Protein 7OD6 (pdb70)

Sequence (593 aa):
MDIDPYKEFGATVELLSFLPSDFFPSVRDLLDTASALYREALESPEHCSPHHTALRQAILCWGELMTLATWVGVNLEDPASRDLVVSYVNTNMGLKFRQLLWFHISCLTFGRRETVIEYLVSFGVWIRTPPAYRPPNAPILSTLPETTVVRMDIDPYKEFGATVELLSFLPSDFFPSVRDLLDTASALYREALESPEHCSPHHTALRQAILCWGELMTLATWVGVNLEDPASRDLVVSYVNTNMGLKFRQLLWFHISCLTFGRETVIEYLVSFGVWIRTPPAYRPPNAPILSTLMDIDPYKEFGATVELLSFLPSDFFPSVRDLLDTASALYREALESPEHCSPHHTALRQAILCWGELMTLATWVGVNLEDPASRDLVVSYVNTNMGLKFRQLLWFHISCLTFGRETVIEYLVSFGVWIRTPPAYRPPNAPILSTLPMDIDPYKEFGATVELLSFLPSDFFPSVRDLLDTASALYREALESPEHCSPHHTALRQAILCWGELMTLATWVGVNLEDPASRDLVVSYVNTNMGLKFFRQLLWFHISCLTFGRETVIEYLVSFGVWIRTPPAYRPPNAPILSTLP

Foldseek 3Di:
DPDAPCVVVPDGCVLVVLPDLVRFDFPVVLVVVCCPPQVCPLVDPDCPDPLSVLLNVLVVVVVVVVVVLVVVLVPDDDVVVNVVVVVVCCVPVRSVSRSSSCLSVLCVVPHSVVVSVLSVQQNVQSVDDPVPHDPDGDDDDPDDPPPDDD/DPDAPCVVLPDGPVLCVLDPLVPFDFPVVLVVLCCVPQVVPLPDPDCPDVLSVQLNVLVVVVVVVVVVLVVDLVVDDDVVVNVVSVVVCCVPVRSVSSSSSVQSSLCVVQHSVLVSVLSVVQSVQVPDDPVPRDPCRDDDDDD/DPDAPCVVLPDGPVLLVLDPLVPQDFPVVLVVLCCVPCVVPLPDPDCPDVLSVQLNVLVVVVVVVVVVLVVVVVVDDDVVVNVVVVVVCCVPVRSVSSSSSCQSSCCVVAHSVVVSVLSVVQSVQVVDDCVPHDNDGDDDDPDD/DPDAPPVVPPDGPVLCVLDPLVRFDFPVVLVVLCCVPCVCVLPDPDCPDVLSVLLNVLVVVVVVVCVVLVVVLVVDPDVVVNVVVVVVCCVPVRSVSSSSSVQSSCCVPQNNVVVSVLSVQSSVQVVPPPVPHDPPRDDDDPDD

Structure (mmCIF, N/CA/C/O backbone):
data_7OD6
#
_entry.id   7OD6
#
_cell.length_a   1.00
_cell.length_b   1.00
_cell.length_c   1.00
_cell.angle_alpha   90.00
_cell.angle_beta   90.00
_cell.angle_gamma   90.00
#
_symmetry.space_group_name_H-M   'P 1'
#
loop_
_entity.id
_entity.type
_entity.pdbx_description
1 polymer 'Capsid protein'
2 polymer 'Inhibitory Peptide P2 (GSLLGRMKGA)'
#
loop_
_atom_site.group_PDB
_atom_site.id
_atom_site.type_symbol
_atom_site.label_atom_id
_atom_site.label_alt_id
_atom_site.label_comp_id
_atom_site.label_asym_id
_atom_site.label_entity_id
_atom_site.label_seq_id
_atom_site.pdbx_PDB_ins_code
_atom_site.Cartn_x
_atom_site.Cartn_y
_atom_site.Cartn_z
_atom_site.occupancy
_atom_site.B_iso_or_equiv
_atom_site.auth_seq_id
_atom_site.auth_comp_id
_atom_site.auth_asym_id
_atom_site.auth_atom_id
_atom_site.pdbx_PDB_model_num
ATOM 1 N N . MET A 1 1 ? 167.448 198.221 353.009 1.00 97.67 1 MET B N 1
ATOM 2 C CA . MET A 1 1 ? 167.444 197.652 351.635 1.00 97.67 1 MET B CA 1
ATOM 3 C C . MET A 1 1 ? 168.839 197.173 351.247 1.00 97.67 1 MET B C 1
ATOM 4 O O . MET A 1 1 ? 169.076 196.783 350.107 1.00 97.67 1 MET B O 1
ATOM 9 N N . ASP A 1 2 ? 169.765 197.198 352.204 1.00 101.38 2 ASP B N 1
ATOM 10 C CA . ASP A 1 2 ? 171.135 196.750 351.978 1.00 101.38 2 ASP B CA 1
ATOM 11 C C . ASP A 1 2 ? 171.789 197.558 350.856 1.00 101.38 2 ASP B C 1
ATOM 12 O O . ASP A 1 2 ? 172.143 197.039 349.796 1.00 101.38 2 ASP B O 1
ATOM 17 N N . ILE A 1 3 ? 171.937 198.853 351.112 1.00 93.66 3 ILE B N 1
ATOM 18 C CA . ILE A 1 3 ? 172.554 199.782 350.176 1.00 93.66 3 ILE B CA 1
ATOM 19 C C . ILE A 1 3 ? 173.940 200.142 350.687 1.00 93.66 3 ILE B C 1
ATOM 20 O O . ILE A 1 3 ? 174.136 200.357 351.890 1.00 93.66 3 ILE B O 1
ATOM 25 N N . ASP A 1 4 ? 174.901 200.202 349.770 1.00 93.28 4 ASP B N 1
ATOM 26 C CA . ASP A 1 4 ? 176.248 200.658 350.070 1.00 93.28 4 ASP B CA 1
ATOM 27 C C . ASP A 1 4 ? 176.470 201.993 349.381 1.00 93.28 4 ASP B C 1
ATOM 28 O O . ASP A 1 4 ? 176.384 202.061 348.146 1.00 93.28 4 ASP B O 1
ATOM 33 N N . PRO A 1 5 ? 176.745 203.077 350.112 1.00 89.93 5 PRO B N 1
ATOM 34 C CA . PRO A 1 5 ? 176.839 204.391 349.464 1.00 89.93 5 PRO B CA 1
ATOM 35 C C . PRO A 1 5 ? 178.029 204.543 348.535 1.00 89.93 5 PRO B C 1
ATOM 36 O O . PRO A 1 5 ? 178.049 205.495 347.745 1.00 89.93 5 PRO B O 1
ATOM 40 N N . TYR A 1 6 ? 179.015 203.651 348.598 1.00 87.71 6 TYR B N 1
ATOM 41 C CA . TYR A 1 6 ? 180.200 203.754 347.763 1.00 87.71 6 TYR B CA 1
ATOM 42 C C . TYR A 1 6 ? 180.205 202.768 346.606 1.00 87.71 6 TYR B C 1
ATOM 43 O O . TYR A 1 6 ? 180.993 202.937 345.667 1.00 87.71 6 TYR B O 1
ATOM 52 N N . LYS A 1 7 ? 179.355 201.745 346.656 1.00 90.24 7 LYS B N 1
ATOM 53 C CA . LYS A 1 7 ? 179.277 200.783 345.565 1.00 90.24 7 LYS B CA 1
ATOM 54 C C . LYS A 1 7 ? 178.968 201.477 344.249 1.00 90.24 7 LYS B C 1
ATOM 55 O O . LYS A 1 7 ? 179.460 201.075 343.190 1.00 90.24 7 LYS B O 1
ATOM 61 N N . GLU A 1 8 ? 178.151 202.528 344.299 1.00 88.50 8 GLU B N 1
ATOM 62 C CA . GLU A 1 8 ? 177.867 203.325 343.115 1.00 88.50 8 GLU B CA 1
ATOM 63 C C . GLU A 1 8 ? 179.108 204.025 342.587 1.00 88.50 8 GLU B C 1
ATOM 64 O O . GLU A 1 8 ? 179.133 204.422 341.418 1.00 88.50 8 GLU B O 1
ATOM 70 N N . PHE A 1 9 ? 180.139 204.173 343.414 1.00 87.15 9 PHE B N 1
ATOM 71 C CA . PHE A 1 9 ? 181.355 204.878 343.040 1.00 87.15 9 PHE B CA 1
ATOM 72 C C . PHE A 1 9 ? 182.559 203.961 342.932 1.00 87.15 9 PHE B C 1
ATOM 73 O O . PHE A 1 9 ? 183.675 204.446 342.727 1.00 87.15 9 PHE B O 1
ATOM 81 N N . GLY A 1 10 ? 182.371 202.659 343.089 1.00 89.06 10 GLY B N 1
ATOM 82 C CA . GLY A 1 10 ? 183.437 201.708 342.880 1.00 89.06 10 GLY B CA 1
ATOM 83 C C . GLY A 1 10 ? 184.160 201.260 344.124 1.00 89.06 10 GLY B C 1
ATOM 84 O O . GLY A 1 10 ? 185.164 200.552 344.011 1.00 89.06 10 GLY B O 1
ATOM 85 N N . ALA A 1 11 ? 183.687 201.646 345.296 1.00 87.40 11 ALA B N 1
ATOM 86 C CA . ALA A 1 11 ? 184.290 201.272 346.560 1.00 87.40 11 ALA B CA 1
ATOM 87 C C . ALA A 1 11 ? 183.266 200.521 347.403 1.00 87.40 11 ALA B C 1
ATOM 88 O O . ALA A 1 11 ? 182.179 200.171 346.940 1.00 87.40 11 ALA B O 1
ATOM 90 N N . THR A 1 12 ? 183.634 200.264 348.652 1.00 89.73 12 THR B N 1
ATOM 91 C CA . THR A 1 12 ? 182.782 199.552 349.586 1.00 89.73 12 THR B CA 1
ATOM 92 C C . THR A 1 12 ? 183.105 200.041 350.989 1.00 89.73 12 THR B C 1
ATOM 93 O O . THR A 1 12 ? 184.035 200.823 351.197 1.00 89.73 12 THR B O 1
ATOM 97 N N . VAL A 1 13 ? 182.322 199.574 351.960 1.00 91.09 13 VAL B N 1
ATOM 98 C CA . VAL A 1 13 ? 182.628 199.872 353.350 1.00 91.09 13 VAL B CA 1
ATOM 99 C C . VAL A 1 13 ? 183.753 198.995 353.870 1.00 91.09 13 VAL B C 1
ATOM 100 O O . VAL A 1 13 ? 184.445 199.382 354.819 1.00 91.09 13 VAL B O 1
ATOM 104 N N . GLU A 1 14 ? 183.952 197.821 353.273 1.00 91.95 14 GLU B N 1
ATOM 105 C CA . GLU A 1 14 ? 185.065 196.968 353.658 1.00 91.95 14 GLU B CA 1
ATOM 106 C C . GLU A 1 14 ? 186.398 197.542 353.210 1.00 91.95 14 GLU B C 1
ATOM 107 O O . GLU A 1 14 ? 187.439 197.163 353.755 1.00 91.95 14 GLU B O 1
ATOM 113 N N . LEU A 1 15 ? 186.387 198.446 352.235 1.00 86.15 15 LEU B N 1
ATOM 114 C CA . LEU A 1 15 ? 187.597 199.111 351.780 1.00 86.15 15 LEU B CA 1
ATOM 115 C C . LEU A 1 15 ? 187.936 200.329 352.620 1.00 86.15 15 LEU B C 1
ATOM 116 O O . LEU A 1 15 ? 189.119 200.620 352.827 1.00 86.15 15 LEU B O 1
ATOM 121 N N . LEU A 1 16 ? 186.929 201.048 353.102 1.00 86.12 16 LEU B N 1
ATOM 122 C CA . LEU A 1 16 ? 187.132 202.169 354.005 1.00 86.12 16 LEU B CA 1
ATOM 123 C C . LEU A 1 16 ? 187.092 201.757 355.468 1.00 86.12 16 LEU B C 1
ATOM 124 O O . LEU A 1 16 ? 187.285 202.606 356.341 1.00 86.12 16 LEU B O 1
ATOM 129 N N . SER A 1 17 ? 186.842 200.481 355.755 1.00 87.91 17 SER B N 1
ATOM 130 C CA . SER A 1 17 ? 186.806 200.006 357.129 1.00 87.91 17 SER B CA 1
ATOM 131 C C . SER A 1 17 ? 188.182 199.964 357.770 1.00 87.91 17 SER B C 1
ATOM 132 O O . SER A 1 17 ? 188.273 199.803 358.991 1.00 87.91 17 SER B O 1
ATOM 135 N N . PHE A 1 18 ? 189.246 200.103 356.984 1.00 85.71 18 PHE B N 1
ATOM 136 C CA . PHE A 1 18 ? 190.603 200.037 357.501 1.00 85.71 18 PHE B CA 1
ATOM 137 C C . PHE A 1 18 ? 191.090 201.399 357.975 1.00 85.71 18 PHE B C 1
ATOM 138 O O . PHE A 1 18 ? 191.680 201.509 359.053 1.00 85.71 18 PHE B O 1
ATOM 146 N N . LEU A 1 19 ? 190.859 202.433 357.179 1.00 84.10 19 LEU B N 1
ATOM 147 C CA . LEU A 1 19 ? 191.172 203.795 357.569 1.00 84.10 19 LEU B CA 1
ATOM 148 C C . LEU A 1 19 ? 190.678 204.056 358.990 1.00 84.10 19 LEU B C 1
ATOM 149 O O . LEU A 1 19 ? 189.465 203.991 359.236 1.00 84.10 19 LEU B O 1
ATOM 154 N N . PRO A 1 20 ? 191.563 204.348 359.941 1.00 85.50 20 PRO B N 1
ATOM 155 C CA . PRO A 1 20 ? 191.099 204.572 361.312 1.00 85.50 20 PRO B CA 1
ATOM 156 C C . PRO A 1 20 ? 190.348 205.880 361.472 1.00 85.50 20 PRO B C 1
ATOM 157 O O . PRO A 1 20 ? 190.270 206.685 360.540 1.00 85.50 20 PRO B O 1
ATOM 161 N N . SER A 1 21 ? 189.791 206.097 362.662 1.00 89.45 21 SER B N 1
ATOM 162 C CA . SER A 1 21 ? 189.185 207.384 362.965 1.00 89.45 21 SER B CA 1
ATOM 163 C C . SER A 1 21 ? 190.231 208.486 363.027 1.00 89.45 21 SER B C 1
ATOM 164 O O . SER A 1 21 ? 189.916 209.656 362.788 1.00 89.45 21 SER B O 1
ATOM 167 N N . ASP A 1 22 ? 191.476 208.131 363.342 1.00 89.84 22 ASP B N 1
ATOM 168 C CA . ASP A 1 22 ? 192.563 209.095 363.389 1.00 89.84 22 ASP B CA 1
ATOM 169 C C . ASP A 1 22 ? 192.871 209.694 362.027 1.00 89.84 22 ASP B C 1
ATOM 170 O O . ASP A 1 22 ? 193.606 210.683 361.955 1.00 89.84 22 ASP B O 1
ATOM 175 N N . PHE A 1 23 ? 192.331 209.122 360.956 1.00 82.57 23 PHE B N 1
ATOM 176 C CA . PHE A 1 23 ? 192.694 209.513 359.605 1.00 82.57 23 PHE B CA 1
ATOM 177 C C . PHE A 1 23 ? 191.807 210.610 359.050 1.00 82.57 23 PHE B C 1
ATOM 178 O O . PHE A 1 23 ? 192.242 211.367 358.177 1.00 82.57 23 PHE B O 1
ATOM 186 N N . PHE A 1 24 ? 190.583 210.717 359.539 1.00 83.96 24 PHE B N 1
ATOM 187 C CA . PHE A 1 24 ? 189.641 211.639 358.939 1.00 83.96 24 PHE B CA 1
ATOM 188 C C . PHE A 1 24 ? 189.599 212.947 359.712 1.00 83.96 24 PHE B C 1
ATOM 189 O O . PHE A 1 24 ? 189.579 212.938 360.946 1.00 83.96 24 PHE B O 1
ATOM 197 N N . PRO A 1 25 ? 189.587 214.088 359.032 1.00 85.04 25 PRO B N 1
ATOM 198 C CA . PRO A 1 25 ? 189.449 215.358 359.742 1.00 85.04 25 PRO B CA 1
ATOM 199 C C . PRO A 1 25 ? 188.072 215.481 360.370 1.00 85.04 25 PRO B C 1
ATOM 200 O O . PRO A 1 25 ? 187.159 214.697 360.113 1.00 85.04 25 PRO B O 1
ATOM 204 N N . SER A 1 26 ? 187.934 216.495 361.214 1.00 88.85 26 SER B N 1
ATOM 205 C CA . SER A 1 26 ? 186.659 216.748 361.855 1.00 88.85 26 SER B CA 1
ATOM 206 C C . SER A 1 26 ? 185.602 217.089 360.813 1.00 88.85 26 SER B C 1
ATOM 207 O O . SER A 1 26 ? 185.901 217.518 359.693 1.00 88.85 26 SER B O 1
ATOM 210 N N . VAL A 1 27 ? 184.343 216.884 361.196 1.00 90.56 27 VAL B N 1
ATOM 211 C CA . VAL A 1 27 ? 183.249 217.171 360.279 1.00 90.56 27 VAL B CA 1
ATOM 212 C C . VAL A 1 27 ? 183.219 218.653 359.952 1.00 90.56 27 VAL B C 1
ATOM 213 O O . VAL A 1 27 ? 182.924 219.049 358.820 1.00 90.56 27 VAL B O 1
ATOM 217 N N . ARG A 1 28 ? 183.519 219.496 360.938 1.00 92.99 28 ARG B N 1
ATOM 218 C CA . ARG A 1 28 ? 183.578 220.928 360.684 1.00 92.99 28 ARG B CA 1
ATOM 219 C C . ARG A 1 28 ? 184.656 221.256 359.665 1.00 92.99 28 ARG B C 1
ATOM 220 O O . ARG A 1 28 ? 184.436 222.060 358.751 1.00 92.99 28 ARG B O 1
ATOM 228 N N . ASP A 1 29 ? 185.827 220.637 359.800 1.00 89.34 29 ASP B N 1
ATOM 229 C CA . ASP A 1 29 ? 186.909 220.880 358.855 1.00 89.34 29 ASP B CA 1
ATOM 230 C C . ASP A 1 29 ? 186.524 220.436 357.453 1.00 89.34 29 ASP B C 1
ATOM 231 O O . ASP A 1 29 ? 186.810 221.132 356.473 1.00 89.34 29 ASP B O 1
ATOM 236 N N . LEU A 1 30 ? 185.864 219.286 357.336 1.00 86.33 30 LEU B N 1
ATOM 237 C CA . LEU A 1 30 ? 185.477 218.802 356.016 1.00 86.33 30 LEU B CA 1
ATOM 238 C C . LEU A 1 30 ? 184.394 219.678 355.398 1.00 86.33 30 LEU B C 1
ATOM 239 O O . LEU A 1 30 ? 184.414 219.945 354.190 1.00 86.33 30 LEU B O 1
ATOM 244 N N . LEU A 1 31 ? 183.444 220.137 356.208 1.00 88.60 31 LEU B N 1
ATOM 245 C CA . LEU A 1 31 ? 182.413 221.029 355.700 1.00 88.60 31 LEU B CA 1
ATOM 246 C C . LEU A 1 31 ? 183.007 222.355 355.250 1.00 88.60 31 LEU B C 1
ATOM 247 O O . LEU A 1 31 ? 182.579 222.919 354.240 1.00 88.60 31 LEU B O 1
ATOM 252 N N . ASP A 1 32 ? 183.985 222.874 355.992 1.00 89.52 32 ASP B N 1
ATOM 253 C CA . ASP A 1 32 ? 184.679 224.081 355.559 1.00 89.52 32 ASP B CA 1
ATOM 254 C C . ASP A 1 32 ? 185.431 223.844 354.25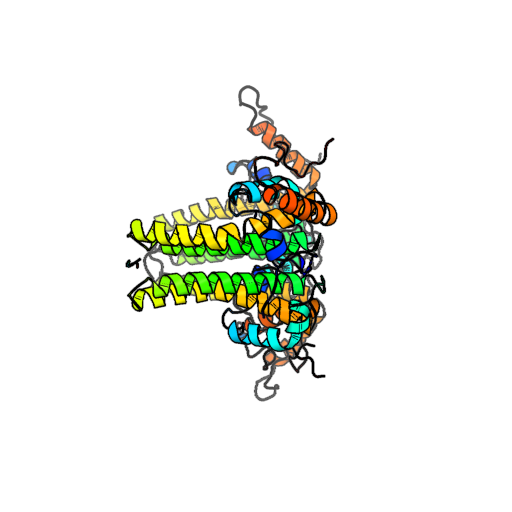7 1.00 89.52 32 ASP B C 1
ATOM 255 O O . ASP A 1 32 ? 185.421 224.693 353.357 1.00 89.52 32 ASP B O 1
ATOM 260 N N . THR A 1 33 ? 186.098 222.696 354.146 1.00 86.31 33 THR B N 1
ATOM 261 C CA . THR A 1 33 ? 186.795 222.350 352.914 1.00 86.31 33 THR B CA 1
ATOM 262 C C . THR A 1 33 ? 185.840 222.366 351.731 1.00 86.31 33 THR B C 1
ATOM 263 O O . THR A 1 33 ? 186.149 222.917 350.668 1.00 86.31 33 THR B O 1
ATOM 267 N N . ALA A 1 34 ? 184.666 221.765 351.905 1.00 87.37 34 ALA B N 1
ATOM 268 C CA . ALA A 1 34 ? 183.673 221.760 350.839 1.00 87.37 34 ALA B CA 1
ATOM 269 C C . ALA A 1 34 ? 183.191 223.172 350.533 1.00 87.37 34 ALA B C 1
ATOM 270 O O . ALA A 1 34 ? 183.181 223.600 349.375 1.00 87.37 34 ALA B O 1
ATOM 272 N N . SER A 1 35 ? 182.790 223.915 351.564 1.00 89.94 35 SER B N 1
ATOM 273 C CA . SER A 1 35 ? 182.321 225.277 351.357 1.00 89.94 35 SER B CA 1
ATOM 274 C C . SER A 1 35 ? 183.329 226.104 350.580 1.00 89.94 35 SER B C 1
ATOM 275 O O . SER A 1 35 ? 182.945 226.966 349.784 1.00 89.94 35 SER B O 1
ATOM 278 N N . ALA A 1 36 ? 184.616 225.866 350.798 1.00 87.28 36 ALA B N 1
ATOM 279 C CA . ALA A 1 36 ? 185.638 226.662 350.140 1.00 87.28 36 ALA B CA 1
ATOM 280 C C . ALA A 1 36 ? 185.964 226.178 348.738 1.00 87.28 36 ALA B C 1
ATOM 281 O O . ALA A 1 36 ? 186.262 226.999 347.864 1.00 87.28 36 ALA B O 1
ATOM 283 N N . LEU A 1 37 ? 185.914 224.871 348.497 1.00 87.23 37 LEU B N 1
ATOM 284 C CA . LEU A 1 37 ? 186.367 224.331 347.223 1.00 87.23 37 LEU B CA 1
ATOM 285 C C . LEU A 1 37 ?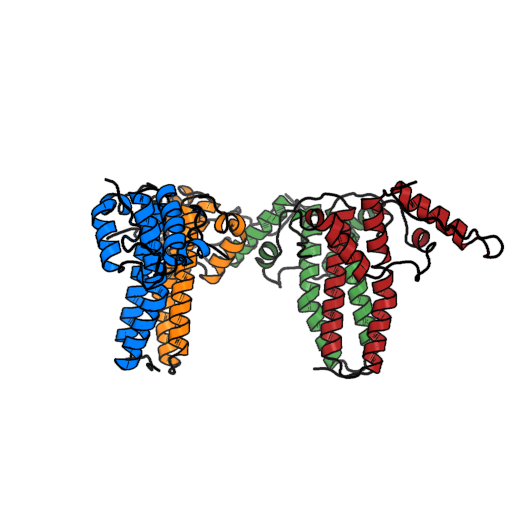 185.249 224.174 346.202 1.00 87.23 37 LEU B C 1
ATOM 286 O O . LEU A 1 37 ? 185.483 224.365 345.005 1.00 87.23 37 LEU B O 1
ATOM 291 N N . TYR A 1 38 ? 184.036 223.827 346.640 1.00 88.59 38 TYR B N 1
ATOM 292 C CA . TYR A 1 38 ? 182.976 223.468 345.708 1.00 88.59 38 TYR B CA 1
ATOM 293 C C . TYR A 1 38 ? 181.632 224.085 346.076 1.00 88.59 38 TYR B C 1
ATOM 294 O O . TYR A 1 38 ? 180.594 223.527 345.716 1.00 88.59 38 TYR B O 1
ATOM 303 N N . ARG A 1 39 ? 181.617 225.212 346.784 1.00 92.38 39 ARG B N 1
ATOM 304 C CA . ARG A 1 39 ? 180.349 225.806 347.192 1.00 92.38 39 ARG B CA 1
ATOM 305 C C . ARG A 1 39 ? 179.569 226.320 345.991 1.00 92.38 39 ARG B C 1
ATOM 306 O O . ARG A 1 39 ? 178.355 226.106 345.886 1.00 92.38 39 ARG B O 1
ATOM 314 N N . GLU A 1 40 ? 180.269 226.954 345.051 1.00 94.63 40 GLU B N 1
ATOM 315 C CA . GLU A 1 40 ? 179.589 227.403 343.809 1.00 94.63 40 GLU B CA 1
ATOM 316 C C . GLU A 1 40 ? 178.862 226.203 343.186 1.00 94.63 40 GLU B C 1
ATOM 317 O O . GLU A 1 40 ? 177.658 226.339 342.909 1.00 94.63 40 GLU B O 1
ATOM 323 N N . ALA A 1 41 ? 179.524 225.042 343.103 1.00 91.94 41 ALA B N 1
ATOM 324 C CA . ALA A 1 41 ? 178.930 223.846 342.456 1.00 91.94 41 ALA B CA 1
ATOM 325 C C . ALA A 1 41 ? 177.879 223.177 343.354 1.00 91.94 41 ALA B C 1
ATOM 326 O O . ALA A 1 41 ? 176.932 222.592 342.801 1.00 91.94 41 ALA B O 1
ATOM 328 N N . LEU A 1 42 ? 178.046 223.233 344.678 1.00 89.68 42 LEU B N 1
ATOM 329 C CA . LEU A 1 42 ? 177.101 222.538 345.595 1.00 89.68 42 LEU B CA 1
ATOM 330 C C . LEU A 1 42 ? 175.815 223.361 345.717 1.00 89.68 42 LEU B C 1
ATOM 331 O O . LEU A 1 42 ? 174.772 222.772 346.059 1.00 89.68 42 LEU B O 1
ATOM 336 N N . GLU A 1 43 ? 175.890 224.667 345.449 1.00 94.14 43 GLU B N 1
ATOM 337 C CA . GLU A 1 43 ? 174.682 225.535 345.470 1.00 94.14 43 GLU B CA 1
ATOM 338 C C . GLU A 1 43 ? 174.185 225.739 344.035 1.00 94.14 43 GLU B C 1
ATOM 339 O O . GLU A 1 43 ? 173.157 226.421 343.859 1.00 94.14 43 GLU B O 1
ATOM 345 N N . SER A 1 44 ? 174.887 225.111 343.084 1.00 93.78 44 SER B N 1
ATOM 346 C CA . SER A 1 44 ? 174.503 225.198 341.654 1.00 93.78 44 SER B CA 1
ATOM 347 C C . SER A 1 44 ? 173.215 224.398 341.394 1.00 93.78 44 SER B C 1
ATOM 348 O O . SER A 1 44 ? 172.986 223.411 342.123 1.00 93.78 44 SER B O 1
ATOM 351 N N . PRO A 1 45 ? 172.368 224.753 340.393 1.00 94.06 45 PRO B N 1
ATOM 352 C CA . PRO A 1 45 ? 171.168 223.976 340.083 1.00 94.06 45 PRO B CA 1
ATOM 353 C C . PRO A 1 45 ? 171.476 222.840 339.098 1.00 94.06 45 PRO B C 1
ATOM 354 O O . PRO A 1 45 ? 170.544 222.294 338.541 1.00 94.06 45 PRO B O 1
ATOM 358 N N . GLU A 1 46 ? 172.759 222.527 338.906 1.00 95.74 46 GLU B N 1
ATOM 359 C CA . GLU A 1 46 ? 173.123 221.526 337.872 1.00 95.74 46 GLU B CA 1
ATOM 360 C C . GLU A 1 46 ? 173.658 220.238 338.490 1.00 95.74 46 GLU B C 1
ATOM 361 O O . GLU A 1 46 ? 174.318 220.323 339.543 1.00 95.74 46 GLU B O 1
ATOM 367 N N . HIS A 1 47 ? 173.342 219.097 337.877 1.00 93.33 47 HIS B N 1
ATOM 368 C CA . HIS A 1 47 ? 173.884 217.803 338.284 1.00 93.33 47 HIS B CA 1
ATOM 369 C C . HIS A 1 47 ? 175.360 217.774 337.901 1.00 93.33 47 HIS B C 1
ATOM 370 O O . HIS A 1 47 ? 175.796 217.063 336.993 1.00 93.33 47 HIS B O 1
ATOM 377 N N . CYS A 1 48 ? 176.140 218.584 338.614 1.00 92.82 48 CYS B N 1
ATOM 378 C CA . CYS A 1 48 ? 177.543 218.736 338.257 1.00 92.82 48 CYS B CA 1
ATOM 379 C C . CYS A 1 48 ? 178.269 217.402 338.327 1.00 92.82 48 CYS B C 1
ATOM 380 O O . CYS A 1 48 ? 179.160 217.130 337.516 1.00 92.82 48 CYS B O 1
ATOM 383 N N . SER A 1 49 ? 177.890 216.552 339.273 1.00 90.45 49 SER B N 1
ATOM 384 C CA . SER A 1 49 ? 178.491 215.234 339.396 1.00 90.45 49 SER B CA 1
ATOM 385 C C . SER A 1 49 ? 177.770 214.416 340.461 1.00 90.45 49 SER B C 1
ATOM 386 O O . SER A 1 49 ? 177.175 214.978 341.394 1.00 90.45 49 SER B O 1
ATOM 389 N N . PRO A 1 50 ? 177.801 213.087 340.354 1.00 87.96 50 PRO B N 1
ATOM 390 C CA . PRO A 1 50 ? 177.241 212.263 341.431 1.00 87.96 50 PRO B CA 1
ATOM 391 C C . PRO A 1 50 ? 177.885 212.543 342.766 1.00 87.96 50 PRO B C 1
ATOM 392 O O . PRO A 1 50 ? 177.227 212.436 343.809 1.00 87.96 50 PRO B O 1
ATOM 396 N N . HIS A 1 51 ? 179.162 212.916 342.761 1.00 86.70 51 HIS B N 1
ATOM 397 C CA . HIS A 1 51 ? 179.825 213.295 343.996 1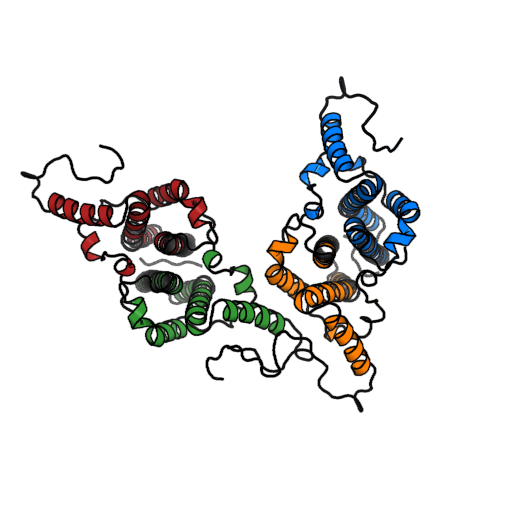.00 86.70 51 HIS B CA 1
ATOM 398 C C . HIS A 1 51 ? 179.195 214.543 344.586 1.00 86.70 51 HIS B C 1
ATOM 399 O O . HIS A 1 51 ? 178.974 214.622 345.797 1.00 86.70 51 HIS B O 1
ATOM 406 N N . HIS A 1 52 ? 178.903 215.521 343.725 1.00 88.21 52 HIS B N 1
ATOM 407 C CA . HIS A 1 52 ? 178.227 216.758 344.200 1.00 88.21 52 HIS B CA 1
ATOM 408 C C . HIS A 1 52 ? 176.851 216.393 344.765 1.00 88.21 52 HIS B C 1
ATOM 409 O O . HIS A 1 52 ? 176.526 216.877 345.858 1.00 88.21 52 HIS B O 1
ATOM 416 N N . THR A 1 53 ? 176.087 215.560 344.052 1.00 87.54 53 THR B N 1
ATOM 417 C CA . THR A 1 53 ? 174.718 215.194 344.505 1.00 87.54 53 THR B CA 1
ATOM 418 C C . THR A 1 53 ? 174.804 214.459 345.847 1.00 87.54 53 THR B C 1
ATOM 419 O O . THR A 1 53 ? 174.041 214.819 346.765 1.00 87.54 53 THR B O 1
ATOM 423 N N . ALA A 1 54 ? 175.702 213.475 345.955 1.00 87.16 54 ALA B N 1
ATOM 424 C CA . ALA A 1 54 ? 175.868 212.721 347.220 1.00 87.16 54 ALA B CA 1
ATOM 425 C C . ALA A 1 54 ? 176.330 213.676 348.325 1.00 87.16 54 ALA B C 1
ATOM 426 O O . ALA A 1 54 ? 175.833 213.547 349.459 1.00 87.16 54 ALA B O 1
ATOM 428 N N . LEU A 1 55 ? 177.242 214.598 347.998 1.00 87.56 55 LEU B N 1
ATOM 429 C CA . LEU A 1 55 ? 177.762 215.568 349.000 1.00 87.56 55 LEU B CA 1
ATOM 430 C C . LEU A 1 55 ? 176.611 216.453 349.486 1.00 87.56 55 LEU B C 1
ATOM 431 O O . LEU A 1 55 ? 176.534 216.693 350.702 1.00 87.56 55 LEU B O 1
ATOM 436 N N . ARG A 1 56 ? 175.734 216.886 348.574 1.00 88.15 56 ARG B N 1
ATOM 437 C CA . ARG A 1 56 ? 174.609 217.783 348.951 1.00 88.15 56 ARG B CA 1
ATOM 438 C C . ARG A 1 56 ? 173.715 217.053 349.955 1.00 88.15 56 ARG B C 1
ATOM 439 O O . ARG A 1 56 ? 173.286 217.692 350.933 1.00 88.15 56 ARG B O 1
ATOM 447 N N . GLN A 1 57 ? 173.461 215.763 349.721 1.00 89.13 57 GLN B N 1
ATOM 448 C CA . GLN A 1 57 ? 172.577 214.976 350.620 1.00 89.13 57 GLN B CA 1
ATOM 449 C C . GLN A 1 57 ? 173.282 214.756 351.963 1.00 89.13 57 GLN B C 1
ATOM 450 O O . GLN A 1 57 ? 172.596 214.822 353.000 1.00 89.13 57 GLN B O 1
ATOM 456 N N . ALA A 1 58 ? 174.596 214.505 351.940 1.00 90.50 58 ALA B N 1
ATOM 457 C CA . ALA A 1 58 ? 175.341 214.238 353.193 1.00 90.50 58 ALA B CA 1
ATOM 458 C C . ALA A 1 58 ? 175.332 215.485 354.081 1.00 90.50 58 ALA B C 1
ATOM 459 O O . ALA A 1 58 ? 175.103 215.342 355.294 1.00 90.50 58 ALA B O 1
ATOM 461 N N . ILE A 1 59 ? 175.564 216.660 353.489 1.00 90.57 59 ILE B N 1
ATOM 462 C CA . ILE A 1 59 ? 175.569 217.937 354.262 1.00 90.57 59 ILE B CA 1
ATOM 463 C C . ILE A 1 59 ? 174.163 218.185 354.817 1.00 90.57 59 ILE B C 1
ATOM 464 O O . ILE A 1 59 ? 174.055 218.595 355.990 1.00 90.57 59 ILE B O 1
ATOM 469 N N . LEU A 1 60 ? 173.129 217.913 354.017 1.00 93.92 60 LEU B N 1
ATOM 470 C CA . LEU A 1 60 ? 171.731 218.194 354.442 1.00 93.92 60 LEU B CA 1
ATOM 471 C C . LEU A 1 60 ? 171.327 217.279 355.602 1.00 93.92 60 LEU B C 1
ATOM 472 O O . LEU A 1 60 ? 170.637 217.772 356.515 1.00 93.92 60 LEU B O 1
ATOM 477 N N . CYS A 1 61 ? 171.692 215.994 355.572 1.00 99.51 61 CYS B N 1
ATOM 478 C CA . CYS A 1 61 ? 171.215 215.142 356.693 1.00 99.51 61 CYS B CA 1
ATOM 479 C C . CYS A 1 61 ? 172.118 215.318 357.910 1.00 99.51 61 CYS B C 1
ATOM 480 O O . CYS A 1 61 ? 171.617 215.166 359.035 1.00 99.51 61 CYS B O 1
ATOM 483 N N . TRP A 1 62 ? 173.409 215.582 357.705 1.00 98.08 62 TRP B N 1
ATOM 484 C CA . TRP A 1 62 ? 174.208 215.860 358.887 1.00 98.08 62 TRP B CA 1
ATOM 485 C C . TRP A 1 62 ? 173.648 217.054 359.639 1.00 98.08 62 TRP B C 1
ATOM 486 O O . TRP A 1 62 ? 173.574 217.040 360.871 1.00 98.08 62 TRP B O 1
ATOM 497 N N . GLY A 1 63 ? 173.259 218.104 358.918 1.00 100.90 63 GLY B N 1
ATOM 498 C CA . GLY A 1 63 ? 172.586 219.210 359.575 1.00 100.90 63 GLY B CA 1
ATOM 499 C C . GLY A 1 63 ? 171.326 218.763 360.285 1.00 100.90 63 GLY B C 1
ATOM 500 O O . GLY A 1 63 ? 170.987 219.270 361.357 1.00 100.90 63 GLY B O 1
ATOM 501 N N . GLU A 1 64 ? 170.625 217.792 359.704 1.00 103.05 64 GLU B N 1
ATOM 502 C CA . GLU A 1 64 ? 169.408 217.286 360.329 1.00 103.05 64 GLU B CA 1
ATOM 503 C C . GLU A 1 64 ? 169.721 216.553 361.630 1.00 103.05 64 GLU B C 1
ATOM 504 O O . GLU A 1 64 ? 169.076 216.784 362.662 1.00 103.05 64 GLU B O 1
ATOM 510 N N . LEU A 1 65 ? 170.697 215.645 361.590 1.00 104.47 65 LEU B N 1
ATOM 511 C CA . LEU A 1 65 ? 171.168 215.001 362.812 1.00 104.47 65 LEU B CA 1
ATOM 512 C C . LEU A 1 65 ? 171.568 216.025 363.862 1.00 104.47 65 LEU B C 1
ATOM 513 O O . LEU A 1 65 ? 171.277 215.855 365.052 1.00 104.47 65 LEU B O 1
ATOM 518 N N . MET A 1 66 ? 172.265 217.081 363.445 1.00 106.86 66 MET B N 1
ATOM 519 C CA . MET A 1 66 ? 172.717 218.088 364.396 1.00 106.86 66 MET B CA 1
ATOM 520 C C . MET A 1 66 ? 171.537 218.798 365.042 1.00 106.86 66 MET B C 1
ATOM 521 O O . MET A 1 66 ? 171.513 219.000 366.259 1.00 106.86 66 MET B O 1
ATOM 526 N N . THR A 1 67 ? 170.558 219.211 364.236 1.00 109.00 67 THR B N 1
ATOM 527 C CA . THR A 1 67 ? 169.358 219.828 364.792 1.00 109.00 67 THR B CA 1
ATOM 528 C C . THR A 1 67 ? 168.705 218.909 365.811 1.00 109.00 67 THR B C 1
ATOM 529 O O . THR A 1 67 ? 168.345 219.335 366.917 1.00 109.00 67 THR B O 1
ATOM 533 N N . LEU A 1 68 ? 168.541 217.636 365.451 1.00 111.51 68 LEU B N 1
ATOM 534 C CA . LEU A 1 68 ? 167.918 216.683 366.362 1.00 111.51 68 LEU B CA 1
ATOM 535 C C . LEU A 1 68 ? 168.676 216.606 367.678 1.00 111.51 68 LEU B C 1
ATOM 536 O O . LEU A 1 68 ? 168.090 216.758 368.756 1.00 111.51 68 LEU B O 1
ATOM 541 N N . ALA A 1 69 ? 169.981 216.347 367.607 1.00 113.64 69 ALA B N 1
ATOM 542 C CA . ALA A 1 69 ? 170.760 216.141 368.821 1.00 113.64 69 ALA B CA 1
ATOM 543 C C . ALA A 1 69 ? 170.808 217.407 369.665 1.00 113.64 69 ALA B C 1
ATOM 544 O O . ALA A 1 69 ? 170.769 217.342 370.898 1.00 113.64 69 ALA B O 1
ATOM 546 N N . THR A 1 70 ? 170.889 218.569 369.020 1.00 115.65 70 THR B N 1
ATOM 547 C CA . THR A 1 70 ? 170.899 219.829 369.751 1.00 115.65 70 THR B CA 1
ATOM 548 C C . THR A 1 70 ? 169.592 220.035 370.500 1.00 115.65 70 THR B C 1
ATOM 549 O O . THR A 1 70 ? 169.590 220.368 371.690 1.00 115.65 70 THR B O 1
ATOM 553 N N . TRP A 1 71 ? 168.464 219.867 369.808 1.00 118.27 71 TRP B N 1
ATOM 554 C CA . TRP A 1 71 ? 167.167 220.015 370.459 1.00 118.27 71 TRP B CA 1
ATOM 555 C C . TRP A 1 71 ? 167.022 219.030 371.613 1.00 118.27 71 TRP B C 1
ATOM 556 O O . TRP A 1 71 ? 166.539 219.392 372.697 1.00 118.27 71 TRP B O 1
ATOM 567 N N . VAL A 1 72 ? 167.464 217.788 371.413 1.00 120.52 72 VAL B N 1
ATOM 568 C CA . VAL A 1 72 ? 167.399 216.785 372.476 1.00 120.52 72 VAL B CA 1
ATOM 569 C C . VAL A 1 72 ? 168.204 217.241 373.684 1.00 120.52 72 VAL B C 1
ATOM 570 O O . VAL A 1 72 ? 167.693 217.302 374.808 1.00 120.52 72 VAL B O 1
ATOM 574 N N . GLY A 1 73 ? 169.483 217.551 373.473 1.00 124.37 73 GLY B N 1
ATOM 575 C CA . GLY A 1 73 ? 170.315 218.001 374.575 1.00 124.37 73 GLY B CA 1
ATOM 576 C C . GLY A 1 73 ? 169.723 219.191 375.300 1.00 124.37 73 GLY B C 1
ATOM 577 O O . GLY A 1 73 ? 169.735 219.251 376.532 1.00 124.37 73 GLY B O 1
ATOM 578 N N . VAL A 1 74 ? 169.191 220.154 374.547 1.00 122.79 74 VAL B N 1
ATOM 579 C CA . VAL A 1 74 ? 168.573 221.324 375.161 1.00 122.79 74 VAL B CA 1
ATOM 580 C C . VAL A 1 74 ? 167.416 220.903 376.053 1.00 122.79 74 VAL B C 1
ATOM 581 O O . VAL A 1 74 ? 167.226 221.446 377.149 1.00 122.79 74 VAL B O 1
ATOM 585 N N . ASN A 1 75 ? 166.620 219.933 375.602 1.00 125.86 75 ASN B N 1
ATOM 586 C CA . ASN A 1 75 ? 165.497 219.487 376.420 1.00 125.86 75 ASN B CA 1
ATOM 587 C C . ASN A 1 75 ? 165.962 218.680 377.624 1.00 125.86 75 ASN B C 1
ATOM 588 O O . ASN A 1 75 ? 165.253 218.614 378.634 1.00 125.86 75 ASN B O 1
ATOM 593 N N . LEU A 1 76 ? 167.138 218.063 377.541 1.00 130.59 76 LEU B N 1
ATOM 594 C CA . LEU A 1 76 ? 167.666 217.313 378.669 1.00 130.59 76 LEU B CA 1
ATOM 595 C C . LEU A 1 76 ? 168.197 218.270 379.735 1.00 130.59 76 LEU B C 1
ATOM 596 O O . LEU A 1 76 ? 168.271 219.488 379.545 1.00 130.59 76 LEU B O 1
ATOM 601 N N . GLU A 1 77 ? 168.572 217.699 380.881 1.00 134.64 77 GLU B N 1
ATOM 602 C CA . GLU A 1 77 ? 169.089 218.471 382.003 1.00 134.64 77 GLU B CA 1
ATOM 603 C C . GLU A 1 77 ? 170.317 217.864 382.662 1.00 134.64 77 GLU B C 1
ATOM 604 O O . GLU A 1 77 ? 170.919 218.527 383.515 1.00 134.64 77 GLU B O 1
ATOM 610 N N . ASP A 1 78 ? 170.710 216.641 382.307 1.00 136.05 78 ASP B N 1
ATOM 611 C CA . ASP A 1 78 ? 171.869 216.002 382.908 1.00 136.05 78 ASP B CA 1
ATOM 612 C C . ASP A 1 78 ? 173.070 216.143 381.985 1.00 136.05 78 ASP B C 1
ATOM 613 O O . ASP A 1 78 ? 173.114 215.477 380.935 1.00 136.05 78 ASP B O 1
ATOM 618 N N . PRO A 1 79 ? 174.058 216.978 382.322 1.00 135.60 79 PRO B N 1
ATOM 619 C CA . PRO A 1 79 ? 175.213 217.130 381.421 1.00 135.60 79 PRO B CA 1
ATOM 620 C C . PRO A 1 79 ? 176.006 215.850 381.241 1.00 135.60 79 PRO B C 1
ATOM 621 O O . PRO A 1 79 ? 176.655 215.672 380.204 1.00 135.60 79 PRO B O 1
ATOM 625 N N . ALA A 1 80 ? 175.971 214.943 382.218 1.00 135.08 80 ALA B N 1
ATOM 626 C CA . ALA A 1 80 ? 176.663 213.669 382.053 1.00 135.08 80 ALA B CA 1
ATOM 627 C C . ALA A 1 80 ? 176.072 212.865 380.900 1.00 135.08 80 ALA B C 1
ATOM 628 O O . ALA A 1 80 ? 176.791 212.462 379.977 1.00 135.08 80 ALA B O 1
ATOM 630 N N . SER A 1 81 ? 174.762 212.617 380.934 1.00 133.56 81 SER B N 1
ATOM 631 C CA . SER A 1 81 ? 174.131 211.901 379.830 1.00 133.56 81 SER B CA 1
ATOM 632 C C . SER A 1 81 ? 174.221 212.704 378.539 1.00 133.56 81 SER B C 1
ATOM 633 O O . SER A 1 81 ? 174.228 212.129 377.445 1.00 133.56 81 SER B O 1
ATOM 636 N N . ARG A 1 82 ? 174.281 214.034 378.639 1.00 132.08 82 ARG B N 1
ATOM 637 C CA . ARG A 1 82 ? 174.497 214.842 377.441 1.00 132.08 82 ARG B CA 1
ATOM 638 C C . ARG A 1 82 ? 175.843 214.525 376.799 1.00 132.08 82 ARG B C 1
ATOM 639 O O . ARG A 1 82 ? 175.939 214.349 375.577 1.00 132.08 82 ARG B O 1
ATOM 647 N N . ASP A 1 83 ? 176.899 214.475 377.610 1.00 131.31 83 ASP B N 1
ATOM 648 C CA . ASP A 1 83 ? 178.202 214.050 377.113 1.00 131.31 83 ASP B CA 1
ATOM 649 C C . ASP A 1 83 ? 178.129 212.641 376.541 1.00 131.31 83 ASP B C 1
ATOM 650 O O . ASP A 1 83 ? 178.739 212.344 375.509 1.00 131.31 83 ASP B O 1
ATOM 655 N N . LEU A 1 84 ? 177.362 211.764 377.187 1.00 128.33 84 LEU B N 1
ATOM 656 C CA . LEU A 1 84 ? 177.257 210.392 376.703 1.00 128.33 84 LEU B CA 1
ATOM 657 C C . LEU A 1 84 ? 176.634 210.348 375.309 1.00 128.33 84 LEU B C 1
ATOM 658 O O . LEU A 1 84 ? 177.128 209.644 374.418 1.00 128.33 84 LEU B O 1
ATOM 663 N N . VAL A 1 85 ? 175.562 211.114 375.094 1.00 124.96 85 VAL B N 1
ATOM 664 C CA . VAL A 1 85 ? 174.884 211.089 373.800 1.00 124.96 85 VAL B CA 1
ATOM 665 C C . VAL A 1 85 ? 175.748 211.741 372.728 1.00 124.96 85 VAL B C 1
ATOM 666 O O . VAL A 1 85 ? 175.819 211.255 371.589 1.00 124.96 85 VAL B O 1
ATOM 670 N N . VAL A 1 86 ? 176.402 212.858 373.058 1.00 123.07 86 VAL B N 1
ATOM 671 C CA . VAL A 1 86 ? 177.232 213.515 372.057 1.00 123.07 86 VAL B CA 1
ATOM 672 C C . VAL A 1 86 ? 178.409 212.621 371.686 1.00 123.07 86 VAL B C 1
ATOM 673 O O . VAL A 1 86 ? 178.844 212.590 370.529 1.00 123.07 86 VAL B O 1
ATOM 677 N N . SER A 1 87 ? 178.921 211.851 372.649 1.00 121.91 87 SER B N 1
ATOM 678 C CA . SER A 1 87 ? 179.986 210.908 372.334 1.00 121.91 87 SER B CA 1
ATOM 679 C C . SER A 1 87 ? 179.474 209.780 371.453 1.00 121.91 87 SER B C 1
ATOM 680 O O . SER A 1 87 ? 180.143 209.378 370.496 1.00 121.91 87 SER B O 1
ATOM 683 N N . TYR A 1 88 ? 178.285 209.260 371.754 1.00 118.28 88 TYR B N 1
ATOM 684 C CA . TYR A 1 88 ? 177.713 208.223 370.902 1.00 118.28 88 TYR B CA 1
ATOM 685 C C . TYR A 1 88 ? 177.600 208.707 369.464 1.00 118.28 88 TYR B C 1
ATOM 686 O O . TYR A 1 88 ? 178.005 208.007 368.525 1.00 118.28 88 TYR B O 1
ATOM 695 N N . VAL A 1 89 ? 177.036 209.900 369.266 1.00 115.06 89 VAL B N 1
ATOM 696 C CA . VAL A 1 89 ? 176.858 210.399 367.904 1.00 115.06 89 VAL B CA 1
ATOM 697 C C . VAL A 1 89 ? 178.210 210.619 367.237 1.00 115.06 89 VAL B C 1
ATOM 698 O O . VAL A 1 89 ? 178.444 210.143 366.119 1.00 115.06 89 VAL B O 1
ATOM 702 N N . ASN A 1 90 ? 179.132 211.310 367.914 1.00 114.66 90 ASN B N 1
ATOM 703 C CA . ASN A 1 90 ? 180.427 211.594 367.306 1.00 114.66 90 ASN B CA 1
ATOM 704 C C . ASN A 1 90 ? 181.204 210.321 367.005 1.00 114.66 90 ASN B C 1
ATOM 705 O O . ASN A 1 90 ? 182.066 210.321 366.120 1.00 114.66 90 ASN B O 1
ATOM 710 N N . THR A 1 91 ? 180.925 209.237 367.720 1.00 114.06 91 THR B N 1
ATOM 711 C CA . THR A 1 91 ? 181.624 207.983 367.490 1.00 114.06 91 THR B CA 1
ATOM 712 C C . THR A 1 91 ? 180.972 207.127 366.419 1.00 114.06 91 THR B C 1
ATOM 713 O O . THR A 1 91 ? 181.672 206.363 365.745 1.00 114.06 91 THR B O 1
ATOM 717 N N . ASN A 1 92 ? 179.655 207.229 366.248 1.00 111.71 92 ASN B N 1
ATOM 718 C CA . ASN A 1 92 ? 178.928 206.363 365.330 1.00 111.71 92 ASN B CA 1
ATOM 719 C C . ASN A 1 92 ? 178.634 207.041 363.997 1.00 111.71 92 ASN B C 1
ATOM 720 O O . ASN A 1 92 ? 179.018 206.531 362.941 1.00 111.71 92 ASN B O 1
ATOM 725 N N . MET A 1 93 ? 177.954 208.184 364.026 1.00 106.79 93 MET B N 1
ATOM 726 C CA . MET A 1 93 ? 177.563 208.854 362.796 1.00 106.79 93 MET B CA 1
ATOM 727 C C . MET A 1 93 ? 178.590 209.872 362.340 1.00 106.79 93 MET B C 1
ATOM 728 O O . MET A 1 93 ? 178.740 210.098 361.133 1.00 106.79 93 MET B O 1
ATOM 733 N N . GLY A 1 94 ? 179.295 210.498 363.279 1.00 99.28 94 GLY B N 1
ATOM 734 C CA . GLY A 1 94 ? 180.363 211.400 362.897 1.00 99.28 94 GLY B CA 1
ATOM 735 C C . GLY A 1 94 ? 181.419 210.708 362.065 1.00 99.28 94 GLY B C 1
ATOM 736 O O . GLY A 1 94 ? 181.879 211.244 361.056 1.00 99.28 94 GLY B O 1
ATOM 737 N N . LEU A 1 95 ? 181.804 209.498 362.465 1.00 93.70 95 LEU B N 1
ATOM 738 C CA . LEU A 1 95 ? 182.813 208.761 361.717 1.00 93.70 95 LEU B CA 1
ATOM 739 C C . LEU A 1 95 ? 182.313 208.408 360.325 1.00 93.70 95 LEU B C 1
ATOM 740 O O . LEU A 1 95 ? 183.057 208.511 359.344 1.00 93.70 95 LEU B O 1
ATOM 745 N N . LYS A 1 96 ? 181.052 207.995 360.218 1.00 96.76 96 LYS B N 1
ATOM 746 C CA . LYS A 1 96 ? 180.503 207.624 358.922 1.00 96.76 96 LYS B CA 1
ATOM 747 C C . LYS A 1 96 ? 180.441 208.822 357.988 1.00 96.76 96 LYS B C 1
ATOM 748 O O . LYS A 1 96 ? 180.783 208.719 356.802 1.00 96.76 96 LYS B O 1
ATOM 754 N N . PHE A 1 97 ? 179.987 209.961 358.517 1.00 94.64 97 PHE B N 1
ATOM 755 C CA . PHE A 1 97 ? 179.896 211.191 357.687 1.00 94.64 97 PHE B CA 1
ATOM 756 C C . PHE A 1 97 ? 181.308 211.633 357.293 1.00 94.64 97 PHE B C 1
ATOM 757 O O . PHE A 1 97 ? 181.491 212.027 356.131 1.00 94.64 97 PHE B O 1
ATOM 765 N N . ARG A 1 98 ? 182.271 211.550 358.216 1.00 88.03 98 ARG B N 1
ATOM 766 C CA . ARG A 1 98 ? 183.647 211.871 357.870 1.00 88.03 98 ARG B CA 1
ATOM 767 C C . ARG A 1 98 ? 184.135 210.992 356.729 1.00 88.03 98 ARG B C 1
ATOM 768 O O . ARG A 1 98 ? 184.708 211.484 355.753 1.00 88.03 98 ARG B O 1
ATOM 776 N N . GLN A 1 99 ? 183.926 209.680 356.843 1.00 88.47 99 GLN B N 1
ATOM 777 C CA . GLN A 1 99 ? 184.233 208.771 355.746 1.00 88.47 99 GLN B CA 1
ATOM 778 C C . GLN A 1 99 ? 183.643 209.273 354.440 1.00 88.47 99 GLN B C 1
ATOM 779 O O . GLN A 1 99 ? 184.336 209.379 353.424 1.00 88.47 99 GLN B O 1
ATOM 785 N N . LEU A 1 100 ? 182.349 209.581 354.455 1.00 88.08 100 LEU B N 1
ATOM 786 C CA . LEU A 1 100 ? 181.639 209.926 353.229 1.00 88.08 100 LEU B CA 1
ATOM 787 C C . LEU A 1 100 ? 182.154 211.229 352.631 1.00 88.08 100 LEU B C 1
ATOM 788 O O . LEU A 1 100 ? 182.478 211.297 351.436 1.00 88.08 100 LEU B O 1
ATOM 793 N N . LEU A 1 101 ? 182.216 212.283 353.445 1.00 86.88 101 LEU B N 1
ATOM 794 C CA . LEU A 1 101 ? 182.698 213.569 352.964 1.00 86.88 101 LEU B CA 1
ATOM 795 C C . LEU A 1 101 ? 184.125 213.466 352.458 1.00 86.88 101 LEU B C 1
ATOM 796 O O . LEU A 1 101 ? 184.461 214.033 351.413 1.00 86.88 101 LEU B O 1
ATOM 801 N N . TRP A 1 102 ? 184.989 212.769 353.193 1.00 83.43 102 TRP B N 1
ATOM 802 C CA . TRP A 1 102 ? 186.360 212.593 352.747 1.00 83.43 102 TRP B CA 1
ATOM 803 C C . TRP A 1 102 ? 186.404 211.881 351.407 1.00 83.43 102 TRP B C 1
ATOM 804 O O . TRP A 1 102 ? 187.094 212.320 350.484 1.00 83.43 102 TRP B O 1
ATOM 815 N N . PHE A 1 103 ? 185.679 210.771 351.282 1.00 83.87 103 PHE B N 1
ATOM 816 C CA . PHE A 1 103 ? 185.667 210.035 350.028 1.00 83.87 103 PHE B CA 1
ATOM 817 C C . PHE A 1 103 ? 185.288 210.942 348.870 1.00 83.87 103 PHE B C 1
ATOM 818 O O . PHE A 1 103 ? 185.976 210.985 347.847 1.00 83.87 103 PHE B O 1
ATOM 826 N N . HIS A 1 104 ? 184.209 211.704 349.030 1.00 84.35 104 HIS B N 1
ATOM 827 C CA . HIS A 1 104 ? 183.699 212.474 347.903 1.00 84.35 104 HIS B CA 1
ATOM 828 C C . HIS A 1 104 ? 184.593 213.665 347.582 1.00 84.35 104 HIS B C 1
ATOM 829 O O . HIS A 1 104 ? 184.889 213.928 346.409 1.00 84.35 104 HIS B O 1
ATOM 836 N N . ILE A 1 105 ? 185.028 214.400 348.603 1.00 84.52 105 ILE B N 1
ATOM 837 C CA . ILE A 1 105 ? 185.932 215.521 348.380 1.00 84.52 105 ILE B CA 1
ATOM 838 C C . ILE A 1 105 ? 187.216 215.040 347.724 1.00 84.52 105 ILE B C 1
ATOM 839 O O . ILE A 1 105 ? 187.709 215.643 346.763 1.00 84.52 105 ILE B O 1
ATOM 844 N N . SER A 1 106 ? 187.784 213.949 348.236 1.00 84.21 106 SER B N 1
ATOM 845 C CA . SER A 1 106 ? 189.041 213.446 347.710 1.00 84.21 106 SER B CA 1
ATOM 846 C C . SER A 1 106 ? 188.882 212.935 346.290 1.00 84.21 106 SER B C 1
ATOM 847 O O . SER A 1 106 ? 189.784 213.095 345.464 1.00 84.21 106 SER B O 1
ATOM 850 N N . CYS A 1 107 ? 187.746 212.313 345.982 1.00 85.97 107 CYS B N 1
ATOM 851 C CA . CYS A 1 107 ? 187.487 211.922 344.606 1.00 85.97 107 CYS B CA 1
ATOM 852 C C . CYS A 1 107 ? 187.470 213.144 343.706 1.00 85.97 107 CYS B C 1
ATOM 853 O O . CYS A 1 107 ? 188.273 213.250 342.775 1.00 85.97 107 CYS B O 1
ATOM 856 N N . LEU A 1 108 ? 186.604 214.108 344.015 1.00 85.16 108 LEU B N 1
ATOM 857 C CA . LEU A 1 108 ? 186.531 215.332 343.224 1.00 85.16 108 LEU B CA 1
ATOM 858 C C . LEU A 1 108 ? 187.901 215.965 343.035 1.00 85.16 108 LEU B C 1
ATOM 859 O O . LEU A 1 108 ? 188.208 216.495 341.964 1.00 85.16 108 LEU B O 1
ATOM 864 N N . THR A 1 109 ? 188.736 215.924 344.071 1.00 85.04 109 THR B N 1
ATOM 865 C CA . THR A 1 109 ? 190.027 216.597 344.017 1.00 85.04 109 THR B CA 1
ATOM 866 C C . THR A 1 109 ? 191.021 215.828 343.156 1.00 85.04 109 THR B C 1
ATOM 867 O O . THR A 1 109 ? 191.541 216.354 342.165 1.00 85.04 109 THR B O 1
ATOM 871 N N . PHE A 1 110 ? 191.300 214.580 343.519 1.00 86.39 110 PHE B N 1
ATOM 872 C CA . PHE A 1 110 ? 192.358 213.803 342.893 1.00 86.39 110 PHE B CA 1
ATOM 873 C C . PHE A 1 110 ? 191.856 212.950 341.737 1.00 86.39 110 PHE B C 1
ATOM 874 O O . PHE A 1 110 ? 192.408 213.007 340.634 1.00 86.39 110 PHE B O 1
ATOM 882 N N . GLY A 1 111 ? 190.820 21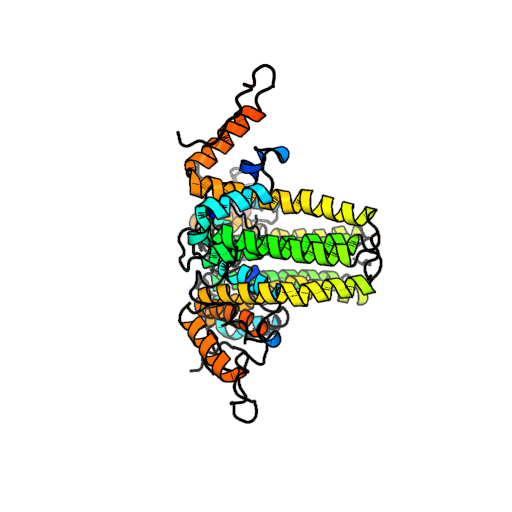2.159 341.972 1.00 88.17 111 GLY B N 1
ATOM 883 C CA . GLY A 1 111 ? 190.448 211.123 341.039 1.00 88.17 111 GLY B CA 1
ATOM 884 C C . GLY A 1 111 ? 189.947 209.879 341.739 1.00 88.17 111 GLY B C 1
ATOM 885 O O . GLY A 1 111 ? 190.472 209.479 342.781 1.00 88.17 111 GLY B O 1
ATOM 886 N N A ARG A 1 112 ? 188.918 209.263 341.163 0.50 89.22 112 ARG B N 1
ATOM 887 N N B ARG A 1 112 ? 188.921 209.254 341.165 0.50 89.22 112 ARG B N 1
ATOM 888 C CA A ARG A 1 112 ? 188.344 208.055 341.744 0.50 89.22 112 ARG B CA 1
ATOM 889 C CA B ARG A 1 112 ? 188.350 208.053 341.765 0.50 89.22 112 ARG B CA 1
ATOM 890 C C A ARG A 1 112 ? 189.361 206.923 341.773 0.50 89.22 112 ARG B C 1
ATOM 891 C C B ARG A 1 112 ? 189.357 206.911 341.774 0.50 89.22 112 ARG B C 1
ATOM 892 O O A ARG A 1 112 ? 189.539 206.254 342.797 0.50 89.22 112 ARG B O 1
ATOM 893 O O B ARG A 1 112 ? 189.532 206.227 342.789 0.50 89.22 112 ARG B O 1
ATOM 908 N N . GLU A 1 113 ? 190.023 206.678 340.640 1.00 91.96 113 GLU B N 1
ATOM 909 C CA . GLU A 1 113 ? 191.021 205.620 340.582 1.00 91.96 113 GLU B CA 1
ATOM 910 C C . GLU A 1 113 ? 192.150 205.886 341.562 1.00 91.96 113 GLU B C 1
ATOM 911 O O . GLU A 1 113 ? 192.640 204.966 342.225 1.00 91.96 113 GLU B O 1
ATOM 917 N N . THR A 1 114 ? 192.575 207.142 341.664 1.00 87.83 114 THR B N 1
ATOM 918 C CA . THR A 1 114 ? 193.634 207.492 342.599 1.00 87.83 114 THR B CA 1
ATOM 919 C C . THR A 1 114 ? 193.212 207.218 344.034 1.00 87.83 114 THR B C 1
ATOM 920 O O . THR A 1 114 ? 193.982 206.656 344.820 1.00 87.83 114 THR B O 1
ATOM 924 N N . VAL A 1 115 ? 191.989 207.602 344.393 1.00 85.94 115 VAL B N 1
ATOM 925 C CA . VAL A 1 115 ? 191.517 207.391 345.755 1.00 85.94 115 VAL B CA 1
ATOM 926 C C . VAL A 1 115 ? 191.407 205.905 346.055 1.00 85.94 115 VAL B C 1
ATOM 927 O O . VAL A 1 115 ? 191.720 205.455 347.164 1.00 85.94 115 VAL B O 1
ATOM 931 N N . ILE A 1 116 ? 190.983 205.113 345.074 1.00 86.94 116 ILE B N 1
ATOM 932 C CA . ILE A 1 116 ? 190.813 203.687 345.324 1.00 86.94 116 ILE B CA 1
ATOM 933 C C . ILE A 1 116 ? 192.168 202.998 345.442 1.00 86.94 116 ILE B C 1
ATOM 934 O O . ILE A 1 116 ? 192.357 202.109 346.284 1.00 86.94 116 ILE B O 1
ATOM 939 N N . GLU A 1 117 ? 193.131 203.390 344.609 1.00 86.47 117 GLU B N 1
ATOM 940 C CA . GLU A 1 117 ? 194.491 202.893 344.771 1.00 86.47 117 GLU B CA 1
ATOM 941 C C . GLU A 1 117 ? 195.048 203.262 346.136 1.00 86.47 117 GLU B C 1
ATOM 942 O O . GLU A 1 117 ? 195.711 202.446 346.791 1.00 86.47 117 GLU B O 1
ATOM 948 N N . TYR A 1 118 ? 194.807 204.497 346.575 1.00 82.88 118 TYR B N 1
ATOM 949 C CA . TYR A 1 118 ? 195.268 204.908 347.891 1.00 82.88 118 TYR B CA 1
ATOM 950 C C . TYR A 1 118 ? 194.639 204.054 348.976 1.00 82.88 118 TYR B C 1
ATOM 951 O O . TYR A 1 118 ? 195.301 203.694 349.952 1.00 82.88 118 TYR B O 1
ATOM 960 N N . LEU A 1 119 ? 193.363 203.715 348.823 1.00 83.40 119 LEU B N 1
ATOM 961 C CA . LEU A 1 119 ? 192.703 202.886 349.821 1.00 83.40 119 LEU B CA 1
ATOM 962 C C . LEU A 1 119 ? 193.303 201.490 349.854 1.00 83.40 119 LEU B C 1
ATOM 963 O O . LEU A 1 119 ? 193.536 200.932 350.932 1.00 83.40 119 LEU B O 1
ATOM 968 N N . VAL A 1 120 ? 193.561 200.915 348.683 1.00 82.19 120 VAL B N 1
ATOM 969 C CA . VAL A 1 120 ? 194.185 199.596 348.619 1.00 82.19 120 VAL B CA 1
ATOM 970 C C . VAL A 1 120 ? 195.537 199.614 349.321 1.00 82.19 120 VAL B C 1
ATOM 971 O O . VAL A 1 120 ? 195.840 198.752 350.157 1.00 82.19 120 VAL B O 1
ATOM 975 N N . SER A 1 121 ? 196.375 200.592 348.981 1.00 81.60 121 SER B N 1
ATOM 976 C CA . SER A 1 121 ? 197.714 200.646 349.554 1.00 81.60 121 SER B CA 1
ATOM 977 C C . SER A 1 121 ? 197.674 200.932 351.049 1.00 81.60 121 SER B C 1
ATOM 978 O O . SER A 1 121 ? 198.455 200.359 351.817 1.00 81.60 121 SER B O 1
ATOM 981 N N . PHE A 1 122 ? 196.778 201.814 351.487 1.00 81.60 122 PHE B N 1
ATOM 982 C CA . PHE A 1 122 ? 196.646 202.079 352.910 1.00 81.60 122 PHE B CA 1
ATOM 983 C C . PHE A 1 122 ? 196.156 200.851 353.657 1.00 81.60 122 PHE B C 1
ATOM 984 O O . PHE A 1 122 ? 196.531 200.642 354.814 1.00 81.60 122 PHE B O 1
ATOM 992 N N . GLY A 1 123 ? 195.322 200.029 353.026 1.00 80.49 123 GLY B N 1
ATOM 993 C CA . GLY A 1 123 ? 194.943 198.779 353.653 1.00 80.49 123 GLY B CA 1
ATOM 994 C C . GLY A 1 123 ? 196.125 197.846 353.789 1.00 80.49 123 GLY B C 1
ATOM 995 O O . GLY A 1 123 ? 196.358 197.262 354.850 1.00 80.49 123 GLY B O 1
ATOM 996 N N . VAL A 1 124 ? 196.895 197.701 352.713 1.00 79.53 124 VAL B N 1
ATOM 997 C CA . VAL A 1 124 ? 198.126 196.919 352.779 1.00 79.53 124 VAL B CA 1
ATOM 998 C C . VAL A 1 124 ? 198.992 197.392 353.936 1.00 79.53 124 VAL B C 1
ATOM 999 O O . VAL A 1 124 ? 199.599 196.588 354.651 1.00 79.53 124 VAL B O 1
ATOM 1003 N N . TRP A 1 125 ? 199.059 198.707 354.136 1.00 80.60 125 TRP B N 1
ATOM 1004 C CA . TRP A 1 125 ? 199.938 199.269 355.154 1.00 80.60 125 TRP B CA 1
ATOM 1005 C C . TRP A 1 125 ? 199.404 199.014 356.558 1.00 80.60 125 TRP B C 1
ATOM 1006 O O . TRP A 1 125 ? 200.141 198.571 357.444 1.00 80.60 125 TRP B O 1
ATOM 1017 N N . ILE A 1 126 ? 198.121 199.288 356.778 1.00 82.01 126 ILE B N 1
ATOM 1018 C CA . ILE A 1 126 ? 197.559 199.236 358.119 1.00 82.01 126 ILE B CA 1
ATOM 1019 C C . ILE A 1 126 ? 197.315 197.801 358.568 1.00 82.01 126 ILE B C 1
ATOM 1020 O O . ILE A 1 126 ? 197.334 197.515 359.770 1.00 82.01 126 ILE B O 1
ATOM 1025 N N . ARG A 1 127 ? 197.076 196.881 357.633 1.00 81.15 127 ARG B N 1
ATOM 1026 C CA . ARG A 1 127 ? 197.013 195.471 357.994 1.00 81.15 127 ARG B CA 1
ATOM 1027 C C . ARG A 1 127 ? 198.377 194.940 358.394 1.00 81.15 127 ARG B C 1
ATOM 1028 O O . ARG A 1 127 ? 198.469 194.009 359.201 1.00 81.15 127 ARG B O 1
ATOM 1036 N N . THR A 1 128 ? 199.436 195.508 357.838 1.00 81.71 128 THR B N 1
ATOM 1037 C CA . THR A 1 128 ? 200.776 195.068 358.169 1.00 81.71 128 THR B CA 1
ATOM 1038 C C . THR A 1 128 ? 201.114 195.462 359.605 1.00 81.71 128 THR B C 1
ATOM 1039 O O . THR A 1 128 ? 200.809 196.578 360.030 1.00 81.71 128 THR B O 1
ATOM 1043 N N . PRO A 1 129 ? 201.718 194.568 360.383 1.00 82.08 129 PRO B N 1
ATOM 1044 C CA . PRO A 1 129 ? 202.083 194.929 361.742 1.00 82.08 129 PRO B CA 1
ATOM 1045 C C . PRO A 1 129 ? 203.076 196.072 361.753 1.00 82.08 129 PRO B C 1
ATOM 1046 O O . PRO A 1 129 ? 203.814 196.292 360.772 1.00 82.08 129 PRO B O 1
ATOM 1050 N N . PRO A 1 130 ? 203.132 196.835 362.848 1.00 83.62 130 PRO B N 1
ATOM 1051 C CA . PRO A 1 130 ? 204.049 197.978 362.892 1.00 83.62 130 PRO B CA 1
ATOM 1052 C C . PRO A 1 130 ? 205.506 197.576 362.846 1.00 83.62 130 PRO B C 1
ATOM 1053 O O . PRO A 1 130 ? 206.335 198.340 362.339 1.00 83.62 130 PRO B O 1
ATOM 1057 N N . ALA A 1 131 ? 205.843 196.397 363.365 1.00 82.30 131 ALA B N 1
ATOM 1058 C CA . ALA A 1 131 ? 207.226 195.949 363.371 1.00 82.30 131 ALA B CA 1
ATOM 1059 C C . ALA A 1 131 ? 207.746 195.671 361.973 1.00 82.30 131 ALA B C 1
ATOM 1060 O O . ALA A 1 131 ? 208.961 195.549 361.792 1.00 82.30 131 ALA B O 1
ATOM 1062 N N . TYR A 1 132 ? 206.860 195.577 360.985 1.00 80.30 132 TYR B N 1
ATOM 1063 C CA . TYR A 1 132 ? 207.245 195.232 359.630 1.00 80.30 132 TYR B CA 1
ATOM 1064 C C . TYR A 1 132 ? 206.789 196.239 358.589 1.00 80.30 132 TYR B C 1
ATOM 1065 O O . TYR A 1 132 ? 207.209 196.129 357.432 1.00 80.30 132 TYR B O 1
ATOM 1074 N N . ARG A 1 133 ? 205.953 197.199 358.949 1.00 82.10 133 ARG B N 1
ATOM 1075 C CA . ARG A 1 133 ? 205.567 198.218 357.990 1.00 82.10 133 ARG B CA 1
ATOM 1076 C C . ARG A 1 133 ? 206.407 199.470 358.164 1.00 82.10 133 ARG B C 1
ATOM 1077 O O . ARG A 1 133 ? 206.914 199.749 359.253 1.00 82.10 133 ARG B O 1
ATOM 1085 N N . PRO A 1 134 ? 206.579 200.250 357.100 1.00 81.10 134 PRO B N 1
ATOM 1086 C CA . PRO A 1 134 ? 207.218 201.545 357.253 1.00 81.10 134 PRO B CA 1
ATOM 1087 C C . PRO A 1 134 ? 206.472 202.389 358.261 1.00 81.10 134 PRO B C 1
ATOM 1088 O O . PRO A 1 134 ? 205.256 202.213 358.471 1.00 81.10 134 PRO B O 1
ATOM 1092 N N . PRO A 1 135 ? 207.156 203.332 358.912 1.00 84.32 135 PRO B N 1
ATOM 1093 C CA . PRO A 1 135 ? 206.498 204.113 359.961 1.00 84.32 135 PRO B CA 1
ATOM 1094 C C . PRO A 1 135 ? 205.684 205.277 359.438 1.00 84.32 135 PRO B C 1
ATOM 1095 O O . PRO A 1 135 ? 204.816 205.778 360.164 1.00 84.32 135 PRO B O 1
ATOM 1099 N N . ASN A 1 136 ? 205.931 205.720 358.211 1.00 86.27 136 ASN B N 1
ATOM 1100 C CA . ASN A 1 136 ? 205.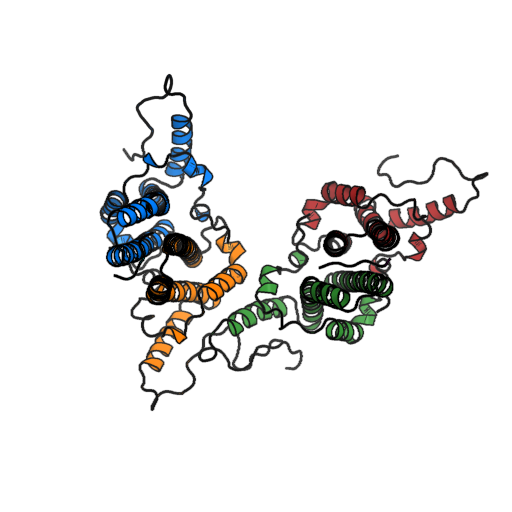226 206.848 357.621 1.00 86.27 136 ASN B CA 1
ATOM 1101 C C . ASN A 1 136 ? 204.183 206.310 356.652 1.00 86.27 136 ASN B C 1
ATOM 1102 O O . ASN A 1 136 ? 204.523 205.715 355.625 1.00 86.27 136 ASN B O 1
ATOM 1107 N N . ALA A 1 137 ? 202.913 206.523 356.983 1.00 82.88 137 ALA B N 1
ATOM 1108 C CA . ALA A 1 137 ? 201.826 206.021 356.174 1.00 82.88 137 ALA B CA 1
ATOM 1109 C C . ALA A 1 137 ? 201.891 206.589 354.762 1.00 82.88 137 ALA B C 1
ATOM 1110 O O . ALA A 1 137 ? 202.566 207.589 354.512 1.00 82.88 137 ALA B O 1
ATOM 1112 N N . PRO A 1 138 ? 201.197 205.961 353.819 1.00 82.11 138 PRO B N 1
ATOM 1113 C CA . PRO A 1 138 ? 201.052 206.565 352.495 1.00 82.11 138 PRO B CA 1
ATOM 1114 C C . PRO A 1 138 ? 200.183 207.807 352.565 1.00 82.11 138 PRO B C 1
ATOM 1115 O O . PRO A 1 138 ? 199.343 207.968 353.452 1.00 82.11 138 PRO B O 1
ATOM 1119 N N . ILE A 1 139 ? 200.397 208.695 351.604 1.00 85.23 139 ILE B N 1
ATOM 1120 C CA . ILE A 1 139 ? 199.876 210.050 351.670 1.00 85.23 139 ILE B CA 1
ATOM 1121 C C . ILE A 1 139 ? 199.198 210.400 350.357 1.00 85.23 139 ILE B C 1
ATOM 1122 O O . ILE A 1 139 ? 199.675 210.035 349.277 1.00 85.23 139 ILE B O 1
ATOM 1127 N N . LEU A 1 140 ? 198.077 211.103 350.460 1.00 86.18 140 LEU B N 1
ATOM 1128 C CA . LEU A 1 140 ? 197.319 211.606 349.322 1.00 86.18 140 LEU B CA 1
ATOM 1129 C C . LEU A 1 140 ? 197.301 213.122 349.430 1.00 86.18 140 LEU B C 1
ATOM 1130 O O . LEU A 1 140 ? 196.685 213.674 350.347 1.00 86.18 140 LEU B O 1
ATOM 1135 N N . SER A 1 141 ? 197.977 213.796 348.504 1.00 93.00 141 SER B N 1
ATOM 1136 C CA . SER A 1 141 ? 198.158 215.233 348.622 1.00 93.00 141 SER B CA 1
ATOM 1137 C C . SER A 1 141 ? 198.229 215.861 347.241 1.00 93.00 141 SER B C 1
ATOM 1138 O O . SER A 1 141 ? 198.539 215.203 346.246 1.00 93.00 141 SER B O 1
ATOM 1141 N N . THR A 1 142 ? 197.928 217.155 347.201 1.00 95.64 142 THR B N 1
ATOM 1142 C CA . THR A 1 142 ? 198.065 217.967 346.004 1.00 95.64 142 THR B CA 1
ATOM 1143 C C . THR A 1 142 ? 199.469 218.528 345.848 1.00 95.64 142 THR B C 1
ATOM 1144 O O . THR A 1 142 ? 199.693 219.377 344.979 1.00 95.64 142 THR B O 1
ATOM 1148 N N . LEU A 1 143 ? 200.409 218.082 346.668 1.00 100.14 143 LEU B N 1
ATOM 1149 C CA . LEU A 1 143 ? 201.744 218.648 346.747 1.00 100.14 143 LEU B CA 1
ATOM 1150 C C . LEU A 1 143 ? 202.783 217.551 346.589 1.00 100.14 143 LEU B C 1
ATOM 1151 O O . LEU A 1 143 ? 202.485 216.367 346.787 1.00 100.14 143 LEU B O 1
ATOM 1156 N N . PRO A 1 144 ? 204.020 217.910 346.230 1.00 109.85 144 PRO B N 1
ATOM 1157 C CA . PRO A 1 144 ? 205.096 216.913 346.231 1.00 109.85 144 PRO B CA 1
ATOM 1158 C C . PRO A 1 144 ? 205.641 216.674 347.630 1.00 109.85 144 PRO B C 1
ATOM 1159 O O . PRO A 1 144 ? 205.096 217.188 348.612 1.00 109.85 144 PRO B O 1
ATOM 1163 N N . GLU A 1 145 ? 206.716 215.893 347.730 1.00 116.43 145 GLU B N 1
ATOM 1164 C CA . GLU A 1 145 ? 207.338 215.632 349.020 1.00 116.43 145 GLU B CA 1
ATOM 1165 C C . GLU A 1 145 ? 207.999 216.865 349.621 1.00 116.43 145 GLU B C 1
ATOM 1166 O O . GLU A 1 145 ? 208.482 216.792 350.756 1.00 116.43 145 GLU B O 1
ATOM 1172 N N . THR A 1 146 ? 208.029 217.987 348.904 1.00 108.79 146 THR B N 1
ATOM 1173 C CA . THR A 1 146 ? 208.733 219.180 349.357 1.00 108.79 146 THR B CA 1
ATOM 1174 C C . THR A 1 146 ? 207.827 220.211 350.013 1.00 108.79 146 THR B C 1
ATOM 1175 O O . THR A 1 146 ? 208.283 220.936 350.902 1.00 108.79 146 THR B O 1
ATOM 1179 N N . THR A 1 147 ? 206.561 220.292 349.610 1.00 101.41 147 THR B N 1
ATOM 1180 C CA . THR A 1 147 ? 205.635 221.304 350.114 1.00 101.41 147 THR B CA 1
ATOM 1181 C C . THR A 1 147 ? 206.240 222.701 349.979 1.00 101.41 147 THR B C 1
ATOM 1182 O O . THR A 1 147 ? 206.456 223.421 350.954 1.00 101.41 147 THR B O 1
ATOM 1186 N N . VAL A 1 148 ? 206.527 223.063 348.731 1.00 102.17 148 VAL B N 1
ATOM 1187 C CA . VAL A 1 148 ? 207.024 224.386 348.372 1.00 102.17 148 VAL B CA 1
ATOM 1188 C C . VAL A 1 148 ? 206.447 224.728 347.007 1.00 102.17 148 VAL B C 1
ATOM 1189 O O . VAL A 1 148 ? 206.685 224.006 346.033 1.00 102.17 148 VAL B O 1
ATOM 1193 N N . VAL A 1 149 ? 205.693 225.817 346.933 1.00 97.98 149 VAL B N 1
ATOM 1194 C CA . VAL A 1 149 ? 204.983 226.198 345.720 1.00 97.98 149 VAL B CA 1
ATOM 1195 C C . VAL A 1 149 ? 205.782 227.260 344.982 1.00 97.98 149 VAL B C 1
ATOM 1196 O O . VAL A 1 149 ? 206.489 228.074 345.586 1.00 97.98 149 VAL B O 1
ATOM 1200 N N . ARG A 1 150 ? 205.666 227.250 343.658 1.00 103.21 150 ARG B N 1
ATOM 1201 C CA . ARG A 1 150 ? 206.380 228.200 342.817 1.00 103.21 150 ARG B CA 1
ATOM 1202 C C . ARG A 1 150 ? 205.506 228.666 341.657 1.00 103.21 150 ARG B C 1
ATOM 1203 O O . ARG A 1 150 ? 205.717 228.274 340.510 1.00 103.21 150 ARG B O 1
ATOM 1211 N N . MET B 1 1 ? 176.574 226.427 353.981 1.00 94.51 1 MET A N 1
ATOM 1212 C CA . MET B 1 1 ? 176.041 226.360 352.596 1.00 94.51 1 MET A CA 1
ATOM 1213 C C . MET B 1 1 ? 174.520 226.452 352.606 1.00 94.51 1 MET A C 1
ATOM 1214 O O . MET B 1 1 ? 173.865 225.981 353.535 1.00 94.51 1 MET A O 1
ATOM 1219 N N . ASP B 1 2 ? 173.965 227.060 351.561 1.00 98.56 2 ASP A N 1
ATOM 1220 C CA . ASP B 1 2 ? 172.525 227.256 351.415 1.00 98.56 2 ASP A CA 1
ATOM 1221 C C . ASP B 1 2 ? 171.915 226.224 350.479 1.00 98.56 2 ASP A C 1
ATOM 1222 O O . ASP B 1 2 ? 171.018 226.534 349.691 1.00 98.56 2 ASP A O 1
ATOM 1227 N N . ILE B 1 3 ? 172.430 224.992 350.565 1.00 92.62 3 ILE A N 1
ATOM 1228 C CA . ILE B 1 3 ? 172.034 223.915 349.607 1.00 92.62 3 ILE A CA 1
ATOM 1229 C C . ILE B 1 3 ? 170.537 223.613 349.593 1.00 92.62 3 ILE A C 1
ATOM 1230 O O . ILE B 1 3 ? 169.971 223.362 350.676 1.00 92.62 3 ILE A O 1
ATOM 1235 N N . ASP B 1 4 ? 169.931 223.635 348.405 1.00 93.66 4 ASP A N 1
ATOM 1236 C CA . ASP B 1 4 ? 168.544 223.242 348.228 1.00 93.66 4 ASP A CA 1
ATOM 1237 C C . ASP B 1 4 ? 168.513 221.874 347.567 1.00 93.66 4 ASP A C 1
ATOM 1238 O O . ASP B 1 4 ? 169.024 221.731 346.447 1.00 93.66 4 ASP A O 1
ATOM 1243 N N . PRO B 1 5 ? 167.945 220.844 348.200 1.00 89.99 5 PRO A N 1
ATOM 1244 C CA . PRO B 1 5 ? 168.070 219.486 347.655 1.00 89.99 5 PRO A CA 1
ATOM 1245 C C . PRO B 1 5 ? 167.250 219.226 346.404 1.00 89.99 5 PRO A C 1
ATOM 1246 O O . PRO B 1 5 ? 167.339 218.124 345.851 1.00 89.99 5 PRO A O 1
ATOM 1250 N N . TYR B 1 6 ? 166.459 220.188 345.935 1.00 88.97 6 TYR A N 1
ATOM 1251 C CA . TYR B 1 6 ? 165.635 220.016 344.750 1.00 88.97 6 TYR A CA 1
ATOM 1252 C C . TYR B 1 6 ? 166.073 220.907 343.597 1.00 88.97 6 TYR A C 1
ATOM 1253 O O . TYR B 1 6 ? 165.475 220.849 342.514 1.00 88.97 6 TYR A O 1
ATOM 1262 N N . LYS B 1 7 ? 167.109 221.718 343.798 1.00 91.85 7 LYS A N 1
ATOM 1263 C CA . LYS B 1 7 ? 167.499 222.699 342.797 1.00 91.85 7 LYS A CA 1
ATOM 1264 C C . LYS B 1 7 ? 168.216 222.055 341.620 1.00 91.85 7 LYS A C 1
ATOM 1265 O O . LYS B 1 7 ? 168.075 222.521 340.485 1.00 91.85 7 LYS A O 1
ATOM 1271 N N . GLU B 1 8 ? 168.952 220.970 341.874 1.00 91.31 8 GLU A N 1
ATOM 1272 C CA . GLU B 1 8 ? 169.659 220.255 340.777 1.00 91.31 8 GLU A CA 1
ATOM 1273 C C . GLU B 1 8 ? 168.636 219.705 339.776 1.00 91.31 8 GLU A C 1
ATOM 1274 O O . GLU B 1 8 ? 169.017 219.517 338.607 1.00 91.31 8 GLU A O 1
ATOM 1280 N N . PHE B 1 9 ? 167.384 219.508 340.198 1.00 88.74 9 PHE A N 1
ATOM 1281 C CA . PHE B 1 9 ? 166.352 218.929 339.357 1.00 88.74 9 PHE A CA 1
ATOM 1282 C C . PHE B 1 9 ? 165.424 219.988 338.786 1.00 88.74 9 PHE A C 1
ATOM 1283 O O . PHE B 1 9 ? 165.080 219.932 337.601 1.00 88.74 9 PHE A O 1
ATOM 1291 N N . GLY B 1 10 ? 165.032 220.969 339.590 1.00 89.30 10 GLY A N 1
ATOM 1292 C CA . GLY B 1 10 ? 164.265 222.075 339.059 1.00 89.30 10 GLY A CA 1
ATOM 1293 C C . GLY B 1 10 ? 163.194 222.586 339.991 1.00 89.30 10 GLY A C 1
ATOM 1294 O O . GLY B 1 10 ? 162.492 223.550 339.671 1.00 89.30 10 GLY A O 1
ATOM 1295 N N . ALA B 1 11 ? 163.054 221.952 341.143 1.00 88.63 11 ALA A N 1
ATOM 1296 C CA . ALA B 1 11 ? 162.087 222.362 342.137 1.00 88.63 11 ALA A CA 1
ATOM 1297 C C . ALA B 1 11 ? 162.779 223.161 343.231 1.00 88.63 11 ALA A C 1
ATOM 1298 O O . ALA B 1 11 ? 163.983 223.415 343.191 1.00 88.63 11 ALA A O 1
ATOM 1300 N N . THR B 1 12 ? 161.993 223.572 344.219 1.00 91.54 12 THR A N 1
ATOM 1301 C CA . THR B 1 12 ? 162.500 224.310 345.360 1.00 91.54 12 THR A CA 1
ATOM 1302 C C . THR B 1 12 ? 161.613 224.000 346.553 1.00 91.54 12 THR A C 1
ATOM 1303 O O . THR B 1 12 ? 160.565 223.364 346.425 1.00 91.54 12 THR A O 1
ATOM 1307 N N . VAL B 1 13 ? 162.045 224.455 347.730 1.00 91.90 13 VAL A N 1
ATOM 1308 C CA . VAL B 1 13 ? 161.234 224.268 348.920 1.00 91.90 13 VAL A CA 1
ATOM 1309 C C . VAL B 1 13 ? 159.999 225.151 348.877 1.00 91.90 13 VAL A C 1
ATOM 1310 O O . VAL B 1 13 ? 159.011 224.869 349.562 1.00 91.90 13 VAL A O 1
ATOM 1314 N N . GLU B 1 14 ? 160.030 226.216 348.078 1.00 94.61 14 GLU A N 1
ATOM 1315 C CA . GLU B 1 14 ? 158.853 227.056 347.919 1.00 94.61 14 GLU A CA 1
ATOM 1316 C C . GLU B 1 14 ? 157.812 226.384 347.039 1.00 94.61 14 GLU A C 1
ATOM 1317 O O . GLU B 1 14 ? 156.611 226.599 347.223 1.00 94.61 14 GLU A O 1
ATOM 1323 N N . LEU B 1 15 ? 158.256 225.570 346.084 1.00 88.70 15 LEU A N 1
ATOM 1324 C CA . LEU B 1 15 ? 157.335 224.884 345.190 1.00 88.70 15 LEU A CA 1
ATOM 1325 C C . LEU B 1 15 ? 156.685 223.686 345.867 1.00 88.70 15 LEU A C 1
ATOM 1326 O O . LEU B 1 15 ? 155.509 223.399 345.625 1.00 88.70 15 LEU A O 1
ATOM 1331 N N . LEU B 1 16 ? 157.428 222.976 346.714 1.00 87.21 16 LEU A N 1
ATOM 1332 C CA . LEU B 1 16 ? 156.854 221.869 347.463 1.00 87.21 16 LEU A CA 1
ATOM 1333 C C . LEU B 1 16 ? 156.080 222.319 348.689 1.00 87.21 16 LEU A C 1
ATOM 1334 O O . LEU B 1 16 ? 155.338 221.514 349.260 1.00 87.21 16 LEU A O 1
ATOM 1339 N N . SER B 1 17 ? 156.239 223.571 349.117 1.00 91.17 17 SER A N 1
ATOM 1340 C CA . SER B 1 17 ? 155.402 224.080 350.192 1.00 91.17 17 SER A CA 1
ATOM 1341 C C . SER B 1 17 ? 153.957 224.235 349.750 1.00 91.17 17 SER A C 1
ATOM 1342 O O . SER B 1 17 ? 153.072 224.373 350.600 1.00 91.17 17 SER A O 1
ATOM 1345 N N . PHE B 1 18 ? 153.702 224.218 348.443 1.00 87.47 18 PHE A N 1
ATOM 1346 C CA . PHE B 1 18 ? 152.334 224.159 347.950 1.00 87.47 18 PHE A CA 1
ATOM 1347 C C . PHE B 1 18 ? 151.601 222.974 348.558 1.00 87.47 18 PHE A C 1
ATOM 1348 O O . PHE B 1 18 ? 150.543 223.126 349.178 1.00 87.47 18 PHE A O 1
ATOM 1356 N N . LEU B 1 19 ? 152.152 221.784 348.385 1.00 84.83 19 LEU A N 1
ATOM 1357 C CA . LEU B 1 19 ? 151.580 220.608 349.010 1.00 84.83 19 LEU A CA 1
ATOM 1358 C C . LEU B 1 19 ? 151.632 220.756 350.527 1.00 84.83 19 LEU A C 1
ATOM 1359 O O . LEU B 1 19 ? 152.654 221.186 351.072 1.00 84.83 19 LEU A O 1
ATOM 1364 N N . PRO B 1 20 ? 150.566 220.409 351.241 1.00 85.74 20 PRO A N 1
ATOM 1365 C CA . PRO B 1 20 ? 150.631 220.461 352.704 1.00 85.74 20 PRO A CA 1
ATOM 1366 C C . PRO B 1 20 ? 151.525 219.381 353.277 1.00 85.74 20 PRO A C 1
ATOM 1367 O O . PRO B 1 20 ? 152.136 218.606 352.537 1.00 85.74 20 PRO A O 1
ATOM 1371 N N . SER B 1 21 ? 151.608 219.326 354.603 1.00 89.87 21 SER A N 1
ATOM 1372 C CA . SER B 1 21 ? 152.345 218.263 355.266 1.00 89.87 21 SER A CA 1
ATOM 1373 C C . SER B 1 21 ? 151.525 216.992 355.404 1.00 89.87 21 SER A C 1
ATOM 1374 O O . SER B 1 21 ? 152.102 215.903 355.496 1.00 89.87 21 SER A O 1
ATOM 1377 N N . ASP B 1 22 ? 150.201 217.103 355.423 1.00 89.84 22 ASP A N 1
ATOM 1378 C CA . ASP B 1 22 ? 149.324 215.946 355.518 1.00 89.84 22 ASP A CA 1
ATOM 1379 C C . ASP B 1 22 ? 149.147 215.235 354.187 1.00 89.84 22 ASP A C 1
ATOM 1380 O O . ASP B 1 22 ? 148.353 214.292 354.108 1.00 89.84 22 ASP A O 1
ATOM 1385 N N . PHE B 1 23 ? 149.864 215.657 353.151 1.00 83.49 23 PHE A N 1
ATOM 1386 C CA . PHE B 1 23 ? 149.742 215.060 351.831 1.00 83.49 23 PHE A CA 1
ATOM 1387 C C . PHE B 1 23 ? 150.722 213.924 351.607 1.00 83.49 23 PHE A C 1
ATOM 1388 O O . PHE B 1 23 ? 150.413 212.984 350.867 1.00 83.49 23 PHE A O 1
ATOM 1396 N N . PHE B 1 24 ? 151.878 213.984 352.229 1.00 84.29 24 PHE A N 1
ATOM 1397 C CA . PHE B 1 24 ? 152.954 213.071 351.891 1.00 84.29 24 PHE A CA 1
ATOM 1398 C C . PHE B 1 24 ? 152.755 211.742 352.607 1.00 84.29 24 PHE A C 1
ATOM 1399 O O . PHE B 1 24 ? 152.507 211.730 353.816 1.00 84.29 24 PHE A O 1
ATOM 1407 N N . PRO B 1 25 ? 152.852 210.614 351.907 1.00 85.67 25 PRO A N 1
ATOM 1408 C CA . PRO B 1 25 ? 152.621 209.326 352.560 1.00 85.67 25 PRO A CA 1
ATOM 1409 C C . PRO B 1 25 ? 153.637 209.066 353.656 1.00 85.67 25 PRO A C 1
ATOM 1410 O O . PRO B 1 25 ? 154.590 209.817 353.868 1.00 85.67 25 PRO A O 1
ATOM 1414 N N . SER B 1 26 ? 153.417 207.966 354.364 1.00 91.99 26 SER A N 1
ATOM 1415 C CA . SER B 1 26 ? 154.320 207.580 355.429 1.00 91.99 26 SER A CA 1
ATOM 1416 C C . SER B 1 26 ? 155.626 207.049 354.855 1.00 91.99 26 SER A C 1
ATOM 1417 O O . SER B 1 26 ? 155.685 206.546 353.728 1.00 91.99 26 SER A O 1
ATOM 1420 N N . VAL B 1 27 ? 156.685 207.168 355.653 1.00 92.69 27 VAL A N 1
ATOM 1421 C CA . VAL B 1 27 ? 157.990 206.702 355.213 1.00 92.69 27 VAL A CA 1
ATOM 1422 C C . VAL B 1 27 ? 157.952 205.208 354.949 1.00 92.69 27 VAL A C 1
ATOM 1423 O O . VAL B 1 27 ? 158.640 204.712 354.052 1.00 92.69 27 VAL A O 1
ATOM 1427 N N . ARG B 1 28 ? 157.150 204.466 355.710 1.00 95.46 28 ARG A N 1
ATOM 1428 C CA . ARG B 1 28 ? 157.035 203.032 355.476 1.00 95.46 28 ARG A CA 1
ATOM 1429 C C . ARG B 1 28 ? 156.465 202.752 354.093 1.00 95.46 28 ARG A C 1
ATOM 1430 O O . ARG B 1 28 ? 157.002 201.930 353.342 1.00 95.46 28 ARG A O 1
ATOM 1438 N N . ASP B 1 29 ? 155.366 203.420 353.744 1.00 92.67 29 ASP A N 1
ATOM 1439 C CA . ASP B 1 29 ? 154.777 203.235 352.424 1.00 92.67 29 ASP A CA 1
ATOM 1440 C C . ASP B 1 29 ? 155.753 203.631 351.327 1.00 92.67 29 ASP A C 1
ATOM 1441 O O . ASP B 1 29 ? 155.869 202.945 350.303 1.00 92.67 29 ASP A O 1
ATOM 1446 N N . LEU B 1 30 ? 156.472 204.734 351.527 1.00 88.70 30 LEU A N 1
ATOM 1447 C CA . LEU B 1 30 ? 157.385 205.200 350.492 1.00 88.70 30 LEU A CA 1
ATOM 1448 C C . LEU B 1 30 ? 158.551 204.243 350.310 1.00 88.70 30 LEU A C 1
ATOM 1449 O O . LEU B 1 30 ? 158.977 203.984 349.181 1.00 88.70 30 LEU A O 1
ATOM 1454 N N . LEU B 1 31 ? 159.076 203.697 351.405 1.00 91.13 31 LEU A N 1
ATOM 1455 C CA . LEU B 1 31 ? 160.158 202.729 351.295 1.00 91.13 31 LEU A CA 1
ATOM 1456 C C . LEU B 1 31 ? 159.668 201.424 350.688 1.00 91.13 31 LEU A C 1
ATOM 1457 O O . LEU B 1 31 ? 160.403 200.766 349.948 1.00 91.13 31 LEU A O 1
ATOM 1462 N N . ASP B 1 32 ? 158.431 201.030 350.989 1.00 93.22 32 ASP A N 1
ATOM 1463 C CA . ASP B 1 32 ? 157.854 199.858 350.343 1.00 93.22 32 ASP A CA 1
ATOM 1464 C C . ASP B 1 32 ? 157.803 200.048 348.835 1.00 93.22 32 ASP A C 1
ATOM 1465 O O . ASP B 1 32 ? 158.205 199.165 348.067 1.00 93.22 32 ASP A O 1
ATOM 1470 N N . THR B 1 33 ? 157.297 201.200 348.394 1.00 89.37 33 THR A N 1
ATOM 1471 C CA . THR B 1 33 ? 157.267 201.502 346.968 1.00 89.37 33 THR A CA 1
ATOM 1472 C C . THR B 1 33 ? 158.670 201.488 346.375 1.00 89.37 33 THR A C 1
ATOM 1473 O O . THR B 1 33 ? 158.905 200.898 345.313 1.00 89.37 33 THR A O 1
ATOM 1477 N N . ALA B 1 34 ? 159.612 202.151 347.044 1.00 89.82 34 ALA A N 1
ATOM 1478 C CA . ALA B 1 34 ? 160.974 202.229 346.537 1.00 89.82 34 ALA A CA 1
ATOM 1479 C C . ALA B 1 34 ? 161.571 200.844 346.374 1.00 89.82 34 ALA A C 1
ATOM 1480 O O . ALA B 1 34 ? 162.171 200.534 345.343 1.00 89.82 34 ALA A O 1
ATOM 1482 N N . SER B 1 35 ? 161.422 199.994 347.384 1.00 92.00 35 SER A N 1
ATOM 1483 C CA . SER B 1 35 ? 161.894 198.626 347.274 1.00 92.00 35 SER A CA 1
ATOM 1484 C C . SER B 1 35 ? 161.254 197.987 346.056 1.00 92.00 35 SER A C 1
ATOM 1485 O O . SER B 1 35 ? 161.938 197.725 345.062 1.00 92.00 35 SER A O 1
ATOM 1488 N N . ALA B 1 36 ? 159.931 197.827 346.110 1.00 89.95 36 ALA A N 1
ATOM 1489 C CA . ALA B 1 36 ? 159.201 197.109 345.072 1.00 89.95 36 ALA A CA 1
ATOM 1490 C C . ALA B 1 36 ? 159.625 197.526 343.674 1.00 89.95 36 ALA A C 1
ATOM 1491 O O . ALA B 1 36 ? 159.710 196.688 342.770 1.00 89.95 36 ALA A O 1
ATOM 1493 N N . LEU B 1 37 ? 159.889 198.812 343.470 1.00 89.47 37 LEU A N 1
ATOM 1494 C CA . LEU B 1 37 ? 160.070 199.323 342.120 1.00 89.47 37 LEU A CA 1
ATOM 1495 C C . LEU B 1 37 ? 161.523 199.470 341.695 1.00 89.47 37 LEU A C 1
ATOM 1496 O O . LEU B 1 37 ? 161.813 199.333 340.503 1.00 89.47 37 LEU A O 1
ATOM 1501 N N . TYR B 1 38 ? 162.448 199.748 342.618 1.00 89.41 38 TYR A N 1
ATOM 1502 C CA . TYR B 1 38 ? 163.818 200.058 342.242 1.00 89.41 38 TYR A CA 1
ATOM 1503 C C . TYR B 1 38 ? 164.833 199.435 343.193 1.00 89.41 38 TYR A C 1
ATOM 1504 O O . TYR B 1 38 ? 165.912 199.997 343.395 1.00 89.41 38 TYR A O 1
ATOM 1513 N N . ARG B 1 39 ? 164.522 198.286 343.795 1.00 94.94 39 ARG A N 1
ATOM 1514 C CA . ARG B 1 39 ? 165.497 197.660 344.682 1.00 94.94 39 ARG A CA 1
ATOM 1515 C C . ARG B 1 39 ? 166.766 197.292 343.929 1.00 94.94 39 ARG A C 1
ATOM 1516 O O . ARG B 1 39 ? 167.879 197.604 344.368 1.00 94.94 39 ARG A O 1
ATOM 1524 N N . GLU B 1 40 ? 166.617 196.627 342.783 1.00 96.47 40 GLU A N 1
ATOM 1525 C CA . GLU B 1 40 ? 167.777 196.178 342.028 1.00 96.47 40 GLU A CA 1
ATOM 1526 C C . GLU B 1 40 ? 168.592 197.338 341.484 1.00 96.47 40 GLU A C 1
ATOM 1527 O O . GLU B 1 40 ? 169.786 197.169 341.221 1.00 96.47 40 GLU A O 1
ATOM 1533 N N . ALA B 1 41 ? 167.978 198.503 341.309 1.00 90.88 41 ALA A N 1
ATOM 1534 C CA . ALA B 1 41 ? 168.686 199.672 340.812 1.00 90.88 41 ALA A CA 1
ATOM 1535 C C . ALA B 1 41 ? 169.363 200.455 341.921 1.00 90.88 41 ALA A C 1
ATOM 1536 O O . ALA B 1 41 ? 170.441 201.019 341.704 1.00 90.88 41 ALA A O 1
ATOM 1538 N N . LEU B 1 42 ? 168.754 200.505 343.103 1.00 89.77 42 LEU A N 1
ATOM 1539 C CA . LEU B 1 42 ? 169.392 201.168 344.230 1.00 89.77 42 LEU A CA 1
ATOM 1540 C C . LEU B 1 42 ? 170.521 200.328 344.799 1.00 89.77 42 LEU A C 1
ATOM 1541 O O . LEU B 1 42 ? 171.479 200.874 345.356 1.00 89.77 42 LEU A O 1
ATOM 1546 N N . GLU B 1 43 ? 170.431 199.009 344.672 1.00 94.24 43 GLU A N 1
ATOM 1547 C CA . GLU B 1 43 ? 171.489 198.113 345.113 1.00 94.24 43 GLU A CA 1
ATOM 1548 C C . GLU B 1 43 ? 172.548 197.877 344.046 1.00 94.24 43 GLU A C 1
ATOM 1549 O O . GLU B 1 43 ? 173.447 197.061 344.263 1.00 94.24 43 GLU A O 1
ATOM 1555 N N . SER B 1 44 ? 172.467 198.558 342.916 1.00 91.51 44 SER A N 1
ATOM 1556 C CA . SER B 1 44 ? 173.386 198.315 341.819 1.00 91.51 44 SER A CA 1
ATOM 1557 C C . SER B 1 44 ? 174.599 199.225 341.908 1.00 91.51 44 SER A C 1
ATOM 1558 O O . SER B 1 44 ? 174.552 200.289 342.532 1.00 91.51 44 SER A O 1
ATOM 1561 N N . PRO B 1 45 ? 175.712 198.827 341.295 1.00 92.20 45 PRO A N 1
ATOM 1562 C CA . PRO B 1 45 ? 176.909 199.678 341.250 1.00 92.20 45 PRO A CA 1
ATOM 1563 C C . PRO B 1 45 ? 176.927 200.597 340.031 1.00 92.20 45 PRO A C 1
ATOM 1564 O O . PRO B 1 45 ? 177.839 200.554 339.202 1.00 92.20 45 PRO A O 1
ATOM 1568 N N . GLU B 1 46 ? 175.907 201.441 339.917 1.00 92.49 46 GLU A N 1
ATOM 1569 C CA . GLU B 1 46 ? 175.766 202.298 338.752 1.00 92.49 46 GLU A CA 1
ATOM 1570 C C . GLU B 1 46 ? 175.123 203.614 339.154 1.00 92.49 46 GLU A C 1
ATOM 1571 O O . GLU B 1 46 ? 174.221 203.641 339.993 1.00 92.49 46 GLU A O 1
ATOM 1577 N N . HIS B 1 47 ? 175.595 204.704 338.550 1.00 91.44 47 HIS A N 1
ATOM 1578 C CA . HIS B 1 47 ? 174.918 205.993 338.651 1.00 91.44 47 HIS A CA 1
ATOM 1579 C C . HIS B 1 47 ? 173.719 206.001 337.705 1.00 91.44 47 HIS A C 1
ATOM 1580 O O . HIS B 1 47 ? 173.634 206.782 336.758 1.00 91.44 47 HIS A O 1
ATOM 1587 N N . CYS B 1 48 ? 172.783 205.094 337.974 1.00 90.26 48 CYS A N 1
ATOM 1588 C CA . CYS B 1 48 ? 171.627 204.970 337.098 1.00 90.26 48 CYS A CA 1
ATOM 1589 C C . CYS B 1 48 ? 170.911 206.300 336.944 1.00 90.26 48 CYS A C 1
ATOM 1590 O O . CYS B 1 48 ? 170.344 206.580 335.883 1.00 90.26 48 CYS A O 1
ATOM 1593 N N . SER B 1 49 ? 170.946 207.140 337.974 1.00 89.17 49 SER A N 1
ATOM 1594 C CA . SER B 1 49 ? 170.339 208.457 337.903 1.00 89.17 49 SER A CA 1
ATOM 1595 C C . SER B 1 49 ? 170.643 209.264 339.160 1.00 89.17 49 SER A C 1
ATOM 1596 O O . SER B 1 49 ? 170.858 208.694 340.243 1.00 89.17 49 SER A O 1
ATOM 1599 N N . PRO B 1 50 ? 170.668 210.593 339.058 1.00 87.58 50 PRO A N 1
ATOM 1600 C CA . PRO B 1 50 ? 170.795 211.409 340.270 1.00 87.58 50 PRO A CA 1
ATOM 1601 C C . PRO B 1 50 ? 169.684 211.149 341.257 1.00 87.58 50 PRO A C 1
ATOM 1602 O O . PRO B 1 50 ? 169.894 211.253 342.471 1.00 87.58 50 PRO A O 1
ATOM 1606 N N . HIS B 1 51 ? 168.497 210.809 340.762 1.00 86.20 51 HIS A N 1
ATOM 1607 C CA . HIS B 1 51 ? 167.410 210.427 341.648 1.00 86.20 51 HIS A CA 1
ATOM 1608 C C . HIS B 1 51 ? 167.774 209.181 342.434 1.00 86.20 51 HIS A C 1
ATOM 1609 O O . HIS B 1 51 ? 167.516 209.101 343.638 1.00 86.20 51 HIS A O 1
ATOM 1616 N N . HIS B 1 52 ? 168.401 208.210 341.773 1.00 87.51 52 HIS A N 1
ATOM 1617 C CA . HIS B 1 52 ? 168.843 207.006 342.463 1.00 87.51 52 HIS A CA 1
ATOM 1618 C C . HIS B 1 52 ? 169.869 207.342 343.533 1.00 87.51 52 HIS A C 1
ATOM 1619 O O . HIS B 1 52 ? 169.794 206.848 344.663 1.00 87.51 52 HIS A O 1
ATOM 1626 N N . THR B 1 53 ? 170.851 208.173 343.185 1.00 87.16 53 THR A N 1
ATOM 1627 C CA . THR B 1 53 ? 171.869 208.560 344.157 1.00 87.16 53 THR A CA 1
ATOM 1628 C C . THR B 1 53 ? 171.242 209.218 345.382 1.00 87.16 53 THR A C 1
ATOM 1629 O O . THR B 1 53 ? 171.511 208.829 346.530 1.00 87.16 53 THR A O 1
ATOM 1633 N N . ALA B 1 54 ? 170.420 210.241 345.151 1.00 87.15 54 ALA A N 1
ATOM 1634 C CA . ALA B 1 54 ? 169.783 210.956 346.245 1.00 87.15 54 ALA A CA 1
ATOM 1635 C C . ALA B 1 54 ? 168.922 210.029 347.085 1.00 87.15 54 ALA A C 1
ATOM 1636 O O . ALA B 1 54 ? 168.885 210.148 348.313 1.00 87.15 54 ALA A O 1
ATOM 1638 N N . LEU B 1 55 ? 168.219 209.101 346.441 1.00 87.53 55 LEU A N 1
ATOM 1639 C CA . LEU B 1 55 ? 167.364 208.176 347.170 1.00 87.53 55 LEU A CA 1
ATOM 1640 C C . LEU B 1 55 ? 168.184 207.253 348.056 1.00 87.53 55 LEU A C 1
ATOM 1641 O O . LEU B 1 55 ? 167.814 206.994 349.208 1.00 87.53 55 LEU A O 1
ATOM 1646 N N . ARG B 1 56 ? 169.301 206.745 347.537 1.00 88.22 56 ARG A N 1
ATOM 1647 C CA . ARG B 1 56 ? 170.193 205.931 348.351 1.00 88.22 56 ARG A CA 1
ATOM 1648 C C . ARG B 1 56 ? 170.642 206.694 349.588 1.00 88.22 56 ARG A C 1
ATOM 1649 O O . ARG B 1 56 ? 170.545 206.192 350.718 1.00 88.22 56 ARG A O 1
ATOM 1657 N N . GLN B 1 57 ? 171.244 207.860 349.346 1.00 89.65 57 GLN A N 1
ATOM 1658 C CA . GLN B 1 57 ? 171.736 208.681 350.476 1.00 89.65 57 GLN A CA 1
ATOM 1659 C C . GLN B 1 57 ? 170.566 208.885 351.434 1.00 89.65 57 GLN A C 1
ATOM 1660 O O . GLN B 1 57 ? 170.748 208.606 352.629 1.00 89.65 57 GLN A O 1
ATOM 1666 N N . ALA B 1 58 ? 169.390 209.237 350.905 1.00 90.92 58 ALA A N 1
ATOM 1667 C CA . ALA B 1 58 ? 168.249 209.556 351.793 1.00 90.92 58 ALA A CA 1
ATOM 1668 C C . ALA B 1 58 ? 167.901 208.346 352.661 1.00 90.92 58 ALA A C 1
ATOM 1669 O O . ALA B 1 58 ? 167.843 208.521 353.879 1.00 90.92 58 ALA A O 1
ATOM 1671 N N . ILE B 1 59 ? 167.799 207.151 352.078 1.00 90.83 59 ILE A N 1
ATOM 1672 C CA . ILE B 1 59 ? 167.359 205.978 352.891 1.00 90.83 59 ILE A CA 1
ATOM 1673 C C . ILE B 1 59 ? 168.397 205.731 353.989 1.00 90.83 59 ILE A C 1
ATOM 1674 O O . ILE B 1 59 ? 167.995 205.595 355.170 1.00 90.83 59 ILE A O 1
ATOM 1679 N N . LEU B 1 60 ? 169.684 205.770 353.633 1.00 92.82 60 LEU A N 1
ATOM 1680 C CA . LEU B 1 60 ? 170.739 205.447 354.628 1.00 92.82 60 LEU A CA 1
ATOM 1681 C C . LEU B 1 60 ? 170.701 206.478 355.757 1.00 92.82 60 LEU A C 1
ATOM 1682 O O . LEU B 1 60 ? 170.840 206.082 356.927 1.00 92.82 60 LEU A O 1
ATOM 1687 N N . CYS B 1 61 ? 170.548 207.755 355.408 1.00 98.62 61 CYS A N 1
ATOM 1688 C CA . CYS B 1 61 ? 170.571 208.818 356.446 1.00 98.62 61 CYS A CA 1
ATOM 1689 C C . CYS B 1 61 ? 169.320 208.732 357.331 1.00 98.62 61 CYS A C 1
ATOM 1690 O O . CYS B 1 61 ? 169.422 209.066 358.526 1.00 98.62 61 CYS A O 1
ATOM 1693 N N . TRP B 1 62 ? 168.173 208.356 356.758 1.00 97.85 62 TRP A N 1
ATOM 1694 C CA . TRP B 1 62 ? 166.944 208.151 357.570 1.00 97.85 62 TRP A CA 1
ATOM 1695 C C . TRP B 1 62 ? 167.197 206.996 358.538 1.00 97.85 62 TRP A C 1
ATOM 1696 O O . TRP B 1 62 ? 166.756 207.088 359.698 1.00 97.85 62 TRP A O 1
ATOM 1707 N N . GLY B 1 63 ? 167.880 205.947 358.071 1.00 101.12 63 GLY A N 1
ATOM 1708 C CA . GLY B 1 63 ? 168.239 204.834 358.970 1.00 101.12 63 GLY A CA 1
ATOM 1709 C C . GLY B 1 63 ? 169.150 205.325 360.080 1.00 101.12 63 GLY A C 1
ATOM 1710 O O . GLY B 1 63 ? 168.952 204.895 361.231 1.00 101.12 63 GLY A O 1
ATOM 1711 N N . GLU B 1 64 ? 170.098 206.211 359.754 1.00 103.33 64 GLU A N 1
ATOM 1712 C CA . GLU B 1 64 ? 171.002 206.790 360.787 1.00 103.33 64 GLU A CA 1
ATOM 1713 C C . GLU B 1 64 ? 170.181 207.593 361.802 1.00 103.33 64 GLU A C 1
ATOM 1714 O O . GLU B 1 64 ? 170.503 207.517 362.999 1.00 103.33 64 GLU A O 1
ATOM 1720 N N . LEU B 1 65 ? 169.177 208.343 361.339 1.00 103.68 65 LEU A N 1
ATOM 1721 C CA . LEU B 1 65 ? 168.293 209.099 362.265 1.00 103.68 65 LEU A CA 1
ATOM 1722 C C . LEU B 1 65 ? 167.519 208.102 363.128 1.00 103.68 65 LEU A C 1
ATOM 1723 O O . LEU B 1 65 ? 167.372 208.369 364.337 1.00 103.68 65 LEU A O 1
ATOM 1728 N N . MET B 1 66 ? 167.053 207.000 362.531 1.00 106.33 66 MET A N 1
ATOM 1729 C CA . MET B 1 66 ? 166.254 206.031 363.268 1.00 106.33 66 MET A CA 1
ATOM 1730 C C . MET B 1 66 ? 167.078 205.352 364.349 1.00 106.33 66 MET A C 1
ATOM 1731 O O . MET B 1 66 ? 166.605 205.170 365.474 1.00 106.33 66 MET A O 1
ATOM 1736 N N . THR B 1 67 ? 168.311 204.960 364.025 1.00 109.23 67 THR A N 1
ATOM 1737 C CA . THR B 1 67 ? 169.182 204.372 365.037 1.00 109.23 67 THR A CA 1
ATOM 1738 C C . THR B 1 67 ? 169.407 205.339 366.189 1.00 109.23 67 THR A C 1
ATOM 1739 O O . THR B 1 67 ? 169.323 204.956 367.363 1.00 109.23 67 THR A O 1
ATOM 1743 N N . LEU B 1 68 ? 169.695 206.600 365.869 1.00 111.87 68 LEU A N 1
ATOM 1744 C CA . LEU B 1 68 ? 169.923 207.596 366.910 1.00 111.87 68 LEU A CA 1
ATOM 1745 C C . LEU B 1 68 ? 168.700 207.739 367.802 1.00 111.87 68 LEU A C 1
ATOM 1746 O O . LEU B 1 68 ? 168.808 207.720 369.031 1.00 111.87 68 LEU A O 1
ATOM 1751 N N . ALA B 1 69 ? 167.527 207.907 367.195 1.00 113.57 69 ALA A N 1
ATOM 1752 C CA . ALA B 1 69 ? 166.316 208.136 367.971 1.00 113.57 69 ALA A CA 1
ATOM 1753 C C . ALA B 1 69 ? 165.949 206.913 368.798 1.00 113.57 69 ALA A C 1
ATOM 1754 O O . ALA B 1 69 ? 165.476 207.044 369.931 1.00 113.57 69 ALA A O 1
ATOM 1756 N N . THR B 1 70 ? 166.163 205.715 368.255 1.00 117.03 70 THR A N 1
ATOM 1757 C CA . THR B 1 70 ? 165.909 204.498 369.015 1.00 117.03 70 THR A CA 1
ATOM 1758 C C . THR B 1 70 ? 166.818 204.418 370.232 1.00 117.03 70 THR A C 1
ATOM 1759 O O . THR B 1 70 ? 166.360 204.170 371.354 1.00 117.03 70 THR A O 1
ATOM 1763 N N . TRP B 1 71 ? 168.121 204.607 370.021 1.00 121.30 71 TRP A N 1
ATOM 1764 C CA . TRP B 1 71 ? 169.070 204.603 371.126 1.00 121.30 71 TRP A CA 1
ATOM 1765 C C . TRP B 1 71 ? 168.700 205.651 372.172 1.00 121.30 71 TRP A C 1
ATOM 1766 O O . TRP B 1 71 ? 168.749 205.388 373.380 1.00 121.30 71 TRP A O 1
ATOM 1777 N N . VAL B 1 72 ? 168.296 206.838 371.721 1.00 121.79 72 VAL A N 1
ATOM 1778 C CA . VAL B 1 72 ? 167.946 207.913 372.643 1.00 121.79 72 VAL A CA 1
ATOM 1779 C C . VAL B 1 72 ? 166.716 207.537 373.458 1.00 121.79 72 VAL A C 1
ATOM 1780 O O . VAL B 1 72 ? 166.696 207.695 374.682 1.00 121.79 72 VAL A O 1
ATOM 1784 N N . GLY B 1 73 ? 165.667 207.058 372.793 1.00 126.10 73 GLY A N 1
ATOM 1785 C CA . GLY B 1 73 ? 164.469 206.667 373.511 1.00 126.10 73 GLY A CA 1
ATOM 1786 C C . GLY B 1 73 ? 164.716 205.532 374.480 1.00 126.10 73 GLY A C 1
ATOM 1787 O O . GLY B 1 73 ? 164.088 205.467 375.540 1.00 126.10 73 GLY A O 1
ATOM 1788 N N . VAL B 1 74 ? 165.630 204.625 374.137 1.00 125.24 74 VAL A N 1
ATOM 1789 C CA . VAL B 1 74 ? 165.987 203.555 375.060 1.00 125.24 74 VAL A CA 1
ATOM 1790 C C . VAL B 1 74 ? 166.695 204.127 376.280 1.00 125.24 74 VAL A C 1
ATOM 1791 O O . VAL B 1 74 ? 166.453 203.698 377.415 1.00 125.24 74 VAL A O 1
ATOM 1795 N N . ASN B 1 75 ? 167.580 205.103 376.071 1.00 128.77 75 ASN A N 1
ATOM 1796 C CA . ASN B 1 75 ? 168.305 205.689 377.192 1.00 128.77 75 ASN A CA 1
ATOM 1797 C C . ASN B 1 75 ? 167.451 206.671 377.986 1.00 128.77 75 ASN A C 1
ATOM 1798 O O . ASN B 1 75 ? 167.838 207.066 379.091 1.00 128.77 75 ASN A O 1
ATOM 1803 N N . LEU B 1 76 ? 166.303 207.074 377.451 1.00 131.41 76 LEU A N 1
ATOM 1804 C CA . LEU B 1 76 ? 165.513 208.123 378.074 1.00 131.41 76 LEU A CA 1
ATOM 1805 C C . LEU B 1 76 ? 164.760 207.594 379.292 1.00 131.41 76 LEU A C 1
ATOM 1806 O O . LEU B 1 76 ? 164.713 206.390 379.559 1.00 131.41 76 LEU A O 1
ATOM 1811 N N . GLU B 1 77 ? 164.168 208.525 380.041 1.00 135.61 77 GLU A N 1
ATOM 1812 C CA . GLU B 1 77 ? 163.521 208.213 381.309 1.00 135.61 77 GLU A CA 1
ATOM 1813 C C . GLU B 1 77 ? 162.079 207.746 381.149 1.00 135.61 77 GLU A C 1
ATOM 1814 O O . GLU B 1 77 ? 161.760 206.608 381.511 1.00 135.61 77 GLU A O 1
ATOM 1820 N N . ASP B 1 78 ? 161.202 208.592 380.613 1.00 134.45 78 ASP A N 1
ATOM 1821 C CA . ASP B 1 78 ? 159.772 208.366 380.741 1.00 134.45 78 ASP A CA 1
ATOM 1822 C C . ASP B 1 78 ? 159.061 208.413 379.396 1.00 134.45 78 ASP A C 1
ATOM 1823 O O . ASP B 1 78 ? 159.477 209.140 378.481 1.00 134.45 78 ASP A O 1
ATOM 1828 N N . PRO B 1 79 ? 157.968 207.655 379.258 1.00 132.84 79 PRO A N 1
ATOM 1829 C CA . PRO B 1 79 ? 157.224 207.665 377.991 1.00 132.84 79 PRO A CA 1
ATOM 1830 C C . PRO B 1 79 ? 156.727 209.035 377.579 1.00 132.84 79 PRO A C 1
ATOM 1831 O O . PRO B 1 79 ? 156.575 209.281 376.380 1.00 132.84 79 PRO A O 1
ATOM 1835 N N . ALA B 1 80 ? 156.473 209.942 378.519 1.00 132.46 80 ALA A N 1
ATOM 1836 C CA . ALA B 1 80 ? 155.954 211.255 378.156 1.00 132.46 80 ALA A CA 1
ATOM 1837 C C . ALA B 1 80 ? 156.912 211.962 377.206 1.00 132.46 80 ALA A C 1
ATOM 1838 O O . ALA B 1 80 ? 156.580 212.220 376.042 1.00 132.46 80 ALA A O 1
ATOM 1840 N N . SER B 1 81 ? 158.120 212.258 377.684 1.00 131.72 81 SER A N 1
ATOM 1841 C CA . SER B 1 81 ? 159.089 212.927 376.830 1.00 131.72 81 SER A CA 1
ATOM 1842 C C . SER B 1 81 ? 159.650 212.000 375.760 1.00 131.72 81 SER A C 1
ATOM 1843 O O . SER B 1 81 ? 160.136 212.490 374.738 1.00 131.72 81 SER A O 1
ATOM 1846 N N . ARG B 1 82 ? 159.560 210.680 375.935 1.00 130.36 82 ARG A N 1
ATOM 1847 C CA . ARG B 1 82 ? 159.935 209.784 374.844 1.00 130.36 82 ARG A CA 1
ATOM 1848 C C . ARG B 1 82 ? 159.015 209.978 373.642 1.00 130.36 82 ARG A C 1
ATOM 1849 O O . ARG B 1 82 ? 159.476 210.140 372.504 1.00 130.36 82 ARG A O 1
ATOM 1857 N N . ASP B 1 83 ? 157.703 209.971 373.878 1.00 128.56 83 ASP A N 1
ATOM 1858 C CA . ASP B 1 83 ? 156.752 210.222 372.805 1.00 128.56 83 ASP A CA 1
ATOM 1859 C C . ASP B 1 83 ? 156.826 211.664 372.326 1.00 128.56 83 ASP A C 1
ATOM 1860 O O . ASP B 1 83 ? 156.515 211.943 371.167 1.00 128.56 83 ASP A O 1
ATOM 1865 N N . LEU B 1 84 ? 157.245 212.590 373.190 1.00 125.41 84 LEU A N 1
ATOM 1866 C CA . LEU B 1 84 ? 157.496 213.950 372.720 1.00 125.41 84 LEU A CA 1
ATOM 1867 C C . LEU B 1 84 ? 158.642 213.972 371.714 1.00 125.41 84 LEU A C 1
ATOM 1868 O O . LEU B 1 84 ? 158.567 214.651 370.681 1.00 125.41 84 LEU A O 1
ATOM 1873 N N . VAL B 1 85 ? 159.713 213.232 372.003 1.00 122.61 85 VAL A N 1
ATOM 1874 C CA . VAL B 1 85 ? 160.822 213.103 371.064 1.00 122.61 85 VAL A CA 1
ATOM 1875 C C . VAL B 1 85 ? 160.341 212.477 369.764 1.00 122.61 85 VAL A C 1
ATOM 1876 O O . VAL B 1 85 ? 160.737 212.895 368.669 1.00 122.61 85 VAL A O 1
ATOM 1880 N N . VAL B 1 86 ? 159.506 211.442 369.868 1.00 120.14 86 VAL A N 1
ATOM 1881 C CA . VAL B 1 86 ? 158.971 210.797 368.671 1.00 120.14 86 VAL A CA 1
ATOM 1882 C C . VAL B 1 86 ? 158.162 211.792 367.851 1.00 120.14 86 VAL A C 1
ATOM 1883 O O . VAL B 1 86 ? 158.272 211.844 366.620 1.00 120.14 86 VAL A O 1
ATOM 1887 N N . SER B 1 87 ? 157.338 212.598 368.519 1.00 118.42 87 SER A N 1
ATOM 1888 C CA . SER B 1 87 ? 156.541 213.594 367.815 1.00 118.42 87 SER A CA 1
ATOM 1889 C C . SER B 1 87 ? 157.429 214.606 367.109 1.00 118.42 87 SER A C 1
ATOM 1890 O O . SER B 1 87 ? 157.163 214.981 365.964 1.00 118.42 87 SER A O 1
ATOM 1893 N N . TYR B 1 88 ? 158.486 215.064 367.778 1.00 114.72 88 TYR A N 1
ATOM 1894 C CA . TYR B 1 88 ? 159.379 216.032 367.152 1.00 114.72 88 TYR A CA 1
ATOM 1895 C C . TYR B 1 88 ? 160.064 215.432 365.930 1.00 114.72 88 TYR A C 1
ATOM 1896 O O . TYR B 1 88 ? 160.068 216.030 364.845 1.00 114.72 88 TYR A O 1
ATOM 1905 N N . VAL B 1 89 ? 160.682 214.261 366.102 1.00 113.01 89 VAL A N 1
ATOM 1906 C CA . VAL B 1 89 ? 161.391 213.638 364.991 1.00 113.01 89 VAL A CA 1
ATOM 1907 C C . VAL B 1 89 ? 160.445 213.435 363.819 1.00 113.01 89 VAL A C 1
ATOM 1908 O O . VAL B 1 89 ? 160.763 213.792 362.682 1.00 113.01 89 VAL A O 1
ATOM 1912 N N . ASN B 1 90 ? 159.251 212.907 364.078 1.00 111.79 90 ASN A N 1
ATOM 1913 C CA . ASN B 1 90 ? 158.293 212.764 362.996 1.00 111.79 90 ASN A CA 1
ATOM 1914 C C . ASN B 1 90 ? 158.055 214.127 362.367 1.00 111.79 90 ASN A C 1
ATOM 1915 O O . ASN B 1 90 ? 158.572 214.393 361.279 1.00 111.79 90 ASN A O 1
ATOM 1920 N N . THR B 1 91 ? 157.402 215.022 363.110 1.00 110.50 91 THR A N 1
ATOM 1921 C CA . THR B 1 91 ? 156.992 216.324 362.596 1.00 110.50 91 THR A CA 1
ATOM 1922 C C . THR B 1 91 ? 158.040 216.965 361.699 1.00 110.50 91 THR A C 1
ATOM 1923 O O . THR B 1 91 ? 157.717 217.480 360.624 1.00 110.50 91 THR A O 1
ATOM 1927 N N . ASN B 1 92 ? 159.303 216.956 362.123 1.00 107.59 92 ASN A N 1
ATOM 1928 C CA . ASN B 1 92 ? 160.326 217.672 361.364 1.00 107.59 92 ASN A CA 1
ATOM 1929 C C . ASN B 1 92 ? 161.056 216.768 360.373 1.00 107.59 92 ASN A C 1
ATOM 1930 O O . ASN B 1 92 ? 160.946 216.944 359.152 1.00 107.59 92 ASN A O 1
ATOM 1935 N N . MET B 1 93 ? 161.779 215.773 360.886 1.00 106.03 93 MET A N 1
ATOM 1936 C CA . MET B 1 93 ? 162.629 214.973 360.020 1.00 106.03 93 MET A CA 1
ATOM 1937 C C . MET B 1 93 ? 161.798 214.065 359.131 1.00 106.03 93 MET A C 1
ATOM 1938 O O . MET B 1 93 ? 162.079 213.942 357.936 1.00 106.03 93 MET A O 1
ATOM 1943 N N . GLY B 1 94 ? 160.789 213.397 359.692 1.00 98.93 94 GLY A N 1
ATOM 1944 C CA . GLY B 1 94 ? 159.982 212.515 358.877 1.00 98.93 94 GLY A CA 1
ATOM 1945 C C . GLY B 1 94 ? 159.262 213.271 357.784 1.00 98.93 94 GLY A C 1
ATOM 1946 O O . GLY B 1 94 ? 159.118 212.777 356.667 1.00 98.93 94 GLY A O 1
ATOM 1947 N N . LEU B 1 95 ? 158.817 214.490 358.088 1.00 94.18 95 LEU A N 1
ATOM 1948 C CA . LEU B 1 95 ? 158.197 215.323 357.067 1.00 94.18 95 LEU A CA 1
ATOM 1949 C C . LEU B 1 95 ? 159.184 215.639 355.957 1.00 94.18 95 LEU A C 1
ATOM 1950 O O . LEU B 1 95 ? 158.888 215.442 354.773 1.00 94.18 95 LEU A O 1
ATOM 1955 N N . LYS B 1 96 ? 160.359 216.156 356.319 1.00 96.05 96 LYS A N 1
ATOM 1956 C CA . LYS B 1 96 ? 161.345 216.489 355.299 1.00 96.05 96 LYS A CA 1
ATOM 1957 C C . LYS B 1 96 ? 161.703 215.269 354.462 1.00 96.05 96 LYS A C 1
ATOM 1958 O O . LYS B 1 96 ? 161.870 215.363 353.239 1.00 96.05 96 LYS A O 1
ATOM 1964 N N . PHE B 1 97 ? 161.835 214.121 355.129 1.00 95.36 97 PHE A N 1
ATOM 1965 C CA . PHE B 1 97 ? 162.280 212.895 354.417 1.00 95.36 97 PHE A CA 1
ATOM 1966 C C . PHE B 1 97 ? 161.176 212.360 353.501 1.00 95.36 97 PHE A C 1
ATOM 1967 O O . PHE B 1 97 ? 161.514 211.942 352.386 1.00 95.36 97 PHE A O 1
ATOM 1975 N N . ARG B 1 98 ? 159.914 212.380 353.936 1.00 89.46 98 ARG A N 1
ATOM 1976 C CA . ARG B 1 98 ? 158.884 211.914 353.022 1.00 89.46 98 ARG A CA 1
ATOM 1977 C C . ARG B 1 98 ? 158.659 212.910 351.896 1.00 89.46 98 ARG A C 1
ATOM 1978 O O . ARG B 1 98 ? 158.344 212.495 350.782 1.00 89.46 98 ARG A O 1
ATOM 1986 N N . GLN B 1 99 ? 158.872 214.204 352.134 1.00 87.83 99 GLN A N 1
ATOM 1987 C CA . GLN B 1 99 ? 158.983 215.143 351.021 1.00 87.83 99 GLN A CA 1
ATOM 1988 C C . GLN B 1 99 ? 160.029 214.670 350.024 1.00 87.83 99 GLN A C 1
ATOM 1989 O O . GLN B 1 99 ? 159.761 214.553 348.823 1.00 87.83 99 GLN A O 1
ATOM 1995 N N . LEU B 1 100 ? 161.236 214.401 350.516 1.00 88.49 100 LEU A N 1
ATOM 1996 C CA . LEU B 1 100 ? 162.344 214.028 349.644 1.00 88.49 100 LEU A CA 1
ATOM 1997 C C . LEU B 1 100 ? 162.056 212.728 348.904 1.00 88.49 100 LEU A C 1
ATOM 1998 O O . LEU B 1 100 ? 162.227 212.638 347.681 1.00 88.49 100 LEU A O 1
ATOM 2003 N N . LEU B 1 101 ? 161.637 211.699 349.640 1.00 87.69 101 LEU A N 1
ATOM 2004 C CA . LEU B 1 101 ? 161.365 210.405 349.031 1.00 87.69 101 LEU A CA 1
ATOM 2005 C C . LEU B 1 101 ? 160.231 210.496 348.026 1.00 87.69 101 LEU A C 1
ATOM 2006 O O . LEU B 1 101 ? 160.314 209.922 346.939 1.00 87.69 101 LEU A O 1
ATOM 2011 N N . TRP B 1 102 ? 159.145 211.183 348.379 1.00 83.26 102 TRP A N 1
ATOM 2012 C CA . TRP B 1 102 ? 158.060 211.385 347.436 1.00 83.26 102 TRP A CA 1
ATOM 2013 C C . TRP B 1 102 ? 158.570 212.043 346.169 1.00 83.26 102 TRP A C 1
ATOM 2014 O O . TRP B 1 102 ? 158.309 211.565 345.062 1.00 83.26 102 TRP A O 1
ATOM 2025 N N . PHE B 1 103 ? 159.301 213.147 346.308 1.00 84.42 103 PHE A N 1
ATOM 2026 C CA . PHE B 1 103 ? 159.811 213.840 345.134 1.00 84.42 103 PHE A CA 1
ATOM 2027 C C . PHE B 1 103 ? 160.601 212.895 344.247 1.00 84.42 103 PHE A C 1
ATOM 2028 O O . PHE B 1 103 ? 160.340 212.783 343.046 1.00 84.42 103 PHE A O 1
ATOM 2036 N N . HIS B 1 104 ? 161.558 212.180 344.832 1.00 85.10 104 HIS A N 1
ATOM 2037 C CA . HIS B 1 104 ? 162.482 211.404 344.017 1.00 85.10 104 HIS A CA 1
ATOM 2038 C C . HIS B 1 104 ? 161.808 210.181 343.411 1.00 85.10 104 HIS A C 1
ATOM 2039 O O . HIS B 1 104 ? 162.016 209.876 342.234 1.00 85.10 104 HIS A O 1
ATOM 2046 N N . ILE B 1 105 ? 160.989 209.476 344.188 1.00 85.45 105 ILE A N 1
ATOM 2047 C CA . ILE B 1 105 ? 160.268 208.323 343.664 1.00 85.45 105 ILE A CA 1
ATOM 2048 C C . ILE B 1 105 ? 159.305 208.752 342.567 1.00 85.45 105 ILE A C 1
ATOM 2049 O O . ILE B 1 105 ? 159.251 208.147 341.492 1.00 85.45 105 ILE A O 1
ATOM 2054 N N . SER B 1 106 ? 158.508 209.788 342.831 1.00 83.76 106 SER A N 1
ATOM 2055 C CA . SER B 1 106 ? 157.548 210.261 341.847 1.00 83.76 106 SER A CA 1
ATOM 2056 C C . SER B 1 106 ? 158.237 210.705 340.570 1.00 83.76 106 SER A C 1
ATOM 2057 O O . SER B 1 106 ? 157.742 210.446 339.470 1.00 83.76 106 SER A O 1
ATOM 2060 N N . CYS B 1 107 ? 159.378 211.383 340.689 1.00 86.04 107 CYS A N 1
ATOM 2061 C CA . CYS B 1 107 ? 160.124 211.757 339.499 1.00 86.04 107 CYS A CA 1
ATOM 2062 C C . CYS B 1 107 ? 160.581 210.519 338.750 1.00 86.04 107 CYS A C 1
ATOM 2063 O O . CYS B 1 107 ? 160.208 210.307 337.595 1.00 86.04 107 CYS A O 1
ATOM 2066 N N . LEU B 1 108 ? 161.335 209.659 339.428 1.00 86.17 108 LEU A N 1
ATOM 2067 C CA . LEU B 1 108 ? 161.846 208.437 338.828 1.00 86.17 108 LEU A CA 1
ATOM 2068 C C . LEU B 1 108 ? 160.748 207.623 338.162 1.00 86.17 108 LEU A C 1
ATOM 2069 O O . LEU B 1 108 ? 161.015 206.879 337.213 1.00 86.17 108 LEU A O 1
ATOM 2074 N N . THR B 1 109 ? 159.513 207.750 338.637 1.00 84.60 109 THR A N 1
ATOM 2075 C CA . THR B 1 109 ? 158.411 206.940 338.140 1.00 84.60 109 THR A CA 1
ATOM 2076 C C . THR B 1 109 ? 157.683 207.591 336.971 1.00 84.60 109 THR A C 1
ATOM 2077 O O . THR B 1 109 ? 157.477 206.954 335.933 1.00 84.60 109 THR A O 1
ATOM 2081 N N . PHE B 1 110 ? 157.280 208.850 337.119 1.00 84.40 110 PHE A N 1
ATOM 2082 C CA . PHE B 1 110 ? 156.448 209.532 336.139 1.00 84.40 110 PHE A CA 1
ATOM 2083 C C . PHE B 1 110 ? 157.223 210.491 335.252 1.00 84.40 110 PHE A C 1
ATOM 2084 O O . PHE B 1 110 ? 156.963 210.557 334.048 1.00 84.40 110 PHE A O 1
ATOM 2092 N N . GLY B 1 111 ? 158.165 211.239 335.813 1.00 87.24 111 GLY A N 1
ATOM 2093 C CA . GLY B 1 111 ? 158.823 212.296 335.086 1.00 87.24 111 GLY A CA 1
ATOM 2094 C C . GLY B 1 111 ? 158.987 213.542 335.926 1.00 87.24 111 GLY A C 1
ATOM 2095 O O . GLY B 1 111 ? 158.076 213.938 336.657 1.00 87.24 111 GLY A O 1
ATOM 2096 N N . ARG B 1 112 ? 160.159 214.165 335.836 1.00 90.48 112 ARG A N 1
ATOM 2097 C CA . ARG B 1 112 ? 160.398 215.405 336.560 1.00 90.48 112 ARG A CA 1
ATOM 2098 C C . ARG B 1 112 ? 159.439 216.497 336.108 1.00 90.48 112 ARG A C 1
ATOM 2099 O O . ARG B 1 112 ? 158.894 217.246 336.930 1.00 90.48 112 ARG A O 1
ATOM 2107 N N . GLU B 1 113 ? 159.226 216.605 334.798 1.00 92.10 113 GLU A N 1
ATOM 2108 C CA . GLU B 1 113 ? 158.283 217.585 334.275 1.00 92.10 113 GLU A CA 1
ATOM 2109 C C . GLU B 1 113 ? 156.885 217.319 334.807 1.00 92.10 113 GLU A C 1
ATOM 2110 O O . GLU B 1 113 ? 156.173 218.241 335.221 1.00 92.10 113 GLU A O 1
ATOM 2116 N N . THR B 1 114 ? 156.472 216.054 334.784 1.00 86.81 114 THR A N 1
ATOM 2117 C CA . THR B 1 114 ? 155.167 215.688 335.311 1.00 86.81 114 THR A CA 1
ATOM 2118 C C . THR B 1 114 ? 155.037 216.077 336.774 1.00 86.81 114 THR A C 1
ATOM 2119 O O . THR B 1 114 ? 154.000 216.593 337.195 1.00 86.81 114 THR A O 1
ATOM 2123 N N . VAL B 1 115 ? 156.083 215.841 337.562 1.00 84.75 115 VAL A N 1
ATOM 2124 C CA . VAL B 1 115 ? 156.006 216.116 338.992 1.00 84.75 115 VAL A CA 1
ATOM 2125 C C . VAL B 1 115 ? 155.928 217.613 339.251 1.00 84.75 115 VAL A C 1
ATOM 2126 O O . VAL B 1 115 ? 155.205 218.066 340.146 1.00 84.75 115 VAL A O 1
ATOM 2130 N N . ILE B 1 116 ? 156.657 218.407 338.471 1.00 86.06 116 ILE A N 1
ATOM 2131 C CA . ILE B 1 116 ? 156.608 219.852 338.666 1.00 86.06 116 ILE A CA 1
ATOM 2132 C C . ILE B 1 116 ? 155.247 220.402 338.257 1.00 86.06 116 ILE A C 1
ATOM 2133 O O . ILE B 1 116 ? 154.651 221.228 338.966 1.00 86.06 116 ILE A O 1
ATOM 2138 N N . GLU B 1 117 ? 154.732 219.960 337.110 1.00 86.45 117 GLU A N 1
ATOM 2139 C CA . GLU B 1 117 ? 153.382 220.339 336.718 1.00 86.45 117 GLU A CA 1
ATOM 2140 C C . GLU B 1 117 ? 152.360 219.904 337.756 1.00 86.45 117 GLU A C 1
ATOM 2141 O O . GLU B 1 117 ? 151.375 220.610 337.994 1.00 86.45 117 GLU A O 1
ATOM 2147 N N . TYR B 1 118 ? 152.581 218.754 338.390 1.00 82.25 118 TYR A N 1
ATOM 2148 C CA . TYR B 1 118 ? 151.680 218.290 339.432 1.00 82.25 118 TYR A CA 1
ATOM 2149 C C . TYR B 1 118 ? 151.728 219.202 340.642 1.00 82.25 118 TYR A C 1
ATOM 2150 O O . TYR B 1 118 ? 150.696 219.487 341.252 1.00 82.25 118 TYR A O 1
ATOM 2159 N N . LEU B 1 119 ? 152.921 219.655 341.014 1.00 84.01 119 LEU A N 1
ATOM 2160 C CA . LEU B 1 119 ? 153.031 220.593 342.122 1.00 84.01 119 LEU A CA 1
ATOM 2161 C C . LEU B 1 119 ? 152.278 221.877 341.819 1.00 84.01 119 LEU A C 1
ATOM 2162 O O . LEU B 1 119 ? 151.560 222.406 342.674 1.00 84.01 119 LEU A O 1
ATOM 2167 N N . VAL B 1 120 ? 152.419 222.383 340.596 1.00 82.90 120 VAL A N 1
ATOM 2168 C CA . VAL B 1 120 ? 151.715 223.606 340.215 1.00 82.90 120 VAL A CA 1
ATOM 2169 C C . VAL B 1 120 ? 150.206 223.395 340.279 1.00 82.90 120 VAL A C 1
ATOM 2170 O O . VAL B 1 120 ? 149.464 224.217 340.835 1.00 82.90 120 VAL A O 1
ATOM 2174 N N . SER B 1 121 ? 149.728 222.297 339.697 1.00 81.72 121 SER A N 1
ATOM 2175 C CA . SER B 1 121 ? 148.296 222.028 339.675 1.00 81.72 121 SER A CA 1
ATOM 2176 C C . SER B 1 121 ? 147.741 221.827 341.078 1.00 81.72 121 SER A C 1
ATOM 2177 O O . SER B 1 121 ? 146.628 222.267 341.384 1.00 81.72 121 SER A O 1
ATOM 2180 N N . PHE B 1 122 ? 148.494 221.154 341.945 1.00 81.92 122 PHE A N 1
ATOM 2181 C CA . PHE B 1 122 ? 148.043 220.967 343.314 1.00 81.92 122 PHE A CA 1
ATOM 2182 C C . PHE B 1 122 ? 148.037 222.277 344.082 1.00 81.92 122 PHE A C 1
ATOM 2183 O O . PHE B 1 122 ? 147.184 222.478 344.951 1.00 81.92 122 PHE A O 1
ATOM 2191 N N . GLY B 1 123 ? 148.973 223.176 343.784 1.00 82.64 123 GLY A N 1
ATOM 2192 C CA . GLY B 1 123 ? 148.893 224.505 344.359 1.00 82.64 123 GLY A CA 1
ATOM 2193 C C . GLY B 1 123 ? 147.626 225.217 343.942 1.00 82.64 123 GLY A C 1
ATOM 2194 O O . GLY B 1 123 ? 146.930 225.816 344.763 1.00 82.64 123 GLY A O 1
ATOM 2195 N N . VAL B 1 124 ? 147.311 225.158 342.650 1.00 81.26 124 VAL A N 1
ATOM 2196 C CA . VAL B 1 124 ? 146.053 225.716 342.157 1.00 81.26 124 VAL A CA 1
ATOM 2197 C C . VAL B 1 124 ? 144.880 225.145 342.942 1.00 81.26 124 VAL A C 1
ATOM 2198 O O . VAL B 1 124 ? 144.015 225.878 343.438 1.00 81.26 124 VAL A O 1
ATOM 2202 N N . TRP B 1 125 ? 144.839 223.820 343.062 1.00 81.77 125 TRP A N 1
ATOM 2203 C CA . TRP B 1 125 ? 143.721 223.155 343.719 1.00 81.77 125 TRP A CA 1
ATOM 2204 C C . TRP B 1 125 ? 143.590 223.595 345.170 1.00 81.77 125 TRP A C 1
ATOM 2205 O O . TRP B 1 125 ? 142.499 223.953 345.627 1.00 81.77 125 TRP A O 1
ATOM 2216 N N . ILE B 1 126 ? 144.696 223.577 345.913 1.00 82.98 126 ILE A N 1
ATOM 2217 C CA . ILE B 1 126 ? 144.645 223.869 347.336 1.00 82.98 126 ILE A CA 1
ATOM 2218 C C . ILE B 1 126 ? 144.432 225.350 347.600 1.00 82.98 126 ILE A C 1
ATOM 2219 O O . ILE B 1 126 ? 143.988 225.722 348.691 1.00 82.98 126 ILE A O 1
ATOM 2224 N N . ARG B 1 127 ? 144.732 226.210 346.630 1.00 83.54 127 ARG A N 1
ATOM 2225 C CA . ARG B 1 127 ? 144.402 227.621 346.769 1.00 83.54 127 ARG A CA 1
ATOM 2226 C C . ARG B 1 127 ? 142.956 227.899 346.397 1.00 83.54 127 ARG A C 1
ATOM 2227 O O . ARG B 1 127 ? 142.380 228.889 346.858 1.00 83.54 127 ARG A O 1
ATOM 2235 N N . THR B 1 128 ? 142.365 227.055 345.567 1.00 84.76 128 THR A N 1
ATOM 2236 C CA . THR B 1 128 ? 140.977 227.243 345.186 1.00 84.76 128 THR A CA 1
ATOM 2237 C C . THR B 1 128 ? 140.081 227.121 346.415 1.00 84.76 128 THR A C 1
ATOM 2238 O O . THR B 1 128 ? 140.213 226.155 347.177 1.00 84.76 128 THR A O 1
ATOM 2242 N N . PRO B 1 129 ? 139.178 228.070 346.655 1.00 86.88 129 PRO A N 1
ATOM 2243 C CA . PRO B 1 129 ? 138.271 227.934 347.783 1.00 86.88 129 PRO A CA 1
ATOM 2244 C C . PRO B 1 129 ? 137.455 226.665 347.670 1.00 86.88 129 PRO A C 1
ATOM 2245 O O . PRO B 1 129 ? 137.191 226.170 346.558 1.00 86.88 129 PRO A O 1
ATOM 2249 N N . PRO B 1 130 ? 137.011 226.107 348.799 1.00 88.51 130 PRO A N 1
ATOM 2250 C CA . PRO B 1 130 ? 136.313 224.814 348.748 1.00 88.51 130 PRO A CA 1
ATOM 2251 C C . PRO B 1 130 ? 135.017 224.848 347.964 1.00 88.51 130 PRO A C 1
ATOM 2252 O O . PRO B 1 130 ? 134.648 223.836 347.356 1.00 88.51 130 PRO A O 1
ATOM 2256 N N . ALA B 1 131 ? 134.307 225.976 347.963 1.00 88.09 131 ALA A N 1
ATOM 2257 C CA . ALA B 1 131 ? 133.045 226.047 347.238 1.00 88.09 131 ALA A CA 1
ATOM 2258 C C . ALA B 1 131 ? 133.233 225.750 345.760 1.00 88.09 131 ALA A C 1
ATOM 2259 O O . ALA B 1 131 ? 132.303 225.278 345.098 1.00 88.09 131 ALA A O 1
ATOM 2261 N N . TYR B 1 132 ? 134.425 226.015 345.230 1.00 87.76 132 TYR A N 1
ATOM 2262 C CA . TYR B 1 132 ? 134.739 225.783 343.828 1.00 87.76 132 TYR A CA 1
ATOM 2263 C C . TYR B 1 132 ? 135.915 224.830 343.671 1.00 87.76 132 TYR A C 1
ATOM 2264 O O . TYR B 1 132 ? 136.524 224.767 342.600 1.00 87.76 132 TYR A O 1
ATOM 2273 N N . ARG B 1 133 ? 136.240 224.088 344.723 1.00 84.57 133 ARG A N 1
ATOM 2274 C CA . ARG B 1 133 ? 137.341 223.140 344.694 1.00 84.57 133 ARG A CA 1
ATOM 2275 C C . ARG B 1 133 ? 136.819 221.765 344.308 1.00 84.57 133 ARG A C 1
ATOM 2276 O O . ARG B 1 133 ? 136.001 221.200 345.045 1.00 84.57 133 ARG A O 1
ATOM 2284 N N . PRO B 1 134 ? 137.247 221.194 343.189 1.00 84.64 134 PRO A N 1
ATOM 2285 C CA . PRO B 1 134 ? 136.833 219.842 342.855 1.00 84.64 134 PRO A CA 1
ATOM 2286 C C . PRO B 1 134 ? 137.279 218.861 343.921 1.00 84.64 134 PRO A C 1
ATOM 2287 O O . PRO B 1 134 ? 138.388 218.985 344.463 1.00 84.64 134 PRO A O 1
ATOM 2291 N N . PRO B 1 135 ? 136.448 217.873 344.261 1.00 87.83 135 PRO A N 1
ATOM 2292 C CA . PRO B 1 135 ? 136.905 216.838 345.196 1.00 87.83 135 PRO A CA 1
ATOM 2293 C C . PRO B 1 135 ? 137.939 215.916 344.592 1.00 87.83 135 PRO A C 1
ATOM 2294 O O . PRO B 1 135 ? 138.706 215.294 345.336 1.00 87.83 135 PRO A O 1
ATOM 2298 N N . ASN B 1 136 ? 137.982 215.809 343.266 1.00 89.75 136 ASN A N 1
ATOM 2299 C CA . ASN B 1 136 ? 138.956 214.968 342.581 1.00 89.75 136 ASN A CA 1
ATOM 2300 C C . ASN B 1 136 ? 140.313 215.669 342.605 1.00 89.75 136 ASN A C 1
ATOM 2301 O O . ASN B 1 136 ? 140.787 216.233 341.617 1.00 89.75 136 ASN A O 1
ATOM 2306 N N . ALA B 1 137 ? 140.930 215.636 343.778 1.00 82.95 137 ALA A N 1
ATOM 2307 C CA . ALA B 1 137 ? 142.262 216.189 343.956 1.00 82.95 137 ALA A CA 1
ATOM 2308 C C . ALA B 1 137 ? 143.183 215.658 342.869 1.00 82.95 137 ALA A C 1
ATOM 2309 O O . ALA B 1 137 ? 142.995 214.531 342.397 1.00 82.95 137 ALA A O 1
ATOM 2311 N N . PRO B 1 138 ? 144.177 216.429 342.436 1.00 81.38 138 PRO A N 1
ATOM 2312 C CA . PRO B 1 138 ? 145.090 215.921 341.415 1.00 81.38 138 PRO A CA 1
ATOM 2313 C C . PRO B 1 138 ? 145.848 214.710 341.925 1.00 81.38 138 PRO A C 1
ATOM 2314 O O . PRO B 1 138 ? 146.084 214.554 343.124 1.00 81.38 138 PRO A O 1
ATOM 2318 N N . ILE B 1 139 ? 146.229 213.846 340.995 1.00 83.15 139 ILE A N 1
ATOM 2319 C CA . ILE B 1 139 ? 146.908 212.610 341.343 1.00 83.15 139 ILE A CA 1
ATOM 2320 C C . ILE B 1 139 ? 147.806 212.212 340.187 1.00 83.15 139 ILE A C 1
ATOM 2321 O O . ILE B 1 139 ? 147.448 212.372 339.018 1.00 83.15 139 ILE A O 1
ATOM 2326 N N . LEU B 1 140 ? 148.981 211.699 340.526 1.00 83.52 140 LEU A N 1
ATOM 2327 C CA . LEU B 1 140 ? 149.933 211.249 339.529 1.00 83.52 140 LEU A CA 1
ATOM 2328 C C . LEU B 1 140 ? 149.549 209.858 339.047 1.00 83.52 140 LEU A C 1
ATOM 2329 O O . LEU B 1 140 ? 149.291 208.961 339.854 1.00 83.52 140 LEU A O 1
ATOM 2334 N N . SER B 1 141 ? 149.513 209.680 337.730 1.00 90.87 141 SER A N 1
ATOM 2335 C CA . SER B 1 141 ? 149.051 208.433 337.149 1.00 90.87 141 SER A CA 1
ATOM 2336 C C . SER B 1 141 ? 149.721 208.221 335.801 1.00 90.87 141 SER A C 1
ATOM 2337 O O . SER B 1 141 ? 150.080 209.180 335.113 1.00 90.87 141 SER A O 1
ATOM 2340 N N . THR B 1 142 ? 149.889 206.952 335.440 1.00 94.80 142 THR A N 1
ATOM 2341 C CA . THR B 1 142 ? 150.424 206.581 334.135 1.00 94.80 142 THR A CA 1
ATOM 2342 C C . THR B 1 142 ? 149.301 206.358 333.127 1.00 94.80 142 THR A C 1
ATOM 2343 O O . THR B 1 142 ? 149.248 207.021 332.087 1.00 94.80 142 THR A O 1
ATOM 2347 N N . LEU B 1 143 ? 148.400 205.430 333.426 1.00 96.43 143 LEU A N 1
ATOM 2348 C CA . LEU B 1 143 ? 147.275 205.137 332.551 1.00 96.43 143 LEU A CA 1
ATOM 2349 C C . LEU B 1 143 ? 146.340 206.338 332.454 1.00 96.43 143 LEU A C 1
ATOM 2350 O O . LEU B 1 143 ? 146.141 207.061 333.430 1.00 96.43 143 LEU A O 1
ATOM 2355 N N . MET C 1 1 ? 176.955 247.691 349.317 1.00 97.44 1 MET C N 1
ATOM 2356 C CA . MET C 1 1 ? 176.610 247.281 347.932 1.00 97.44 1 MET C CA 1
ATOM 2357 C C . MET C 1 1 ? 176.919 245.804 347.722 1.00 97.44 1 MET C C 1
ATOM 2358 O O . MET C 1 1 ? 176.752 245.277 346.625 1.00 97.44 1 MET C O 1
ATOM 2363 N N . ASP C 1 2 ? 177.365 245.133 348.783 1.00 100.31 2 ASP C N 1
ATOM 2364 C CA . ASP C 1 2 ? 177.688 243.712 348.725 1.00 100.31 2 ASP C CA 1
ATOM 2365 C C . ASP C 1 2 ? 178.815 243.457 347.726 1.00 100.31 2 ASP C C 1
ATOM 2366 O O . ASP C 1 2 ? 178.650 242.770 346.717 1.00 100.31 2 ASP C O 1
ATOM 2371 N N . ILE C 1 3 ? 179.977 244.025 348.028 1.00 92.04 3 ILE C N 1
ATOM 2372 C CA . ILE C 1 3 ? 181.145 243.940 347.164 1.00 92.04 3 ILE C CA 1
ATOM 2373 C C . ILE C 1 3 ? 182.150 242.995 347.801 1.00 92.04 3 ILE C C 1
ATOM 2374 O O . ILE C 1 3 ? 182.422 243.083 349.005 1.00 92.04 3 ILE C O 1
ATOM 2379 N N . ASP C 1 4 ? 182.690 242.087 346.993 1.00 90.46 4 ASP C N 1
ATOM 2380 C CA . ASP C 1 4 ? 183.759 241.203 347.419 1.00 90.46 4 ASP C CA 1
ATOM 2381 C C . ASP C 1 4 ? 185.060 241.694 346.812 1.00 90.46 4 ASP C C 1
ATOM 2382 O O . ASP C 1 4 ? 185.179 241.719 345.577 1.00 90.46 4 ASP C O 1
ATOM 2387 N N . PRO C 1 5 ? 186.051 242.103 347.609 1.00 87.89 5 PRO C N 1
ATOM 2388 C CA . PRO C 1 5 ? 187.279 242.654 347.025 1.00 87.89 5 PRO C CA 1
ATOM 2389 C C . PRO C 1 5 ? 188.138 241.637 346.299 1.00 87.89 5 PRO C C 1
ATOM 2390 O O . PRO C 1 5 ? 189.165 242.022 345.728 1.00 87.89 5 PRO C O 1
ATOM 2394 N N . TYR C 1 6 ? 187.759 240.360 346.296 1.00 86.09 6 TYR C N 1
ATOM 2395 C CA . TYR C 1 6 ? 188.570 239.317 345.694 1.00 86.09 6 TYR C CA 1
ATOM 2396 C C . TYR C 1 6 ? 187.921 238.642 344.497 1.00 86.09 6 TYR C C 1
ATOM 2397 O O . TYR C 1 6 ? 188.621 237.960 343.740 1.00 86.09 6 TYR C O 1
ATOM 2406 N N . LYS C 1 7 ? 186.597 238.785 344.364 1.00 88.75 7 LYS C N 1
ATOM 2407 C CA . LYS C 1 7 ? 185.854 238.065 343.292 1.00 88.75 7 LYS C CA 1
ATOM 2408 C C . LYS C 1 7 ? 186.380 238.461 341.912 1.00 88.75 7 LYS C C 1
ATOM 2409 O O . LYS C 1 7 ? 186.431 237.580 341.033 1.00 88.75 7 LYS C O 1
ATOM 2415 N N . GLU C 1 8 ? 186.751 239.729 341.728 1.00 87.03 8 GLU C N 1
ATOM 2416 C CA . GLU C 1 8 ? 187.331 240.141 340.458 1.00 87.03 8 GLU C CA 1
ATOM 2417 C C . GLU C 1 8 ? 188.720 239.568 340.243 1.00 87.03 8 GLU C C 1
ATOM 2418 O O . GLU C 1 8 ? 189.259 239.690 339.140 1.00 87.03 8 GLU C O 1
ATOM 2424 N N . PHE C 1 9 ? 189.302 238.947 341.265 1.00 85.04 9 PHE C N 1
ATOM 2425 C CA . PHE C 1 9 ? 190.580 238.266 341.156 1.00 85.04 9 PHE C CA 1
ATOM 2426 C C . PHE C 1 9 ? 190.443 236.757 341.256 1.00 85.04 9 PHE C C 1
ATOM 2427 O O . PHE C 1 9 ? 191.450 236.049 341.193 1.00 85.04 9 PHE C O 1
ATOM 2435 N N . GLY C 1 10 ? 189.231 236.249 341.434 1.00 86.43 10 GLY C N 1
ATOM 2436 C CA . GLY C 1 10 ? 189.009 234.822 341.436 1.00 86.43 10 GLY C CA 1
ATOM 2437 C C . GLY C 1 10 ? 189.054 234.168 342.792 1.00 86.43 10 GLY C C 1
ATOM 2438 O O . GLY C 1 10 ? 189.184 232.942 342.865 1.00 86.43 10 GLY C O 1
ATOM 2439 N N . ALA C 1 11 ? 188.944 234.942 343.865 1.00 85.50 11 ALA C N 1
ATOM 2440 C CA . ALA C 1 11 ? 188.989 234.399 345.212 1.00 85.50 11 ALA C CA 1
ATOM 2441 C C . ALA C 1 11 ? 187.769 234.854 345.998 1.00 85.50 11 ALA C C 1
ATOM 2442 O O . ALA C 1 11 ? 186.821 235.398 345.424 1.00 85.50 11 ALA C O 1
ATOM 2444 N N . THR C 1 12 ? 187.776 234.621 347.306 1.00 88.10 12 THR C N 1
ATOM 2445 C CA . THR C 1 12 ? 186.626 234.928 348.135 1.00 88.10 12 THR C CA 1
ATOM 2446 C C . THR C 1 12 ? 187.076 235.030 349.583 1.00 88.10 12 THR C C 1
ATOM 2447 O O . THR C 1 12 ? 188.068 234.416 349.989 1.00 88.10 12 THR C O 1
ATOM 2451 N N . VAL C 1 13 ? 186.338 235.830 350.353 1.00 88.15 13 VAL C N 1
ATOM 2452 C CA . VAL C 1 13 ? 186.595 235.924 351.784 1.00 88.15 13 VAL C CA 1
ATOM 2453 C C . VAL C 1 13 ? 186.473 234.556 352.428 1.00 88.15 13 VAL C C 1
ATOM 2454 O O . VAL C 1 13 ? 187.132 234.268 353.432 1.00 88.15 13 VAL C O 1
ATOM 2458 N N . GLU C 1 14 ? 185.631 233.690 351.864 1.00 89.05 14 GLU C N 1
ATOM 2459 C CA . GLU C 1 14 ? 185.514 232.331 352.370 1.00 89.05 14 GLU C CA 1
ATOM 2460 C C . GLU C 1 14 ? 186.776 231.534 352.086 1.00 89.05 14 GLU C C 1
ATOM 2461 O O . GLU C 1 14 ? 187.175 230.682 352.887 1.00 89.05 14 GLU C O 1
ATOM 2467 N N . LEU C 1 15 ? 187.414 231.797 350.946 1.00 85.75 15 LEU C N 1
ATOM 2468 C CA . LEU C 1 15 ? 188.633 231.083 350.598 1.00 85.75 15 LEU C CA 1
ATOM 2469 C C . LEU C 1 15 ? 189.824 231.581 351.399 1.00 85.75 15 LEU C C 1
ATOM 2470 O O . LEU C 1 15 ? 190.745 230.808 351.679 1.00 85.75 15 LEU C O 1
ATOM 2475 N N . LEU C 1 16 ? 189.833 232.857 351.766 1.00 84.29 16 LEU C N 1
ATOM 2476 C CA . LEU C 1 16 ? 190.928 233.388 352.563 1.00 84.29 16 LEU C CA 1
ATOM 2477 C C . LEU C 1 16 ? 190.720 233.207 354.057 1.00 84.29 16 LEU C C 1
ATOM 2478 O O . LEU C 1 16 ? 191.693 233.273 354.815 1.00 84.29 16 LEU C O 1
ATOM 2483 N N . SER C 1 17 ? 189.486 232.990 354.497 1.00 86.12 17 SER C N 1
ATOM 2484 C CA . SER C 1 17 ? 189.233 232.523 355.848 1.00 86.12 17 SER C CA 1
ATOM 2485 C C . SER C 1 17 ? 189.452 231.027 355.982 1.00 86.12 17 SER C C 1
ATOM 2486 O O . SER C 1 17 ? 189.463 230.510 357.104 1.00 86.12 17 SER C O 1
ATOM 2489 N N . PHE C 1 18 ? 189.624 230.329 354.859 1.00 84.19 18 PHE C N 1
ATOM 2490 C CA . PHE C 1 18 ? 189.966 228.916 354.879 1.00 84.19 18 PHE C CA 1
ATOM 2491 C C . PHE C 1 18 ? 191.304 228.675 355.552 1.00 84.19 18 PHE C C 1
ATOM 2492 O O . PHE C 1 18 ? 191.583 227.548 355.978 1.00 84.19 18 PHE C O 1
ATOM 2500 N N . LEU C 1 19 ? 192.109 229.680 355.659 1.00 85.82 19 LEU C N 1
ATOM 2501 C CA . LEU C 1 19 ? 193.378 229.661 356.352 1.00 85.82 19 LEU C CA 1
ATOM 2502 C C . LEU C 1 19 ? 193.226 230.236 357.752 1.00 85.82 19 LEU C C 1
ATOM 2503 O O . LEU C 1 19 ? 192.317 231.030 358.008 1.00 85.82 19 LEU C O 1
ATOM 2508 N N . PRO C 1 20 ? 194.100 229.865 358.682 1.00 86.50 20 PRO C N 1
ATOM 2509 C CA . PRO C 1 20 ? 194.024 230.449 360.019 1.00 86.50 20 PRO C CA 1
ATOM 2510 C C . PRO C 1 20 ? 194.255 231.949 359.975 1.00 86.50 20 PRO C C 1
ATOM 2511 O O . PRO C 1 20 ? 194.714 232.511 358.980 1.00 86.50 20 PRO C O 1
ATOM 2515 N N . SER C 1 21 ? 193.921 232.602 361.084 1.00 88.31 21 SER C N 1
ATOM 2516 C CA . SER C 1 21 ? 194.127 234.035 361.198 1.00 88.31 21 SER C CA 1
ATOM 2517 C C . SER C 1 21 ? 195.537 234.382 361.643 1.00 88.31 21 SER C C 1
ATOM 2518 O O . SER C 1 21 ? 195.995 235.501 361.393 1.00 88.31 21 SER C O 1
ATOM 2521 N N . ASP C 1 22 ? 196.231 233.453 362.291 1.00 89.89 22 ASP C N 1
ATOM 2522 C CA . ASP C 1 22 ? 197.595 233.662 362.742 1.00 89.89 22 ASP C CA 1
ATOM 2523 C C . ASP C 1 22 ? 198.619 233.268 361.691 1.00 89.89 22 ASP C C 1
ATOM 2524 O O . ASP C 1 22 ? 199.808 233.168 362.005 1.00 89.89 22 ASP C O 1
ATOM 2529 N N . PHE C 1 23 ? 198.184 233.048 360.454 1.00 84.65 23 PHE C N 1
ATOM 2530 C CA . PHE C 1 23 ? 199.086 232.706 359.367 1.00 84.65 23 PHE C CA 1
ATOM 2531 C C . PHE C 1 23 ? 199.569 233.927 358.606 1.00 84.65 23 PHE C C 1
ATOM 2532 O O . PHE C 1 23 ? 200.681 233.914 358.068 1.00 84.65 23 PHE C O 1
ATOM 2540 N N . PHE C 1 24 ? 198.770 234.970 358.559 1.00 84.41 24 PHE C N 1
ATOM 2541 C CA . PHE C 1 24 ? 199.070 236.099 357.700 1.00 84.41 24 PHE C CA 1
ATOM 2542 C C . PHE C 1 24 ? 200.098 237.003 358.369 1.00 84.41 24 PHE C C 1
ATOM 2543 O O . PHE C 1 24 ? 199.953 237.326 359.551 1.00 84.41 24 PHE C O 1
ATOM 2551 N N . PRO C 1 25 ? 201.138 237.426 357.656 1.00 85.62 25 PRO C N 1
ATOM 2552 C CA . PRO C 1 25 ? 202.186 238.226 358.291 1.00 85.62 25 PRO C CA 1
ATOM 2553 C C . PRO C 1 25 ? 201.651 239.544 358.815 1.00 85.62 25 PRO C C 1
ATOM 2554 O O . PRO C 1 25 ? 200.542 239.980 358.503 1.00 85.62 25 PRO C O 1
ATOM 2558 N N . SER C 1 26 ? 202.475 240.190 359.630 1.00 90.48 26 SER C N 1
ATOM 2559 C CA . SER C 1 26 ? 202.121 241.490 360.169 1.00 90.48 26 SER C CA 1
ATOM 2560 C C . SER C 1 26 ? 201.983 242.509 359.048 1.00 90.48 26 SER C C 1
ATOM 2561 O O . SER C 1 26 ? 202.650 242.432 358.010 1.00 90.48 26 SER C O 1
ATOM 2564 N N . VAL C 1 27 ? 201.098 243.478 359.270 1.00 91.94 27 VAL C N 1
ATOM 2565 C CA . VAL C 1 27 ? 200.866 244.496 358.260 1.00 91.94 27 VAL C CA 1
ATOM 2566 C C . VAL C 1 27 ? 202.117 245.334 358.055 1.00 91.94 27 VAL C C 1
ATOM 2567 O O . VAL C 1 27 ? 202.379 245.809 356.947 1.00 91.94 27 VAL C O 1
ATOM 2571 N N . ARG C 1 28 ? 202.919 245.516 359.105 1.00 93.37 28 ARG C N 1
ATOM 2572 C CA . ARG C 1 28 ? 204.194 246.203 358.938 1.00 93.37 28 ARG C CA 1
ATOM 2573 C C . ARG C 1 28 ? 205.116 245.426 358.012 1.00 93.37 28 ARG C C 1
ATOM 2574 O O . ARG C 1 28 ? 205.729 246.005 357.107 1.00 93.37 28 ARG C O 1
ATOM 2582 N N . ASP C 1 29 ? 205.239 244.117 358.232 1.00 91.26 29 ASP C N 1
ATOM 2583 C CA . ASP C 1 29 ? 206.063 243.293 357.359 1.00 91.26 29 ASP C CA 1
ATOM 2584 C C . ASP C 1 29 ? 205.581 243.367 355.921 1.00 91.26 29 ASP C C 1
ATOM 2585 O O . ASP C 1 29 ? 206.388 243.429 354.987 1.00 91.26 29 ASP C O 1
ATOM 2590 N N . LEU C 1 30 ? 204.265 243.374 355.720 1.00 87.53 30 LEU C N 1
ATOM 2591 C CA . LEU C 1 30 ? 203.736 243.389 354.362 1.00 87.53 30 LEU C CA 1
ATOM 2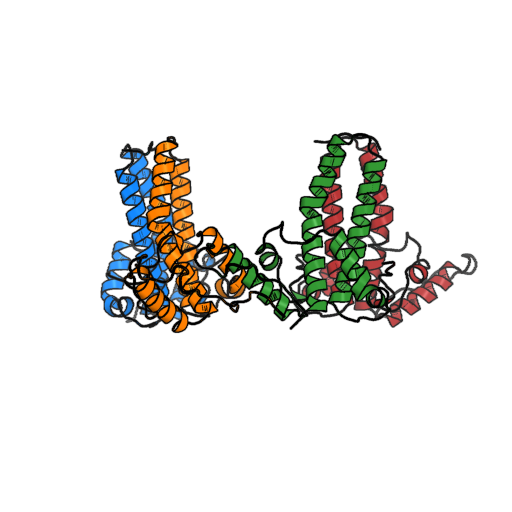592 C C . LEU C 1 30 ? 203.964 244.735 353.688 1.00 87.53 30 LEU C C 1
ATOM 2593 O O . LEU C 1 30 ? 204.304 244.795 352.500 1.00 87.53 30 LEU C O 1
ATOM 2598 N N . LEU C 1 31 ? 203.789 245.829 354.426 1.00 90.40 31 LEU C N 1
ATOM 2599 C CA . LEU C 1 31 ? 204.055 247.142 353.857 1.00 90.40 31 LEU C CA 1
ATOM 2600 C C . LEU C 1 31 ? 205.534 247.315 353.550 1.00 90.40 31 LEU C C 1
ATOM 2601 O O . LEU C 1 31 ? 205.896 247.968 352.566 1.00 90.40 31 LEU C O 1
ATOM 2606 N N . ASP C 1 32 ? 206.406 246.739 354.378 1.00 90.58 32 ASP C N 1
ATOM 2607 C CA . ASP C 1 32 ? 207.830 246.760 354.073 1.00 90.58 32 ASP C CA 1
ATOM 2608 C C . ASP C 1 32 ? 208.129 245.969 352.809 1.00 90.58 32 ASP C C 1
ATOM 2609 O O . ASP C 1 32 ? 208.887 246.424 351.945 1.00 90.58 32 ASP C O 1
ATOM 2614 N N . THR C 1 33 ? 207.552 244.773 352.692 1.00 86.83 33 THR C N 1
ATOM 2615 C CA . THR C 1 33 ? 207.691 243.995 351.467 1.00 86.83 33 THR C CA 1
ATOM 2616 C C . THR C 1 33 ? 207.278 244.807 350.251 1.00 86.83 33 THR C C 1
ATOM 2617 O O . THR C 1 33 ? 207.958 244.789 349.218 1.00 86.83 33 THR C O 1
ATOM 2621 N N . ALA C 1 34 ? 206.158 245.518 350.352 1.00 87.55 34 ALA C N 1
ATOM 2622 C CA . ALA C 1 34 ? 205.698 246.324 349.229 1.00 87.55 34 ALA C CA 1
ATOM 2623 C C . ALA C 1 34 ? 206.674 247.451 348.923 1.00 87.55 34 ALA C C 1
ATOM 2624 O O . ALA C 1 34 ? 207.112 247.606 347.780 1.00 87.55 34 ALA C O 1
ATOM 2626 N N . SER C 1 35 ? 207.032 248.244 349.931 1.00 90.76 35 SER C N 1
ATOM 2627 C CA . SER C 1 35 ? 207.988 249.324 349.719 1.00 90.76 35 SER C CA 1
ATOM 2628 C C . SER C 1 35 ? 209.270 248.808 349.084 1.00 90.76 35 SER C C 1
ATOM 2629 O O . SER C 1 35 ? 209.941 249.535 348.345 1.00 90.76 35 SER C O 1
ATOM 2632 N N . ALA C 1 36 ? 209.629 247.558 349.367 1.00 86.84 36 ALA C N 1
ATOM 2633 C CA . ALA C 1 36 ? 210.876 247.016 348.847 1.00 86.84 36 ALA C CA 1
ATOM 2634 C C . ALA C 1 36 ? 210.728 246.554 347.406 1.00 86.84 36 ALA C C 1
ATOM 2635 O O . ALA C 1 36 ? 211.621 246.774 346.581 1.00 86.84 36 ALA C O 1
ATOM 2637 N N . LEU C 1 37 ? 209.607 245.914 347.082 1.00 86.79 37 LEU C N 1
ATOM 2638 C CA . LEU C 1 37 ? 209.474 245.216 345.813 1.00 86.79 37 LEU C CA 1
ATOM 2639 C C . LEU C 1 37 ? 208.742 246.004 344.737 1.00 86.79 37 LEU C C 1
ATOM 2640 O O . LEU C 1 37 ? 209.084 245.862 343.559 1.00 86.79 37 LEU C O 1
ATOM 2645 N N . TYR C 1 38 ? 207.750 246.821 345.099 1.00 86.92 38 TYR C N 1
ATOM 2646 C CA . TYR C 1 38 ? 206.900 247.460 344.102 1.00 86.92 38 TYR C CA 1
ATOM 2647 C C . TYR C 1 38 ? 206.670 248.941 344.379 1.00 86.92 38 TYR C C 1
ATOM 2648 O O . TYR C 1 38 ? 205.661 249.488 343.930 1.00 86.92 38 TYR C O 1
ATOM 2657 N N . ARG C 1 39 ? 207.560 249.601 345.117 1.00 92.85 39 ARG C N 1
ATOM 2658 C CA . ARG C 1 39 ? 207.365 251.018 345.407 1.00 92.85 39 ARG C CA 1
ATOM 2659 C C . ARG C 1 39 ? 207.389 251.845 344.129 1.00 92.85 39 ARG C C 1
ATOM 2660 O O . ARG C 1 39 ? 206.523 252.701 343.910 1.00 92.85 39 ARG C O 1
ATOM 2668 N N . GLU C 1 40 ? 208.381 251.604 343.275 1.00 94.80 40 GLU C N 1
ATOM 2669 C CA . GLU C 1 40 ? 208.517 252.365 342.042 1.00 94.80 40 GLU C CA 1
ATOM 2670 C C . GLU C 1 40 ? 207.311 252.213 341.131 1.00 94.80 40 GLU C C 1
ATOM 2671 O O . GLU C 1 40 ? 207.069 253.089 340.295 1.00 94.80 40 GLU C O 1
ATOM 2677 N N . ALA C 1 41 ? 206.554 251.129 341.273 1.00 89.73 41 ALA C N 1
ATOM 2678 C CA . ALA C 1 41 ? 205.383 250.897 340.442 1.00 89.73 41 ALA C CA 1
ATOM 2679 C C . ALA C 1 41 ? 204.103 251.389 341.091 1.00 89.73 41 ALA C C 1
ATOM 2680 O O . ALA C 1 41 ? 203.193 251.841 340.387 1.00 89.73 41 ALA C O 1
ATOM 2682 N N . LEU C 1 42 ? 204.008 251.304 342.416 1.00 87.79 42 LEU C N 1
ATOM 2683 C CA . LEU C 1 42 ? 202.851 251.853 343.106 1.00 87.79 42 LEU C CA 1
ATOM 2684 C C . LEU C 1 42 ? 202.846 253.371 343.032 1.00 87.79 42 LEU C C 1
ATOM 2685 O O . LEU C 1 42 ? 201.783 253.990 342.913 1.00 87.79 42 LEU C O 1
ATOM 2690 N N . GLU C 1 43 ? 204.022 253.987 343.101 1.00 92.17 43 GLU C N 1
ATOM 2691 C CA . GLU C 1 43 ? 204.164 255.424 342.937 1.00 92.17 43 GLU C CA 1
ATOM 2692 C C . GLU C 1 43 ? 204.230 255.844 341.478 1.00 92.17 43 GLU C C 1
ATOM 2693 O O . GLU C 1 43 ? 204.631 256.976 341.189 1.00 92.17 43 GLU C O 1
ATOM 2699 N N . SER C 1 44 ? 203.854 254.977 340.570 1.00 91.53 44 SER C N 1
ATOM 2700 C CA . SER C 1 44 ? 203.921 255.251 339.149 1.00 91.53 44 SER C CA 1
ATOM 2701 C C . SER C 1 44 ? 202.571 255.716 338.618 1.00 91.53 44 SER C C 1
ATOM 2702 O O . SER C 1 44 ? 201.526 255.392 339.188 1.00 91.53 44 SER C O 1
ATOM 2705 N N . PRO C 1 45 ? 202.564 256.490 337.526 1.00 90.86 45 PRO C N 1
ATOM 2706 C CA . PRO C 1 45 ? 201.313 256.907 336.883 1.00 90.86 45 PRO C CA 1
ATOM 2707 C C . PRO C 1 45 ? 200.835 255.941 335.804 1.00 90.86 45 PRO C C 1
ATOM 2708 O O . PRO C 1 45 ? 200.601 256.328 334.654 1.00 90.86 45 PRO C O 1
ATOM 2712 N N . GLU C 1 46 ? 200.685 254.671 336.164 1.00 92.02 46 GLU C N 1
ATOM 2713 C CA . GLU C 1 46 ? 200.292 253.645 335.212 1.00 92.02 46 GLU C CA 1
ATOM 2714 C C . GLU C 1 46 ? 199.370 252.643 335.885 1.00 92.02 46 GLU C C 1
ATOM 2715 O O . GLU C 1 46 ? 199.545 252.319 337.062 1.00 92.02 46 GLU C O 1
ATOM 2721 N N . HIS C 1 47 ? 198.388 252.152 335.130 1.00 90.29 47 HIS C N 1
ATOM 2722 C CA . HIS C 1 47 ? 197.566 251.027 335.569 1.00 90.29 47 HIS C CA 1
ATOM 2723 C C . HIS C 1 47 ? 198.349 249.729 335.384 1.00 90.29 47 HIS C C 1
ATOM 2724 O O . HIS C 1 47 ? 197.962 248.827 334.641 1.00 90.29 47 HIS C O 1
ATOM 2731 N N . CYS C 1 48 ? 199.484 249.654 336.076 1.00 90.01 48 CYS C N 1
ATOM 2732 C CA . CYS C 1 48 ? 200.376 248.517 335.893 1.00 90.01 48 CYS C CA 1
ATOM 2733 C C . CYS C 1 48 ? 199.630 247.207 336.078 1.00 90.01 48 CYS C C 1
ATOM 2734 O O . CYS C 1 48 ? 199.899 246.225 335.378 1.00 90.01 48 CYS C O 1
ATOM 2737 N N . SER C 1 49 ? 198.676 247.179 336.999 1.00 87.83 49 SER C N 1
ATOM 2738 C CA . SER C 1 49 ? 197.853 245.997 337.202 1.00 87.83 49 SER C CA 1
ATOM 2739 C C . SER C 1 49 ? 196.737 246.281 338.199 1.00 87.83 49 SER C C 1
ATOM 2740 O O . SER C 1 49 ? 196.874 247.155 339.072 1.00 87.83 49 SER C O 1
ATOM 2743 N N . PRO C 1 50 ? 195.617 245.565 338.099 1.00 86.52 50 PRO C N 1
ATOM 2744 C CA . PRO C 1 50 ? 194.580 245.694 339.128 1.00 86.52 50 PRO C CA 1
ATOM 2745 C C . PRO C 1 50 ? 195.098 245.401 340.514 1.00 86.52 50 PRO C C 1
ATOM 2746 O O . PRO C 1 50 ? 194.609 245.978 341.493 1.00 86.52 50 PRO C O 1
ATOM 2750 N N . HIS C 1 51 ? 196.084 244.515 340.625 1.00 84.06 51 HIS C N 1
ATOM 2751 C CA . HIS C 1 51 ? 196.713 244.269 341.912 1.00 84.06 51 HIS C CA 1
ATOM 2752 C C . HIS C 1 51 ? 197.390 245.526 342.429 1.00 84.06 51 HIS C C 1
ATOM 2753 O O . HIS C 1 51 ? 197.279 245.857 343.613 1.00 84.06 51 HIS C O 1
ATOM 2760 N N . HIS C 1 52 ? 198.075 246.254 341.550 1.00 85.72 52 HIS C N 1
ATOM 2761 C CA . HIS C 1 52 ? 198.706 247.504 341.951 1.00 85.72 52 HIS C CA 1
ATOM 2762 C C . HIS C 1 52 ? 197.665 248.515 342.403 1.00 85.72 52 HIS C C 1
ATOM 2763 O O . HIS C 1 52 ? 197.836 249.190 343.424 1.00 85.72 52 HIS C O 1
ATOM 2770 N N . THR C 1 53 ? 196.583 248.644 341.639 1.00 85.98 53 THR C N 1
ATOM 2771 C CA . THR C 1 53 ? 195.520 249.571 342.013 1.00 85.98 53 THR C CA 1
ATOM 2772 C C . THR C 1 53 ? 194.963 249.245 343.394 1.00 85.98 53 THR C C 1
ATOM 2773 O O . THR C 1 53 ? 194.871 250.117 344.272 1.00 85.98 53 THR C O 1
ATOM 2777 N N . ALA C 1 54 ? 194.563 247.990 343.593 1.00 85.46 54 ALA C N 1
ATOM 2778 C CA . ALA C 1 54 ? 193.987 247.583 344.865 1.00 85.46 54 ALA C CA 1
ATOM 2779 C C . ALA C 1 54 ? 194.977 247.762 346.003 1.00 85.46 54 ALA C C 1
ATOM 2780 O O . ALA C 1 54 ? 194.593 248.125 347.118 1.00 85.46 54 ALA C O 1
ATOM 2782 N N . LEU C 1 55 ? 196.259 247.520 345.741 1.00 85.87 55 LEU C N 1
ATOM 2783 C CA . LEU C 1 55 ? 197.269 247.677 346.776 1.00 85.87 55 LEU C CA 1
ATOM 2784 C C . LEU C 1 55 ? 197.423 249.137 347.173 1.00 85.87 55 LEU C C 1
ATOM 2785 O O . LEU C 1 55 ? 197.530 249.456 348.363 1.00 85.87 55 LEU C O 1
ATOM 2790 N N . ARG C 1 56 ? 197.435 250.035 346.190 1.00 86.52 56 ARG C N 1
ATOM 2791 C CA . ARG C 1 56 ? 197.468 251.461 346.489 1.00 86.52 56 ARG C CA 1
ATOM 2792 C C . ARG C 1 56 ? 196.293 251.856 347.369 1.00 86.52 56 ARG C C 1
ATOM 2793 O O . ARG C 1 56 ? 196.461 252.524 348.401 1.00 86.52 56 ARG C O 1
ATOM 2801 N N . GLN C 1 57 ? 195.087 251.455 346.968 1.00 88.86 57 GLN C N 1
ATOM 2802 C CA . GLN C 1 57 ? 193.904 251.840 347.726 1.00 88.86 57 GLN C CA 1
ATOM 2803 C C . GLN C 1 57 ? 193.938 251.264 349.136 1.00 88.86 57 GLN C C 1
ATOM 2804 O O . GLN C 1 57 ? 193.558 251.938 350.100 1.00 88.86 57 GLN C O 1
ATOM 2810 N N . ALA C 1 58 ? 194.403 250.023 349.278 1.00 89.11 58 ALA C N 1
ATOM 2811 C CA . ALA C 1 58 ? 194.469 249.401 350.592 1.00 89.11 58 ALA C CA 1
ATOM 2812 C C . ALA C 1 58 ? 195.468 250.108 351.492 1.00 89.11 58 ALA C C 1
ATOM 2813 O O . ALA C 1 58 ? 195.217 250.291 352.689 1.00 89.11 58 ALA C O 1
ATOM 2815 N N . ILE C 1 59 ? 196.617 250.494 350.941 1.00 89.62 59 ILE C N 1
ATOM 2816 C CA . ILE C 1 59 ? 197.608 251.221 351.725 1.00 89.62 59 ILE C CA 1
ATOM 2817 C C . ILE C 1 59 ? 197.035 252.549 352.198 1.00 89.62 59 ILE C C 1
ATOM 2818 O O . ILE C 1 59 ? 197.189 252.936 353.364 1.00 89.62 59 ILE C O 1
ATOM 2823 N N . LEU C 1 60 ? 196.361 253.267 351.300 1.00 92.05 60 LEU C N 1
ATOM 2824 C CA . LEU C 1 60 ? 195.750 254.531 351.693 1.00 92.05 60 LEU C CA 1
ATOM 2825 C C . LEU C 1 60 ? 194.698 254.324 352.776 1.00 92.05 60 LEU C C 1
ATOM 2826 O O . LEU C 1 60 ? 194.584 255.129 353.709 1.00 92.05 60 LEU C O 1
ATOM 2831 N N . CYS C 1 61 ? 193.924 253.244 352.673 1.00 96.07 61 CYS C N 1
ATOM 2832 C CA . CYS C 1 61 ? 192.905 252.963 353.678 1.00 96.07 61 CYS C CA 1
ATOM 2833 C C . CYS C 1 61 ? 193.531 252.695 355.037 1.00 96.07 61 CYS C C 1
ATOM 2834 O O . CYS C 1 61 ? 193.065 253.208 356.062 1.00 96.07 61 CYS C O 1
ATOM 2837 N N . TRP C 1 62 ? 194.561 251.853 355.070 1.00 96.03 62 TRP C N 1
ATOM 2838 C CA . TRP C 1 62 ? 195.260 251.598 356.323 1.00 96.03 62 TRP C CA 1
ATOM 2839 C C . TRP C 1 62 ? 195.807 252.890 356.906 1.00 96.03 62 TRP C C 1
ATOM 2840 O O . TRP C 1 62 ? 195.760 253.102 358.124 1.00 96.03 62 TRP C O 1
ATOM 2851 N N . GLY C 1 63 ? 196.330 253.767 356.052 1.00 98.72 63 GLY C N 1
ATOM 2852 C CA . GLY C 1 63 ? 196.817 255.044 356.537 1.00 98.72 63 GLY C CA 1
ATOM 2853 C C . GLY C 1 63 ? 195.724 255.869 357.185 1.00 98.72 63 GLY C C 1
ATOM 2854 O O . GLY C 1 63 ? 195.921 256.447 358.255 1.00 98.72 63 GLY C O 1
ATOM 2855 N N . GLU C 1 64 ? 194.557 255.933 356.546 1.00 102.03 64 GLU C N 1
ATOM 2856 C CA . GLU C 1 64 ? 193.452 256.701 357.113 1.00 102.03 64 GLU C CA 1
ATOM 2857 C C . GLU C 1 64 ? 193.004 256.117 358.447 1.00 102.03 64 GLU C C 1
ATOM 2858 O O . GLU C 1 64 ? 192.747 256.856 359.407 1.00 102.03 64 GLU C O 1
ATOM 2864 N N . LEU C 1 65 ? 192.897 254.791 358.520 1.00 101.54 65 LEU C N 1
ATOM 2865 C CA . LEU C 1 65 ? 192.503 254.144 359.766 1.00 101.54 65 LEU C CA 1
ATOM 2866 C C . LEU C 1 65 ? 193.488 254.460 360.881 1.00 101.54 65 LEU C C 1
ATOM 2867 O O . LEU C 1 65 ? 193.092 254.847 361.988 1.00 101.54 65 LEU C O 1
ATOM 2872 N N . MET C 1 66 ? 194.780 254.265 360.616 1.00 105.81 66 MET C N 1
ATOM 2873 C CA . MET C 1 66 ? 195.791 254.556 361.623 1.00 105.81 66 MET C CA 1
ATOM 2874 C C . MET C 1 66 ? 195.751 256.019 362.037 1.00 105.81 66 MET C C 1
ATOM 2875 O O . MET C 1 66 ? 195.912 256.341 363.217 1.00 105.81 66 MET C O 1
ATOM 2880 N N . THR C 1 67 ? 195.549 256.920 361.077 1.00 108.51 67 THR C N 1
ATOM 2881 C CA . THR C 1 67 ? 195.455 258.338 361.400 1.00 108.51 67 THR C CA 1
ATOM 2882 C C . THR C 1 67 ? 194.321 258.597 362.379 1.00 108.51 67 THR C C 1
ATOM 2883 O O . THR C 1 67 ? 194.511 259.244 363.416 1.00 108.51 67 THR C O 1
ATOM 2887 N N . LEU C 1 68 ? 193.125 258.105 362.058 1.00 110.28 68 LEU C N 1
ATOM 2888 C CA . LEU C 1 68 ? 191.982 258.296 362.943 1.00 110.28 68 LEU C CA 1
ATOM 2889 C C . LEU C 1 68 ? 192.261 257.730 364.329 1.00 110.28 68 LEU C C 1
ATOM 2890 O O . LEU C 1 68 ? 191.978 258.374 365.349 1.00 110.28 68 LEU C O 1
ATOM 2895 N N . ALA C 1 69 ? 192.793 256.510 364.385 1.00 112.23 69 ALA C N 1
ATOM 2896 C CA . ALA C 1 69 ? 193.002 255.862 365.673 1.00 112.23 69 ALA C CA 1
ATOM 2897 C C . ALA C 1 69 ? 194.023 256.618 366.511 1.00 112.23 69 ALA C C 1
ATOM 2898 O O . ALA C 1 69 ? 193.818 256.827 367.711 1.00 112.23 69 ALA C O 1
ATOM 2900 N N . THR C 1 70 ? 195.128 257.042 365.898 1.00 114.73 70 THR C N 1
ATOM 2901 C CA . THR C 1 70 ? 196.127 257.810 366.630 1.00 114.73 70 THR C CA 1
ATOM 2902 C C . THR C 1 70 ? 195.552 259.132 367.110 1.00 114.73 70 THR C C 1
ATOM 2903 O O . THR C 1 70 ? 195.840 259.573 368.228 1.00 114.73 70 THR C O 1
ATOM 2907 N N . TRP C 1 71 ? 194.734 259.779 366.281 1.00 118.04 71 TRP C N 1
ATOM 2908 C CA . TRP C 1 71 ? 194.133 261.048 366.674 1.00 118.04 71 TRP C CA 1
ATOM 2909 C C . TRP C 1 71 ? 193.244 260.872 367.900 1.00 118.04 71 TRP C C 1
ATOM 2910 O O . TRP C 1 71 ? 193.364 261.614 368.885 1.00 118.04 71 TRP C O 1
ATOM 2921 N N . VAL C 1 72 ? 192.353 259.880 367.865 1.00 119.54 72 VAL C N 1
ATOM 2922 C CA . VAL C 1 72 ? 191.448 259.700 368.995 1.00 119.54 72 VAL C CA 1
ATOM 2923 C C . VAL C 1 72 ? 192.209 259.232 370.227 1.00 119.54 72 VAL C C 1
ATOM 2924 O O . VAL C 1 72 ? 191.842 259.579 371.355 1.00 119.54 72 VAL C O 1
ATOM 2928 N N . GLY C 1 73 ? 193.273 258.447 370.051 1.00 122.45 73 GLY C N 1
ATOM 2929 C CA . GLY C 1 73 ? 194.079 258.061 371.195 1.00 122.45 73 GLY C CA 1
ATOM 2930 C C . GLY C 1 73 ? 194.781 259.247 371.827 1.00 122.45 73 GLY C C 1
ATOM 2931 O O . GLY C 1 73 ? 194.848 259.360 373.054 1.00 122.45 73 GLY C O 1
ATOM 2932 N N . VAL C 1 74 ? 195.305 260.152 371.000 1.00 122.95 74 VAL C N 1
ATOM 2933 C CA . VAL C 1 74 ? 195.958 261.347 371.518 1.00 122.95 74 VAL C CA 1
ATOM 2934 C C . VAL C 1 74 ? 194.952 262.237 372.223 1.00 122.95 74 VAL C C 1
ATOM 2935 O O . VAL C 1 74 ? 195.292 262.932 373.189 1.00 122.95 74 VAL C O 1
ATOM 2939 N N . ASN C 1 75 ? 193.705 262.242 371.754 1.00 125.53 75 ASN C N 1
ATOM 2940 C CA . ASN C 1 75 ? 192.686 263.065 372.391 1.00 125.53 75 ASN C CA 1
ATOM 2941 C C . ASN C 1 75 ? 192.035 262.377 373.585 1.00 125.53 75 ASN C C 1
ATOM 2942 O O . ASN C 1 75 ? 191.313 263.035 374.342 1.00 125.53 75 ASN C O 1
ATOM 2947 N N . LEU C 1 76 ? 192.320 261.076 373.739 1.00 128.53 76 LEU C N 1
ATOM 2948 C CA . LEU C 1 76 ? 191.796 260.296 374.893 1.00 128.53 76 LEU C CA 1
ATOM 2949 C C . LEU C 1 76 ? 192.865 260.279 375.988 1.00 128.53 76 LEU C C 1
ATOM 2950 O O . LEU C 1 76 ? 193.994 260.727 375.702 1.00 128.53 76 LEU C O 1
ATOM 2955 N N . GLU C 1 77 ? 192.538 259.771 377.181 1.00 132.06 77 GLU C N 1
ATOM 2956 C CA . GLU C 1 77 ? 193.446 259.824 378.321 1.00 132.06 77 GLU C CA 1
ATOM 2957 C C . GLU C 1 77 ? 193.435 258.549 379.166 1.00 132.06 77 GLU C C 1
ATOM 2958 O O . GLU C 1 77 ? 193.690 258.623 380.374 1.00 132.06 77 GLU C O 1
ATOM 2964 N N . ASP C 1 78 ? 193.118 257.401 378.554 1.00 133.03 78 ASP C N 1
ATOM 2965 C CA . ASP C 1 78 ? 193.014 256.130 379.327 1.00 133.03 78 ASP C CA 1
ATOM 2966 C C . ASP C 1 78 ? 193.674 254.970 378.553 1.00 133.03 78 ASP C C 1
ATOM 2967 O O . ASP C 1 78 ? 192.983 254.415 377.677 1.00 133.03 78 ASP C O 1
ATOM 2972 N N . PRO C 1 79 ? 194.947 254.555 378.807 1.00 131.96 79 PRO C N 1
ATOM 2973 C CA . PRO C 1 79 ? 195.517 253.408 378.084 1.00 131.96 79 PRO C CA 1
ATOM 2974 C C . PRO C 1 79 ? 194.671 252.151 378.159 1.00 131.96 79 PRO C C 1
ATOM 2975 O O . PRO C 1 79 ? 194.792 251.304 377.277 1.00 131.96 79 PRO C O 1
ATOM 2979 N N . ALA C 1 80 ? 193.806 252.002 379.162 1.00 131.81 80 ALA C N 1
ATOM 2980 C CA . ALA C 1 80 ? 192.977 250.802 379.247 1.00 131.81 80 ALA C CA 1
ATOM 2981 C C . ALA C 1 80 ? 192.064 250.673 378.030 1.00 131.81 80 ALA C C 1
ATOM 2982 O O . ALA C 1 80 ? 192.203 249.748 377.216 1.00 131.81 80 ALA C O 1
ATOM 2984 N N . SER C 1 81 ? 191.121 251.606 377.879 1.00 129.50 81 SER C N 1
ATOM 2985 C CA . SER C 1 81 ? 190.236 251.545 376.722 1.00 129.50 81 SER C CA 1
ATOM 2986 C C . SER C 1 81 ? 190.993 251.848 375.434 1.00 129.50 81 SER C C 1
ATOM 2987 O O . SER C 1 81 ? 190.553 251.440 374.353 1.00 129.50 81 SER C O 1
ATOM 2990 N N . ARG C 1 82 ? 192.147 252.519 375.517 1.00 128.42 82 ARG C N 1
ATOM 2991 C CA . ARG C 1 82 ? 192.965 252.690 374.319 1.00 128.42 82 ARG C CA 1
ATOM 2992 C C . ARG C 1 82 ? 193.463 251.342 373.805 1.00 128.42 82 ARG C C 1
ATOM 2993 O O . ARG C 1 82 ? 193.400 251.056 372.602 1.00 128.42 82 ARG C O 1
ATOM 3001 N N . ASP C 1 83 ? 193.968 250.502 374.708 1.00 126.93 83 ASP C N 1
ATOM 3002 C CA . ASP C 1 83 ? 194.370 249.153 374.333 1.00 126.93 83 ASP C CA 1
ATOM 3003 C C . ASP C 1 83 ? 193.168 248.339 373.882 1.00 126.93 83 ASP C C 1
ATOM 3004 O O . ASP C 1 83 ? 193.278 247.496 372.988 1.00 126.93 83 ASP C O 1
ATOM 3009 N N . LEU C 1 84 ? 192.006 248.578 374.487 1.00 124.46 84 LEU C N 1
ATOM 3010 C CA . LEU C 1 84 ? 190.801 247.900 374.018 1.00 124.46 84 LEU C CA 1
ATOM 3011 C C . LEU C 1 84 ? 190.544 248.207 372.545 1.00 124.46 84 LEU C C 1
ATOM 3012 O O . LEU C 1 84 ? 190.334 247.296 371.732 1.00 124.46 84 LEU C O 1
ATOM 3017 N N . VAL C 1 85 ? 190.575 249.490 372.179 1.00 121.46 85 VAL C N 1
ATOM 3018 C CA . VAL C 1 85 ? 190.257 249.864 370.803 1.00 121.46 85 VAL C CA 1
ATOM 3019 C C . VAL C 1 85 ? 191.351 249.400 369.850 1.00 121.46 85 VAL C C 1
ATOM 3020 O O . VAL C 1 85 ? 191.069 249.022 368.708 1.00 121.46 85 VAL C O 1
ATOM 3024 N N . VAL C 1 86 ? 192.613 249.431 370.286 1.00 118.72 86 VAL C N 1
ATOM 3025 C CA . VAL C 1 86 ? 193.678 248.993 369.391 1.00 118.72 86 VAL C CA 1
ATOM 3026 C C . VAL C 1 86 ? 193.583 247.489 369.165 1.00 118.72 86 VAL C C 1
ATOM 3027 O O . VAL C 1 86 ? 193.779 247.002 368.045 1.00 118.72 86 VAL C O 1
ATOM 3031 N N . SER C 1 87 ? 193.249 246.732 370.211 1.00 116.97 87 SER C N 1
ATOM 3032 C CA . SER C 1 87 ? 193.029 245.302 370.047 1.00 116.97 87 SER C CA 1
ATOM 3033 C C . SER C 1 87 ? 191.867 245.034 369.103 1.00 116.97 87 SER C C 1
ATOM 3034 O O . SER C 1 87 ? 191.930 244.121 368.274 1.00 116.97 87 SER C O 1
ATOM 3037 N N . TYR C 1 88 ? 190.796 245.822 369.213 1.00 113.72 88 TYR C N 1
ATOM 3038 C CA . TYR C 1 88 ? 189.653 245.620 368.328 1.00 113.72 88 TYR C CA 1
ATOM 3039 C C . TYR C 1 88 ? 190.025 245.902 366.878 1.00 113.72 88 TYR C C 1
ATOM 3040 O O . TYR C 1 88 ? 189.767 245.081 365.988 1.00 113.72 88 TYR C O 1
ATOM 3049 N N . VAL C 1 89 ? 190.589 247.084 366.614 1.00 111.35 89 VAL C N 1
ATOM 3050 C CA . VAL C 1 89 ? 190.987 247.421 365.252 1.00 111.35 89 VAL C CA 1
ATOM 3051 C C . VAL C 1 89 ? 191.904 246.347 364.702 1.00 111.35 89 VAL C C 1
ATOM 3052 O O . VAL C 1 89 ? 191.731 245.888 363.570 1.00 111.35 89 VAL C O 1
ATOM 3056 N N . ASN C 1 90 ? 192.867 245.894 365.501 1.00 110.60 90 ASN C N 1
ATOM 3057 C CA . ASN C 1 90 ? 193.732 244.826 365.036 1.00 110.60 90 ASN C CA 1
ATOM 3058 C C . ASN C 1 90 ? 192.885 243.626 364.644 1.00 110.60 90 ASN C C 1
ATOM 3059 O O . ASN C 1 90 ? 192.706 243.372 363.451 1.00 110.60 90 ASN C O 1
ATOM 3064 N N . THR C 1 91 ? 192.253 242.981 365.625 1.00 110.02 91 THR C N 1
ATOM 3065 C CA . THR C 1 91 ? 191.613 241.694 365.374 1.00 110.02 91 THR C CA 1
ATOM 3066 C C . THR C 1 91 ? 190.605 241.763 364.238 1.00 110.02 91 THR C C 1
ATOM 3067 O O . THR C 1 91 ? 190.356 240.749 363.576 1.00 110.02 91 THR C O 1
ATOM 3071 N N . ASN C 1 92 ? 190.016 242.931 363.987 1.00 108.18 92 ASN C N 1
ATOM 3072 C CA . ASN C 1 92 ? 188.946 243.034 363.000 1.00 108.18 92 ASN C CA 1
ATOM 3073 C C . ASN C 1 92 ? 189.443 243.519 361.643 1.00 108.18 92 ASN C C 1
ATOM 3074 O O . ASN C 1 92 ? 189.272 242.828 360.634 1.00 108.18 92 ASN C O 1
ATOM 3079 N N . MET C 1 93 ? 190.056 244.699 361.594 1.00 104.17 93 MET C N 1
ATOM 3080 C CA . MET C 1 93 ? 190.481 245.287 360.335 1.00 104.17 93 MET C CA 1
ATOM 3081 C C . MET C 1 93 ? 191.899 244.895 359.957 1.00 104.17 93 MET C C 1
ATOM 3082 O O . MET C 1 93 ? 192.196 244.738 358.768 1.00 104.17 93 MET C O 1
ATOM 3087 N N . GLY C 1 94 ? 192.801 244.785 360.933 1.00 97.76 94 GLY C N 1
ATOM 3088 C CA . GLY C 1 94 ? 194.142 244.359 360.612 1.00 97.76 94 GLY C CA 1
ATOM 3089 C C . GLY C 1 94 ? 194.156 243.008 359.941 1.00 97.76 94 GLY C C 1
ATOM 3090 O O . GLY C 1 94 ? 194.975 242.761 359.063 1.00 97.76 94 GLY C O 1
ATOM 3091 N N . LEU C 1 95 ? 193.233 242.127 360.320 1.00 91.40 95 LEU C N 1
ATOM 3092 C CA . LEU C 1 95 ? 193.149 240.825 359.674 1.00 91.40 95 LEU C CA 1
ATOM 3093 C C . LEU C 1 95 ? 192.713 240.963 358.222 1.00 91.40 95 LEU C C 1
ATOM 3094 O O . LEU C 1 95 ? 193.298 240.343 357.327 1.00 91.40 95 LEU C O 1
ATOM 3099 N N . LYS C 1 96 ? 191.673 241.759 357.972 1.00 94.26 96 LYS C N 1
ATOM 3100 C CA . LYS C 1 96 ? 191.233 241.983 356.602 1.00 94.26 96 LYS C CA 1
ATOM 3101 C C . LYS C 1 96 ? 192.362 242.531 355.749 1.00 94.26 96 LYS C C 1
ATOM 3102 O O . LYS C 1 96 ? 192.567 242.091 354.611 1.00 94.26 96 LYS C O 1
ATOM 3108 N N . PHE C 1 97 ? 193.115 243.486 356.283 1.00 92.53 97 PHE C N 1
ATOM 3109 C CA . PHE C 1 97 ? 194.154 244.121 355.488 1.00 92.53 97 PHE C CA 1
ATOM 3110 C C . PHE C 1 97 ? 195.381 243.234 355.351 1.00 92.53 97 PHE C C 1
ATOM 3111 O O . PHE C 1 97 ? 196.060 243.286 354.324 1.00 92.53 97 PHE C O 1
ATOM 3119 N N . ARG C 1 98 ? 195.667 242.406 356.351 1.00 88.34 98 ARG C N 1
ATOM 3120 C CA . ARG C 1 98 ? 196.673 241.370 356.190 1.00 88.34 98 ARG C CA 1
ATOM 3121 C C . ARG C 1 98 ? 196.306 240.445 355.043 1.00 88.34 98 ARG C C 1
ATOM 3122 O O . ARG C 1 98 ? 197.120 240.186 354.153 1.00 88.34 98 ARG C O 1
ATOM 3130 N N . GLN C 1 99 ? 195.077 239.930 355.055 1.00 86.76 99 GLN C N 1
ATOM 3131 C CA . GLN C 1 99 ? 194.601 239.100 353.957 1.00 86.76 99 GLN C CA 1
ATOM 3132 C C . GLN C 1 99 ? 194.774 239.802 352.621 1.00 86.76 99 GLN C C 1
ATOM 3133 O O . GLN C 1 99 ? 195.292 239.225 351.662 1.00 86.76 99 GLN C O 1
ATOM 3139 N N . LEU C 1 100 ? 194.339 241.056 352.543 1.00 87.42 100 LEU C N 1
ATOM 3140 C CA . LEU C 1 100 ? 194.341 241.780 351.278 1.00 87.42 100 LEU C CA 1
ATOM 3141 C C . LEU C 1 100 ? 195.757 241.996 350.762 1.00 87.42 100 LEU C C 1
ATOM 3142 O O . LEU C 1 100 ? 196.068 241.677 349.604 1.00 87.42 100 LEU C O 1
ATOM 3147 N N . LEU C 1 101 ? 196.623 242.566 351.599 1.00 86.81 101 LEU C N 1
ATOM 3148 C CA . LEU C 1 101 ? 197.993 242.826 351.189 1.00 86.81 101 LEU C CA 1
ATOM 3149 C C . LEU C 1 101 ? 198.719 241.536 350.852 1.00 86.81 101 LEU C C 1
ATOM 3150 O O . LEU C 1 101 ? 199.451 241.473 349.860 1.00 86.81 101 LEU C O 1
ATOM 3155 N N . TRP C 1 102 ? 198.549 240.500 351.671 1.00 83.07 102 TRP C N 1
ATOM 3156 C CA . TRP C 1 102 ? 199.153 239.214 351.368 1.00 83.07 102 TRP C CA 1
ATOM 3157 C C . TRP C 1 102 ? 198.697 238.711 350.010 1.00 83.07 102 TRP C C 1
ATOM 3158 O O . TRP C 1 102 ? 199.517 238.334 349.170 1.00 83.07 102 TRP C O 1
ATOM 3169 N N . PHE C 1 103 ? 197.387 238.701 349.775 1.00 82.62 103 PHE C N 1
ATOM 3170 C CA . PHE C 1 103 ? 196.863 238.224 348.505 1.00 82.62 103 PHE C CA 1
ATOM 3171 C C . PHE C 1 103 ? 197.502 238.960 347.341 1.00 82.62 103 PHE C C 1
ATOM 3172 O O . PHE C 1 103 ? 198.014 238.341 346.406 1.00 82.62 103 PHE C O 1
ATOM 3180 N N . HIS C 1 104 ? 197.517 240.289 347.402 1.00 83.11 104 HIS C N 1
ATOM 3181 C CA . HIS C 1 104 ? 197.944 241.060 346.239 1.00 83.11 104 HIS C CA 1
ATOM 3182 C C . HIS C 1 104 ? 199.451 240.990 346.035 1.00 83.11 104 HIS C C 1
ATOM 3183 O O . HIS C 1 104 ? 199.923 240.833 344.903 1.00 83.11 104 HIS C O 1
ATOM 3190 N N . ILE C 1 105 ? 200.223 241.110 347.112 1.00 84.38 105 ILE C N 1
ATOM 3191 C CA . ILE C 1 105 ? 201.672 240.986 347.010 1.00 84.38 105 ILE C CA 1
ATOM 3192 C C . ILE C 1 105 ? 202.049 239.605 346.499 1.00 84.38 105 ILE C C 1
ATOM 3193 O O . ILE C 1 105 ? 202.848 239.465 345.566 1.00 84.38 105 ILE C O 1
ATOM 3198 N N . SER C 1 106 ? 201.499 238.561 347.118 1.00 83.86 106 SER C N 1
ATOM 3199 C CA . SER C 1 106 ? 201.801 237.202 346.701 1.00 83.86 106 SER C CA 1
ATOM 3200 C C . SER C 1 106 ? 201.397 236.965 345.258 1.00 83.86 106 SER C C 1
ATOM 3201 O O . SER C 1 106 ? 202.089 236.254 344.525 1.00 83.86 106 SER C O 1
ATOM 3204 N N . CYS C 1 107 ? 200.284 237.549 344.825 1.00 84.87 107 CYS C N 1
ATOM 3205 C CA . CYS C 1 107 ? 199.889 237.418 343.433 1.00 84.87 107 CYS C CA 1
ATOM 3206 C C . CYS C 1 107 ? 200.930 238.048 342.525 1.00 84.87 107 CYS C C 1
ATOM 3207 O O . CYS C 1 107 ? 201.516 237.370 341.679 1.00 84.87 107 CYS C O 1
ATOM 3210 N N . LEU C 1 108 ? 201.215 239.332 342.733 1.00 83.33 108 LEU C N 1
ATOM 3211 C CA . LEU C 1 108 ? 202.224 240.010 341.929 1.00 83.33 108 LEU C CA 1
ATOM 3212 C C . LEU C 1 108 ? 203.535 239.235 341.897 1.00 83.33 108 LEU C C 1
ATOM 3213 O O . LEU C 1 108 ? 204.244 239.241 340.885 1.00 83.33 108 LEU C O 1
ATOM 3218 N N . THR C 1 109 ? 203.874 238.564 342.996 1.00 83.95 109 THR C N 1
ATOM 3219 C CA . THR C 1 109 ? 205.192 237.951 343.108 1.00 83.95 109 THR C CA 1
ATOM 3220 C C . THR C 1 109 ? 205.242 236.563 342.481 1.00 83.95 109 THR C C 1
ATOM 3221 O O . THR C 1 109 ? 206.237 236.211 341.838 1.00 83.95 109 THR C O 1
ATOM 3225 N N . PHE C 1 110 ? 204.199 235.762 342.653 1.00 86.62 110 PHE C N 1
ATOM 3226 C CA . PHE C 1 110 ? 204.198 234.368 342.238 1.00 86.62 110 PHE C CA 1
ATOM 3227 C C . PHE C 1 110 ? 203.202 234.061 341.136 1.00 86.62 110 PHE C C 1
ATOM 3228 O O . PHE C 1 110 ? 203.536 233.341 340.195 1.00 86.62 110 PHE C O 1
ATOM 3236 N N . GLY C 1 111 ? 201.986 234.582 341.230 1.00 87.79 111 GLY C N 1
ATOM 3237 C CA . GLY C 1 111 ? 200.922 234.176 340.344 1.00 87.79 111 GLY C CA 1
ATOM 3238 C C . GLY C 1 111 ? 199.600 234.026 341.064 1.00 87.79 111 GLY C C 1
ATOM 3239 O O . GLY C 1 111 ? 199.528 233.434 342.144 1.00 87.79 111 GLY C O 1
ATOM 3240 N N . ARG C 1 112 ? 198.547 234.584 340.472 1.00 90.51 112 ARG C N 1
ATOM 3241 C CA . ARG C 1 112 ? 197.207 234.451 341.028 1.00 90.51 112 ARG C CA 1
ATOM 3242 C C . ARG C 1 112 ? 196.837 232.987 341.223 1.00 90.51 112 ARG C C 1
ATOM 3243 O O . ARG C 1 112 ? 196.320 232.588 342.276 1.00 90.51 112 ARG C O 1
ATOM 3251 N N . GLU C 1 113 ? 197.102 232.167 340.207 1.00 92.73 113 GLU C N 1
ATOM 3252 C CA . GLU C 1 113 ? 196.743 230.758 340.272 1.00 92.73 113 GLU C CA 1
ATOM 3253 C C . GLU C 1 113 ? 197.559 230.030 341.328 1.00 92.73 113 GLU C C 1
ATOM 3254 O O . GLU C 1 113 ? 197.021 229.204 342.076 1.00 92.73 113 GLU C O 1
ATOM 3260 N N . THR C 1 114 ? 198.859 230.313 341.397 1.00 90.34 114 THR C N 1
ATOM 3261 C CA . THR C 1 114 ? 199.685 229.694 342.425 1.00 90.34 114 THR C CA 1
ATOM 3262 C C . THR C 1 114 ? 199.191 230.074 343.808 1.00 90.34 114 THR C C 1
ATOM 3263 O O . THR C 1 114 ? 199.176 229.243 344.719 1.00 90.34 114 THR C O 1
ATOM 3267 N N . VAL C 1 115 ? 198.750 231.318 343.975 1.00 87.05 115 VAL C N 1
ATOM 3268 C CA . VAL C 1 115 ? 198.282 231.773 345.277 1.00 87.05 115 VAL C CA 1
ATOM 3269 C C . VAL C 1 115 ? 196.988 231.070 345.658 1.00 87.05 115 VAL C C 1
ATOM 3270 O O . VAL C 1 115 ? 196.797 230.677 346.813 1.00 87.05 115 VAL C O 1
ATOM 3274 N N . ILE C 1 116 ? 196.084 230.891 344.699 1.00 88.01 116 ILE C N 1
ATOM 3275 C CA . ILE C 1 116 ? 194.819 230.232 345.010 1.00 88.01 116 ILE C CA 1
ATOM 3276 C C . ILE C 1 116 ? 195.039 228.756 345.327 1.00 88.01 116 ILE C C 1
ATOM 3277 O O . ILE C 1 116 ? 194.466 228.212 346.287 1.00 88.01 116 ILE C O 1
ATOM 3282 N N . GLU C 1 117 ? 195.856 228.078 344.520 1.00 89.94 117 GLU C N 1
ATOM 3283 C CA . GLU C 1 117 ? 196.188 226.692 344.817 1.00 89.94 117 GLU C CA 1
ATOM 3284 C C . GLU C 1 117 ? 196.893 226.573 346.159 1.00 89.94 117 GLU C C 1
ATOM 3285 O O . GLU C 1 117 ? 196.671 225.611 346.900 1.00 89.94 117 GLU C O 1
ATOM 3291 N N . TYR C 1 118 ? 197.737 227.546 346.497 1.00 88.05 118 TYR C N 1
ATOM 3292 C CA . TYR C 1 118 ? 198.376 227.548 347.804 1.00 88.05 118 TYR C CA 1
ATOM 3293 C C . TYR C 1 118 ? 197.346 227.681 348.910 1.00 88.05 118 TYR C C 1
ATOM 3294 O O . TYR C 1 118 ? 197.443 227.015 349.942 1.00 88.05 118 TYR C O 1
ATOM 3303 N N . LEU C 1 119 ? 196.350 228.540 348.711 1.00 84.90 119 LEU C N 1
ATOM 3304 C CA . LEU C 1 119 ? 195.296 228.691 349.703 1.00 84.90 119 LEU C CA 1
ATOM 3305 C C . LEU C 1 119 ? 194.610 227.361 349.967 1.00 84.90 119 LEU C C 1
ATOM 3306 O O . LEU C 1 119 ? 194.523 226.907 351.116 1.00 84.90 119 LEU C O 1
ATOM 3311 N N . VAL C 1 120 ? 194.120 226.716 348.909 1.00 86.44 120 VAL C N 1
ATOM 3312 C CA . VAL C 1 120 ? 193.372 225.475 349.106 1.00 86.44 120 VAL C CA 1
ATOM 3313 C C . VAL C 1 120 ? 194.276 224.393 349.684 1.00 86.44 120 VAL C C 1
ATOM 3314 O O . VAL C 1 120 ? 193.873 223.638 350.579 1.00 86.44 120 VAL C O 1
ATOM 3318 N N . SER C 1 121 ? 195.513 224.303 349.194 1.00 87.57 121 SER C N 1
ATOM 3319 C CA . SER C 1 121 ? 196.425 223.264 349.652 1.00 87.57 121 SER C CA 1
ATOM 3320 C C . SER C 1 121 ? 196.775 223.448 351.120 1.00 87.57 121 SER C C 1
ATOM 3321 O O . SER C 1 121 ? 196.778 222.484 351.890 1.00 87.57 121 SER C O 1
ATOM 3324 N N . PHE C 1 122 ? 197.085 224.678 351.529 1.00 86.48 122 PHE C N 1
ATOM 3325 C CA . PHE C 1 122 ? 197.425 224.927 352.922 1.00 86.48 122 PHE C CA 1
ATOM 3326 C C . PHE C 1 122 ? 196.226 224.706 353.828 1.00 86.48 122 PHE C C 1
ATOM 3327 O O . PHE C 1 122 ? 196.377 224.221 354.955 1.00 86.48 122 PHE C O 1
ATOM 3335 N N . GLY C 1 123 ? 195.024 225.044 353.362 1.00 84.33 123 GLY C N 1
ATOM 3336 C CA . GLY C 1 123 ? 193.845 224.759 354.159 1.00 84.33 123 GLY C CA 1
ATOM 3337 C C . GLY C 1 123 ? 193.657 223.274 354.384 1.00 84.33 123 GLY C C 1
ATOM 3338 O O . GLY C 1 123 ? 193.499 222.814 355.520 1.00 84.33 123 GLY C O 1
ATOM 3339 N N . VAL C 1 124 ? 193.682 222.499 353.300 1.00 84.29 124 VAL C N 1
ATOM 3340 C CA . VAL C 1 124 ? 193.543 221.053 353.419 1.00 84.29 124 VAL C CA 1
ATOM 3341 C C . VAL C 1 124 ? 194.649 220.484 354.296 1.00 84.29 124 VAL C C 1
ATOM 3342 O O . VAL C 1 124 ? 194.418 219.582 355.106 1.00 84.29 124 VAL C O 1
ATOM 3346 N N . TRP C 1 125 ? 195.866 221.001 354.146 1.00 85.90 125 TRP C N 1
ATOM 3347 C CA . TRP C 1 125 ? 196.993 220.542 354.943 1.00 85.90 125 TRP C CA 1
ATOM 3348 C C . TRP C 1 125 ? 196.741 220.758 356.427 1.00 85.90 12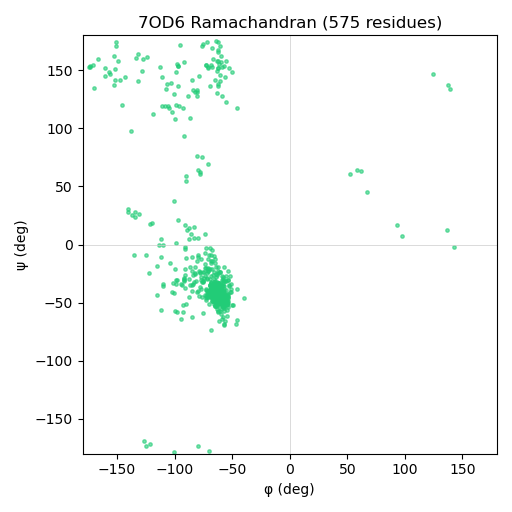5 TRP C C 1
ATOM 3349 O O . TRP C 1 125 ? 196.735 219.809 357.217 1.00 85.90 125 TRP C O 1
ATOM 3360 N N . ILE C 1 126 ? 196.525 222.011 356.828 1.00 85.60 126 ILE C N 1
ATOM 3361 C CA . ILE C 1 126 ? 196.333 222.326 358.235 1.00 85.60 126 ILE C CA 1
ATOM 3362 C C . ILE C 1 126 ? 195.070 221.703 358.800 1.00 85.60 126 ILE C C 1
ATOM 3363 O O . ILE C 1 126 ? 194.929 221.615 360.024 1.00 85.60 126 ILE C O 1
ATOM 3368 N N . ARG C 1 127 ? 194.155 221.252 357.946 1.00 85.24 127 ARG C N 1
ATOM 3369 C CA . ARG C 1 127 ? 192.985 220.531 358.424 1.00 85.24 127 ARG C CA 1
ATOM 3370 C C . ARG C 1 127 ? 193.200 219.027 358.491 1.00 85.24 127 ARG C C 1
ATOM 3371 O O . ARG C 1 127 ? 192.470 218.341 359.215 1.00 85.24 127 ARG C O 1
ATOM 3379 N N . THR C 1 128 ? 194.167 218.509 357.763 1.00 84.22 128 THR C N 1
ATOM 3380 C CA . THR C 1 128 ? 194.473 217.092 357.783 1.00 84.22 128 THR C CA 1
ATOM 3381 C C . THR C 1 128 ? 195.295 216.736 359.020 1.00 84.22 128 THR C C 1
ATOM 3382 O O . THR C 1 128 ? 196.116 217.533 359.478 1.00 84.22 128 THR C O 1
ATOM 3386 N N . PRO C 1 129 ? 195.091 215.547 359.586 1.00 84.80 129 PRO C N 1
ATOM 3387 C CA . PRO C 1 129 ? 195.900 215.145 360.727 1.00 84.80 129 PRO C CA 1
ATOM 3388 C C . PRO C 1 129 ? 197.359 215.047 360.347 1.00 84.80 129 PRO C C 1
ATOM 3389 O O . PRO C 1 129 ? 197.701 214.766 359.182 1.0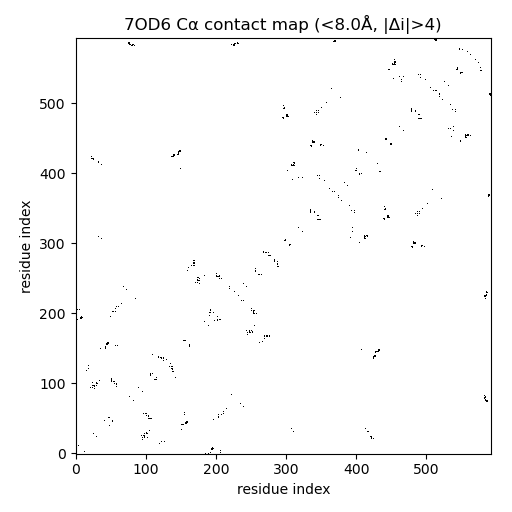0 84.80 129 PRO C O 1
ATOM 3393 N N . PRO C 1 130 ? 198.269 215.258 361.302 1.00 85.61 130 PRO C N 1
ATOM 3394 C CA . PRO C 1 130 ? 199.692 215.303 360.942 1.00 85.61 130 PRO C CA 1
ATOM 3395 C C . PRO C 1 130 ? 200.228 213.981 360.436 1.00 85.61 130 PRO C C 1
ATOM 3396 O O . PRO C 1 130 ? 201.034 213.958 359.498 1.00 85.61 130 PRO C O 1
ATOM 3400 N N . ALA C 1 131 ? 199.803 212.872 361.038 1.00 84.11 131 ALA C N 1
ATOM 3401 C CA . ALA C 1 131 ? 200.357 211.569 360.707 1.00 84.11 131 ALA C CA 1
ATOM 3402 C C . ALA C 1 131 ? 200.049 211.132 359.286 1.00 84.11 131 ALA C C 1
ATOM 3403 O O . ALA C 1 131 ? 200.628 210.143 358.824 1.00 84.11 131 ALA C O 1
ATOM 3405 N N . TYR C 1 132 ? 199.169 211.839 358.581 1.00 82.98 132 TYR C N 1
ATOM 3406 C CA . TYR C 1 132 ? 198.726 211.435 357.254 1.00 82.98 132 TYR C CA 1
ATOM 3407 C C . TYR C 1 132 ? 198.812 212.594 356.272 1.00 82.98 132 TYR C C 1
ATOM 3408 O O . TYR C 1 132 ? 198.080 212.634 355.281 1.00 82.98 132 TYR C O 1
ATOM 3417 N N . ARG C 1 133 ? 199.698 213.541 356.539 1.00 85.44 133 ARG C N 1
ATOM 3418 C CA . ARG C 1 133 ? 199.992 214.657 355.660 1.00 85.44 133 ARG C CA 1
ATOM 3419 C C . ARG C 1 133 ? 201.496 214.812 355.540 1.00 85.44 133 ARG C C 1
ATOM 3420 O O . ARG C 1 133 ? 202.249 214.309 356.380 1.00 85.44 133 ARG C O 1
ATOM 3428 N N . PRO C 1 134 ? 201.967 215.499 354.506 1.00 89.57 134 PRO C N 1
ATOM 3429 C CA . PRO C 1 134 ? 203.377 215.851 354.442 1.00 89.57 134 PRO C CA 1
ATOM 3430 C C . PRO C 1 134 ? 203.792 216.620 355.682 1.00 89.57 134 PRO C C 1
ATOM 3431 O O . PRO C 1 134 ? 203.012 217.421 356.216 1.00 89.57 134 PRO C O 1
ATOM 3435 N N . PRO C 1 135 ? 205.012 216.412 356.170 1.00 92.24 135 PRO C N 1
ATOM 3436 C CA . PRO C 1 135 ? 205.364 216.963 357.484 1.00 92.24 135 PRO C CA 1
ATOM 3437 C C . PRO C 1 135 ? 205.697 218.441 357.456 1.00 92.24 135 PRO C C 1
ATOM 3438 O O . PRO C 1 135 ? 205.591 219.116 358.487 1.00 92.24 135 PRO C O 1
ATOM 3442 N N . ASN C 1 136 ? 206.098 218.965 356.304 1.00 95.29 136 ASN C N 1
ATOM 3443 C CA . ASN C 1 136 ? 206.509 220.352 356.174 1.00 95.29 136 ASN C CA 1
ATOM 3444 C C . ASN C 1 136 ? 205.386 221.182 355.572 1.00 95.29 136 ASN C C 1
ATOM 3445 O O . ASN C 1 136 ? 204.814 220.831 354.537 1.00 95.29 136 ASN C O 1
ATOM 3450 N N . ALA C 1 137 ? 205.082 222.293 356.234 1.00 91.71 137 ALA C N 1
ATOM 3451 C CA . ALA C 1 137 ? 204.030 223.175 355.770 1.00 91.71 137 ALA C CA 1
ATOM 3452 C C . ALA C 1 137 ? 204.362 223.711 354.379 1.00 91.71 137 ALA C C 1
ATOM 3453 O O . ALA C 1 137 ? 205.531 223.940 354.057 1.00 91.71 137 ALA C O 1
ATOM 3455 N N . PRO C 1 138 ? 203.357 223.919 353.530 1.00 91.88 138 PRO C N 1
ATOM 3456 C CA . PRO C 1 138 ? 203.626 224.521 352.224 1.00 91.88 138 PRO C CA 1
ATOM 3457 C C . PRO C 1 138 ? 204.087 225.960 352.369 1.00 91.88 138 PRO C C 1
ATOM 3458 O O . PRO C 1 138 ? 203.856 226.622 353.383 1.00 91.88 138 PRO C O 1
ATOM 3462 N N . ILE C 1 139 ? 204.752 226.447 351.325 1.00 93.74 139 ILE C N 1
ATOM 3463 C CA . ILE C 1 139 ? 205.301 227.793 351.334 1.00 93.74 139 ILE C CA 1
ATOM 3464 C C . ILE C 1 139 ? 205.553 228.204 349.897 1.00 93.74 139 ILE C C 1
ATOM 3465 O O . ILE C 1 139 ? 205.914 227.380 349.054 1.00 93.74 139 ILE C O 1
ATOM 3470 N N . LEU C 1 140 ? 205.350 229.485 349.618 1.00 90.72 140 LEU C N 1
ATOM 3471 C CA . LEU C 1 140 ? 205.607 230.027 348.297 1.00 90.72 140 LEU C CA 1
ATOM 3472 C C . LEU C 1 140 ? 207.077 230.398 348.164 1.00 90.72 140 LEU C C 1
ATOM 3473 O O . LEU C 1 140 ? 207.693 230.899 349.108 1.00 90.72 140 LEU C O 1
ATOM 3478 N N . SER C 1 141 ? 207.641 230.146 346.987 1.00 97.30 141 SER C N 1
ATOM 3479 C CA . SER C 1 141 ? 209.062 230.366 346.772 1.00 97.30 141 SER C CA 1
ATOM 3480 C C . SER C 1 141 ? 209.322 230.670 345.307 1.00 97.30 141 SER C C 1
ATOM 3481 O O . SER C 1 141 ? 208.750 230.033 344.420 1.00 97.30 141 SER C O 1
ATOM 3484 N N . THR C 1 142 ? 210.185 231.651 345.068 1.00 97.19 142 THR C N 1
ATOM 3485 C CA . THR C 1 142 ? 210.670 231.969 343.734 1.00 97.19 142 THR C CA 1
ATOM 3486 C C . THR C 1 142 ? 211.948 231.223 343.390 1.00 97.19 142 THR C C 1
ATOM 3487 O O . THR C 1 142 ? 212.434 231.339 342.261 1.00 97.19 142 THR C O 1
ATOM 3491 N N . LEU C 1 143 ? 212.495 230.463 344.334 1.00 101.39 143 LEU C N 1
ATOM 3492 C CA . LEU C 1 143 ? 213.778 229.812 344.163 1.00 101.39 143 LEU C CA 1
ATOM 3493 C C . LEU C 1 143 ? 213.563 228.378 343.711 1.00 101.39 143 LEU C C 1
ATOM 3494 O O . LEU C 1 143 ? 212.925 227.604 344.441 1.00 101.39 143 LEU C O 1
ATOM 3499 N N . PRO C 1 144 ? 214.058 227.970 342.532 1.00 104.29 144 PRO C N 1
ATOM 3500 C CA . PRO C 1 144 ? 213.876 226.585 342.093 1.00 104.29 144 PRO C CA 1
ATOM 3501 C C . PRO C 1 144 ? 214.839 225.612 342.764 1.00 104.29 144 PRO C C 1
ATOM 3502 O O . PRO C 1 144 ? 214.792 224.421 342.455 1.00 104.29 144 PRO C O 1
ATOM 3506 N N . MET D 1 1 ? 205.473 254.568 351.412 1.00 95.04 1 MET D N 1
ATOM 3507 C CA . MET D 1 1 ? 205.017 254.857 350.028 1.00 95.04 1 MET D CA 1
ATOM 3508 C C . MET D 1 1 ? 204.163 256.113 350.006 1.00 95.04 1 MET D C 1
ATOM 3509 O O . MET D 1 1 ? 203.093 256.155 350.611 1.00 95.04 1 MET D O 1
ATOM 3514 N N . ASP D 1 2 ? 204.644 257.143 349.309 1.00 97.56 2 ASP D N 1
ATOM 3515 C CA . ASP D 1 2 ? 203.871 258.367 349.104 1.00 97.56 2 ASP D CA 1
ATOM 3516 C C . ASP D 1 2 ? 203.099 258.208 347.800 1.00 97.56 2 ASP D C 1
ATOM 3517 O O . ASP D 1 2 ? 203.584 258.500 346.705 1.00 97.56 2 ASP D O 1
ATOM 3522 N N . ILE D 1 3 ? 201.871 257.729 347.931 1.00 91.10 3 ILE D N 1
ATOM 3523 C CA . ILE D 1 3 ? 201.038 257.370 346.793 1.00 91.10 3 ILE D CA 1
ATOM 3524 C C . ILE D 1 3 ? 199.997 258.452 346.568 1.00 91.10 3 ILE D C 1
ATOM 3525 O O . ILE D 1 3 ? 199.420 258.989 347.521 1.00 91.10 3 ILE D O 1
ATOM 3530 N N . ASP D 1 4 ? 199.760 258.773 345.300 1.00 91.21 4 ASP D N 1
ATOM 3531 C CA . ASP D 1 4 ? 198.681 259.657 344.902 1.00 91.21 4 ASP D CA 1
ATOM 3532 C C . ASP D 1 4 ? 197.610 258.821 344.223 1.00 91.21 4 ASP D C 1
ATOM 3533 O O . ASP D 1 4 ? 197.893 258.190 343.194 1.00 91.21 4 ASP D O 1
ATOM 3538 N N . PRO D 1 5 ? 196.384 258.770 344.742 1.00 88.26 5 PRO D N 1
ATOM 3539 C CA . PRO D 1 5 ? 195.364 257.889 344.167 1.00 88.26 5 PRO D CA 1
ATOM 3540 C C . PRO D 1 5 ? 194.797 258.351 342.836 1.00 88.26 5 PRO D C 1
ATOM 3541 O O . PRO D 1 5 ? 193.828 257.751 342.363 1.00 88.26 5 PRO D O 1
ATOM 3545 N N . TYR D 1 6 ? 195.365 259.381 342.219 1.00 86.77 6 TYR D N 1
ATOM 3546 C CA . TYR D 1 6 ? 194.829 259.942 340.990 1.00 86.77 6 TYR D CA 1
ATOM 3547 C C . TYR D 1 6 ? 195.813 259.947 339.834 1.00 86.77 6 TYR D C 1
ATOM 3548 O O . TYR D 1 6 ? 195.380 259.961 338.680 1.00 86.77 6 TYR D O 1
ATOM 3557 N N . LYS D 1 7 ? 197.120 259.941 340.099 1.00 89.47 7 LYS D N 1
ATOM 3558 C CA . LYS D 1 7 ? 198.079 259.977 339.003 1.00 89.47 7 LYS D CA 1
ATOM 3559 C C . LYS D 1 7 ? 198.107 258.670 338.233 1.00 89.47 7 LYS D C 1
ATOM 3560 O O . LYS D 1 7 ? 198.513 258.658 337.067 1.00 89.47 7 LYS D O 1
ATOM 3566 N N . GLU D 1 8 ? 197.683 257.574 338.858 1.00 87.40 8 GLU D N 1
ATOM 3567 C CA . GLU D 1 8 ? 197.465 256.337 338.125 1.00 87.40 8 GLU D CA 1
ATOM 3568 C C . GLU D 1 8 ? 196.480 256.529 336.984 1.00 87.40 8 GLU D C 1
ATOM 3569 O O . GLU D 1 8 ? 196.450 255.713 336.058 1.00 87.40 8 GLU D O 1
ATOM 3575 N N . PHE D 1 9 ? 195.681 257.592 337.031 1.00 85.77 9 PHE D N 1
ATOM 3576 C CA . PHE D 1 9 ? 194.706 257.897 335.999 1.00 85.77 9 PHE D CA 1
ATOM 3577 C C . PHE D 1 9 ? 195.061 259.121 335.177 1.00 85.77 9 PHE D C 1
ATOM 3578 O O . PHE D 1 9 ? 194.798 259.134 333.975 1.00 85.77 9 PHE D O 1
ATOM 3586 N N . GLY D 1 10 ? 195.683 260.126 335.783 1.00 86.22 10 GLY D N 1
ATOM 3587 C CA . GLY D 1 10 ? 196.070 261.312 335.050 1.00 86.22 10 GLY D CA 1
ATOM 3588 C C . GLY D 1 10 ? 195.792 262.615 335.764 1.00 86.22 10 GLY D C 1
ATOM 3589 O O . GLY D 1 10 ? 195.870 263.686 335.158 1.00 86.22 10 GLY D O 1
ATOM 3590 N N . ALA D 1 11 ? 195.469 262.541 337.046 1.00 85.58 11 ALA D N 1
ATOM 3591 C CA . ALA D 1 11 ? 195.212 263.715 337.859 1.00 85.58 11 ALA D CA 1
ATOM 3592 C C . ALA D 1 11 ? 196.121 263.700 339.085 1.00 85.58 11 ALA D C 1
ATOM 3593 O O . ALA D 1 11 ? 197.014 262.862 339.215 1.00 85.58 11 ALA D O 1
ATOM 3595 N N . THR D 1 12 ? 195.884 264.649 339.985 1.00 88.46 12 THR D N 1
ATOM 3596 C CA . THR D 1 12 ? 196.647 264.766 341.214 1.00 88.46 12 THR D CA 1
ATOM 3597 C C . THR D 1 12 ? 195.772 265.432 342.262 1.00 88.46 12 THR D C 1
ATOM 3598 O O . THR D 1 12 ? 194.762 266.062 341.944 1.00 88.46 12 THR D O 1
ATOM 3602 N N . VAL D 1 13 ? 196.172 265.287 343.526 1.00 89.58 13 VAL D N 1
ATOM 3603 C CA . VAL D 1 13 ? 195.406 265.865 344.621 1.00 89.58 13 VAL D CA 1
ATOM 3604 C C . VAL D 1 13 ? 195.460 267.380 344.634 1.00 89.58 13 VAL D C 1
ATOM 3605 O O . VAL D 1 13 ? 194.728 268.010 345.404 1.00 89.58 13 VAL D O 1
ATOM 3609 N N . GLU D 1 14 ? 196.308 267.981 343.803 1.00 90.40 14 GLU D N 1
ATOM 3610 C CA . GLU D 1 14 ? 196.381 269.429 343.693 1.00 90.40 14 GLU D CA 1
ATOM 3611 C C . GLU D 1 14 ? 195.622 269.959 342.490 1.00 90.40 14 GLU D C 1
ATOM 3612 O O . GLU D 1 14 ? 195.262 271.140 342.475 1.00 90.40 14 GLU D O 1
ATOM 3618 N N . LEU D 1 15 ? 195.373 269.117 341.490 1.00 85.48 15 LEU D N 1
ATOM 3619 C CA . LEU D 1 15 ? 194.446 269.459 340.424 1.00 85.48 15 LEU D CA 1
ATOM 3620 C C . LEU D 1 15 ? 192.999 269.389 340.881 1.00 85.48 15 LEU D C 1
ATOM 3621 O O . LEU D 1 15 ? 192.141 270.045 340.283 1.00 85.48 15 LEU D O 1
ATOM 3626 N N . LEU D 1 16 ? 192.710 268.612 341.920 1.00 85.08 16 LEU D N 1
ATOM 3627 C CA . LEU D 1 16 ? 191.381 268.566 342.507 1.00 85.08 16 LEU D CA 1
ATOM 3628 C C . LEU D 1 16 ? 191.193 269.576 343.624 1.00 85.08 16 LEU D C 1
ATOM 3629 O O . LEU D 1 16 ? 190.060 269.775 344.071 1.00 85.08 16 LEU D O 1
ATOM 3634 N N . SER D 1 17 ? 192.267 270.205 344.097 1.00 87.08 17 SER D N 1
ATOM 3635 C CA . SER D 1 17 ? 192.119 271.326 345.009 1.00 87.08 17 SER D CA 1
ATOM 3636 C C . SER D 1 17 ? 191.621 272.572 344.296 1.00 87.08 17 SER D C 1
ATOM 3637 O O . SER D 1 17 ? 191.317 273.568 344.959 1.00 87.08 17 SER D O 1
ATOM 3640 N N . PHE D 1 18 ? 191.540 272.535 342.966 1.00 85.17 18 PHE D N 1
ATOM 3641 C CA . PHE D 1 18 ? 190.869 273.599 342.232 1.00 85.17 18 PHE D CA 1
ATOM 3642 C C . PHE D 1 18 ? 189.412 273.698 342.649 1.00 85.17 18 PHE D C 1
ATOM 3643 O O . PHE D 1 18 ? 188.833 274.789 342.668 1.00 85.17 18 PHE D O 1
ATOM 3651 N N . LEU D 1 19 ? 188.814 272.581 342.976 1.00 84.29 19 LEU D N 1
ATOM 3652 C CA . LEU D 1 19 ? 187.446 272.528 343.459 1.00 84.29 19 LEU D CA 1
ATOM 3653 C C . LEU D 1 19 ? 187.428 272.696 344.970 1.00 84.29 19 LEU D C 1
ATOM 3654 O O . LEU D 1 19 ? 188.143 271.974 345.672 1.00 84.29 19 LEU D O 1
ATOM 3659 N N . PRO D 1 20 ? 186.642 273.619 345.512 1.00 85.00 20 PRO D N 1
ATOM 3660 C CA . PRO D 1 20 ? 186.624 273.786 346.967 1.00 85.00 20 PRO D CA 1
ATOM 3661 C C . PRO D 1 20 ? 186.096 272.558 347.681 1.00 85.00 20 PRO D C 1
ATOM 3662 O O . PRO D 1 20 ? 185.657 271.592 347.050 1.00 85.00 20 PRO D O 1
ATOM 3666 N N . SER D 1 21 ? 186.144 272.589 349.008 1.00 88.36 21 SER D N 1
ATOM 3667 C CA . SER D 1 21 ? 185.626 271.492 349.804 1.00 88.36 21 SER D CA 1
ATOM 3668 C C . SER D 1 21 ? 184.107 271.483 349.862 1.00 88.36 21 SER D C 1
ATOM 3669 O O . SER D 1 21 ? 183.515 270.427 350.105 1.00 88.36 21 SER D O 1
ATOM 3672 N N . ASP D 1 22 ? 183.468 272.627 349.641 1.00 88.24 22 ASP D N 1
ATOM 3673 C CA . ASP D 1 22 ? 182.017 272.732 349.646 1.00 88.24 22 ASP D CA 1
ATOM 3674 C C . ASP D 1 22 ? 181.394 272.335 348.320 1.00 88.24 22 ASP D C 1
ATOM 3675 O O . ASP D 1 22 ? 180.178 272.471 348.158 1.00 88.24 22 ASP D O 1
ATOM 3680 N N . PHE D 1 23 ? 182.191 271.842 347.377 1.00 82.22 23 PHE D N 1
ATOM 3681 C CA . PHE D 1 23 ? 181.694 271.503 346.053 1.00 82.22 23 PHE D CA 1
ATOM 3682 C C . PHE D 1 23 ? 181.252 270.056 345.939 1.00 82.22 23 PHE D C 1
ATOM 3683 O O . PHE D 1 23 ? 180.359 269.751 345.141 1.00 82.22 23 PHE D O 1
ATOM 3691 N N . PHE D 1 24 ? 181.843 269.170 346.709 1.00 84.24 24 PHE D N 1
ATOM 3692 C CA . PHE D 1 24 ? 181.663 267.750 346.471 1.00 84.24 24 PHE D CA 1
ATOM 3693 C C . PHE D 1 24 ? 180.376 267.264 347.124 1.00 84.24 24 PHE D C 1
ATOM 3694 O O . PHE D 1 24 ? 180.119 267.587 348.287 1.00 84.24 24 PHE D O 1
ATOM 3702 N N . PRO D 1 25 ? 179.548 266.501 346.414 1.00 87.51 25 PRO D N 1
ATOM 3703 C CA . PRO D 1 25 ? 178.303 266.013 347.009 1.00 87.51 25 PRO D CA 1
ATOM 3704 C C . PRO D 1 25 ? 178.566 265.154 348.230 1.00 87.51 25 PRO D C 1
ATOM 3705 O O . PRO D 1 25 ? 179.695 264.770 348.536 1.00 87.51 25 PRO D O 1
ATOM 3709 N N . SER D 1 26 ? 177.485 264.837 348.930 1.00 91.57 26 SER D N 1
ATOM 3710 C CA . SER D 1 26 ? 177.584 264.000 350.110 1.00 91.57 26 SER D CA 1
ATOM 3711 C C . SER D 1 26 ? 177.914 262.565 349.725 1.00 91.57 26 SER D C 1
ATOM 3712 O O . SER D 1 26 ? 177.608 262.097 348.622 1.00 91.57 26 SER D O 1
ATOM 3715 N N . VAL D 1 27 ? 178.565 261.883 350.675 1.00 92.19 27 VAL D N 1
ATOM 3716 C CA . VAL D 1 27 ? 178.942 260.455 350.479 1.00 92.19 27 VAL D CA 1
ATOM 3717 C C . VAL D 1 27 ? 177.670 259.664 350.182 1.00 92.19 27 VAL D C 1
ATOM 3718 O O . VAL D 1 27 ? 177.745 258.774 349.354 1.00 92.19 27 VAL D O 1
ATOM 3722 N N . ARG D 1 28 ? 176.557 259.988 350.844 1.00 94.11 28 ARG D N 1
ATOM 3723 C CA . ARG D 1 28 ? 175.295 259.303 350.598 1.00 94.11 28 ARG D CA 1
ATOM 3724 C C . ARG D 1 28 ? 174.848 259.491 349.156 1.00 94.11 28 ARG D C 1
ATOM 3725 O O . ARG D 1 28 ? 174.483 258.526 348.474 1.00 94.11 28 ARG D O 1
ATOM 3733 N N . ASP D 1 29 ? 174.864 260.735 348.677 1.00 92.68 29 ASP D N 1
ATOM 3734 C CA . ASP D 1 29 ? 174.465 261.008 347.302 1.00 92.68 29 ASP D CA 1
ATOM 3735 C C . ASP D 1 29 ? 175.335 260.246 346.316 1.00 92.68 29 ASP D C 1
ATOM 3736 O O . ASP D 1 29 ? 174.833 259.683 345.335 1.00 92.68 29 ASP D O 1
ATOM 3741 N N . LEU D 1 30 ? 176.642 260.205 346.562 1.00 88.51 30 LEU D N 1
ATOM 3742 C CA . LEU D 1 30 ? 177.538 259.568 345.605 1.00 88.51 30 LEU D CA 1
ATOM 3743 C C . LEU D 1 30 ? 177.398 258.052 345.631 1.00 88.51 30 LEU D C 1
ATOM 3744 O O . LEU D 1 30 ? 177.440 257.399 344.581 1.00 88.51 30 LEU D O 1
ATOM 3749 N N . LEU D 1 31 ? 177.207 257.476 346.817 1.00 91.04 31 LEU D N 1
ATOM 3750 C CA . LEU D 1 31 ? 176.987 256.009 346.920 1.00 91.04 31 LEU D CA 1
ATOM 3751 C C . LEU D 1 31 ? 175.666 255.664 346.227 1.00 91.04 31 LEU D C 1
ATOM 3752 O O . LEU D 1 31 ? 175.610 254.611 345.556 1.00 91.04 31 LEU D O 1
ATOM 3757 N N . ASP D 1 32 ? 174.651 256.522 346.372 1.00 93.37 32 ASP D N 1
ATOM 3758 C CA . ASP D 1 32 ? 173.395 256.284 345.674 1.00 93.37 32 ASP D CA 1
ATOM 3759 C C . ASP D 1 32 ? 173.591 256.337 344.167 1.00 93.37 32 ASP D C 1
ATOM 3760 O O . ASP D 1 32 ? 173.065 255.494 343.433 1.00 93.37 32 ASP D O 1
ATOM 3765 N N . THR D 1 33 ? 174.344 257.326 343.687 1.00 89.68 33 THR D N 1
ATOM 3766 C CA . THR D 1 33 ? 174.658 257.405 342.265 1.00 89.68 33 THR D CA 1
ATOM 3767 C C . THR D 1 33 ? 175.329 256.127 341.783 1.00 89.68 33 THR D C 1
ATOM 3768 O O . THR D 1 33 ? 175.003 255.597 340.713 1.00 89.68 33 THR D O 1
ATOM 3772 N N . ALA D 1 34 ? 176.286 255.625 342.560 1.00 90.24 34 ALA D N 1
ATOM 3773 C CA . ALA D 1 34 ? 176.976 254.400 342.182 1.00 90.24 34 ALA D CA 1
ATOM 3774 C C . ALA D 1 34 ? 176.016 253.220 342.156 1.00 90.24 34 ALA D C 1
ATOM 3775 O O . ALA D 1 34 ? 175.922 252.502 341.157 1.00 90.24 34 ALA D O 1
ATOM 3777 N N . SER D 1 35 ? 175.285 253.005 343.249 1.00 93.77 35 SER D N 1
ATOM 3778 C CA . SER D 1 35 ? 174.305 251.929 343.285 1.00 93.77 35 SER D CA 1
ATOM 3779 C C . SER D 1 35 ? 173.341 252.016 342.114 1.00 93.77 35 SER D C 1
ATOM 3780 O O . SER D 1 35 ? 172.837 250.990 341.641 1.00 93.77 35 SER D O 1
ATOM 3783 N N . ALA D 1 36 ? 173.068 253.226 341.636 1.00 90.12 36 ALA D N 1
ATOM 3784 C CA . ALA D 1 36 ? 172.137 253.402 340.532 1.00 90.12 36 ALA D CA 1
ATOM 3785 C C . ALA D 1 36 ? 172.762 253.014 339.201 1.00 90.12 36 ALA D C 1
ATOM 3786 O O . ALA D 1 36 ? 172.134 252.327 338.390 1.00 90.12 36 ALA D O 1
ATOM 3788 N N . LEU D 1 37 ? 173.996 253.446 338.959 1.00 89.38 37 LEU D N 1
ATOM 3789 C CA . LEU D 1 37 ? 174.561 253.376 337.621 1.00 89.38 37 LEU D CA 1
ATOM 3790 C C . LEU D 1 37 ? 175.522 252.217 337.398 1.00 89.38 37 LEU D C 1
ATOM 3791 O O . LEU D 1 37 ? 175.580 251.700 336.278 1.00 89.38 37 LEU D O 1
ATOM 3796 N N . TYR D 1 38 ? 176.277 251.796 338.413 1.00 90.23 38 TYR D N 1
ATOM 3797 C CA . TYR D 1 38 ? 177.357 250.838 338.224 1.00 90.23 38 TYR D CA 1
ATOM 3798 C C . TYR D 1 38 ? 177.332 249.744 339.283 1.00 90.23 38 TYR D C 1
ATOM 3799 O O . TYR D 1 38 ? 178.367 249.153 339.596 1.00 90.23 38 TYR D O 1
ATOM 3808 N N . ARG D 1 39 ? 176.154 249.442 339.826 1.00 95.00 39 ARG D N 1
ATOM 3809 C CA . ARG D 1 39 ? 176.054 248.404 340.845 1.00 95.00 39 ARG D CA 1
ATOM 3810 C C . ARG D 1 39 ? 176.345 247.029 340.263 1.00 95.00 39 ARG D C 1
ATOM 3811 O O . ARG D 1 39 ? 177.115 246.250 340.837 1.00 95.00 39 ARG D O 1
ATOM 3819 N N . GLU D 1 40 ? 175.746 246.737 339.110 1.00 95.37 40 GLU D N 1
ATOM 3820 C CA . GLU D 1 40 ? 176.006 245.435 338.445 1.00 95.37 40 GLU D CA 1
ATOM 3821 C C . GLU D 1 40 ? 177.510 245.305 338.188 1.00 95.37 40 GLU D C 1
ATOM 3822 O O . GLU D 1 40 ? 178.061 244.241 338.506 1.00 95.37 40 GLU D O 1
ATOM 3828 N N . ALA D 1 41 ? 178.138 246.352 337.643 1.00 89.50 41 ALA D N 1
ATOM 3829 C CA . ALA D 1 41 ? 179.588 246.323 337.334 1.00 89.50 41 ALA D CA 1
ATOM 3830 C C . ALA D 1 41 ? 180.429 246.184 338.610 1.00 89.50 41 ALA D C 1
ATOM 3831 O O . ALA D 1 41 ? 181.421 245.440 338.577 1.00 89.50 41 ALA D O 1
ATOM 3833 N N . LEU D 1 42 ? 180.070 246.900 339.678 1.00 88.61 42 LEU D N 1
ATOM 3834 C CA . LEU D 1 42 ? 180.816 246.821 340.964 1.00 88.61 42 LEU D CA 1
ATOM 3835 C C . LEU D 1 42 ? 180.677 245.418 341.565 1.00 88.61 42 LEU D C 1
ATOM 3836 O O . LEU D 1 42 ? 181.675 244.907 342.102 1.00 88.61 42 LEU D O 1
ATOM 3841 N N . GLU D 1 43 ? 179.481 244.829 341.486 1.00 93.57 43 GLU D N 1
ATOM 3842 C CA . GLU D 1 43 ? 179.231 243.472 342.045 1.00 93.57 43 GLU D CA 1
ATOM 3843 C C . GLU D 1 43 ? 179.765 242.412 341.079 1.00 93.57 43 GLU D C 1
ATOM 3844 O O . GLU D 1 43 ? 179.779 241.230 341.460 1.00 93.57 43 GLU D O 1
ATOM 3850 N N . SER D 1 44 ? 180.166 242.818 339.872 1.00 90.73 44 SER D N 1
ATOM 3851 C CA . SER D 1 44 ? 180.660 241.860 338.849 1.00 90.73 44 SER D CA 1
ATOM 3852 C C . SER D 1 44 ? 181.987 241.240 339.290 1.00 90.73 44 SER D C 1
ATOM 3853 O O . SER D 1 44 ? 182.730 241.891 340.051 1.00 90.73 44 SER D O 1
ATOM 3856 N N . PRO D 1 45 ? 182.319 240.014 338.831 1.00 90.93 45 PRO D N 1
ATOM 3857 C CA . PRO D 1 45 ? 183.580 239.362 339.175 1.00 90.93 45 PRO D CA 1
ATOM 3858 C C . PRO D 1 45 ? 184.663 239.709 338.144 1.00 90.93 45 PRO D C 1
ATOM 3859 O O . PRO D 1 45 ? 185.630 238.978 338.054 1.00 90.93 45 PRO D O 1
ATOM 3863 N N . GLU D 1 46 ? 184.445 240.762 337.350 1.00 92.38 46 GLU D N 1
ATOM 3864 C CA . GLU D 1 46 ? 185.411 241.120 336.279 1.00 92.38 46 GLU D CA 1
ATOM 3865 C C . GLU D 1 46 ? 186.117 242.451 336.555 1.00 92.38 46 GLU D C 1
ATOM 3866 O O . GLU D 1 46 ? 185.524 243.290 337.259 1.00 92.38 46 GLU D O 1
ATOM 3872 N N . HIS D 1 47 ? 187.337 242.627 336.034 1.00 90.93 47 HIS D N 1
ATOM 3873 C CA . HIS D 1 47 ? 188.090 243.878 336.117 1.00 90.93 47 HIS D CA 1
ATOM 3874 C C . HIS D 1 47 ? 187.550 244.829 335.053 1.00 90.93 47 HIS D C 1
ATOM 3875 O O . HIS D 1 47 ? 188.224 245.190 334.086 1.00 90.93 47 HIS D O 1
ATOM 3882 N N . CYS D 1 48 ? 186.278 245.206 335.214 1.00 89.77 48 CYS D N 1
ATOM 3883 C CA . CYS D 1 48 ? 185.621 246.064 334.194 1.00 89.77 48 CYS D CA 1
ATOM 3884 C C . CYS D 1 48 ? 186.509 247.274 333.903 1.00 89.77 48 CYS D C 1
ATOM 3885 O O . CYS D 1 48 ? 186.644 247.619 332.712 1.00 89.77 48 CYS D O 1
ATOM 3888 N N . SER D 1 49 ? 187.114 247.861 334.942 1.00 87.84 49 SER D N 1
ATOM 3889 C CA . SER D 1 49 ? 187.931 249.048 334.749 1.00 87.84 49 SER D CA 1
ATOM 3890 C C . SER D 1 49 ? 188.694 249.391 336.024 1.00 87.84 49 SER D C 1
ATOM 3891 O O . SER D 1 49 ? 188.262 249.037 337.133 1.00 87.84 49 SER D O 1
ATOM 3894 N N . PRO D 1 50 ? 189.832 250.074 335.907 1.00 87.11 50 PRO D N 1
ATOM 3895 C CA . PRO D 1 50 ? 190.521 250.544 337.114 1.00 87.11 50 PRO D CA 1
ATOM 3896 C C . PRO D 1 50 ? 189.658 251.447 337.957 1.00 87.11 50 PRO D C 1
ATOM 3897 O O . PRO D 1 50 ? 189.801 251.473 339.185 1.00 87.11 50 PRO D O 1
ATOM 3901 N N . HIS D 1 51 ? 188.759 252.196 337.326 1.00 84.08 51 HIS D N 1
ATOM 3902 C CA . HIS D 1 51 ? 187.815 253.005 338.077 1.00 84.08 51 HIS D CA 1
ATOM 3903 C C . HIS D 1 51 ? 186.917 252.130 338.929 1.00 84.08 51 HIS D C 1
ATOM 3904 O O . HIS D 1 51 ? 186.665 252.438 340.098 1.00 84.08 51 HIS D O 1
ATOM 3911 N N . HIS D 1 52 ? 186.442 251.021 338.368 1.00 85.69 52 HIS D N 1
ATOM 3912 C CA . HIS D 1 52 ? 185.629 250.089 339.138 1.00 85.69 52 HIS D CA 1
ATOM 3913 C C . HIS D 1 52 ? 186.420 249.513 340.302 1.00 85.69 52 HIS D C 1
ATOM 3914 O O . HIS D 1 52 ? 185.918 249.424 341.427 1.00 85.69 52 HIS D O 1
ATOM 3921 N N . THR D 1 53 ? 187.661 249.104 340.044 1.00 85.75 53 THR D N 1
ATOM 3922 C CA . THR D 1 53 ? 188.495 248.563 341.112 1.00 85.75 53 THR D CA 1
ATOM 3923 C C . THR D 1 53 ? 188.657 249.563 342.249 1.00 85.75 53 THR D C 1
ATOM 3924 O O . THR D 1 53 ? 188.416 249.244 343.424 1.00 85.75 53 THR D O 1
ATOM 3928 N N . ALA D 1 54 ? 189.085 250.779 341.915 1.00 85.63 54 ALA D N 1
ATOM 3929 C CA . ALA D 1 54 ? 189.314 251.794 342.930 1.00 85.63 54 ALA D CA 1
ATOM 3930 C C . ALA D 1 54 ? 188.030 252.139 343.663 1.00 85.63 54 ALA D C 1
ATOM 3931 O O . ALA D 1 54 ? 188.044 252.392 344.871 1.00 85.63 54 ALA D O 1
ATOM 3933 N N . LEU D 1 55 ? 186.908 252.147 342.950 1.00 86.24 55 LEU D N 1
ATOM 3934 C CA . LEU D 1 55 ? 185.640 252.498 343.570 1.00 86.24 55 LEU D CA 1
ATOM 3935 C C . LEU D 1 55 ? 185.201 251.422 344.552 1.00 86.24 55 LEU D C 1
ATOM 3936 O O . LEU D 1 55 ? 184.711 251.732 345.645 1.00 86.24 55 LEU D O 1
ATOM 3941 N N . ARG D 1 56 ? 185.421 250.157 344.176 1.00 86.19 56 ARG D N 1
ATOM 3942 C CA . ARG D 1 56 ? 185.113 249.032 345.097 1.00 86.19 56 ARG D CA 1
ATOM 3943 C C . ARG D 1 56 ? 185.962 249.200 346.357 1.00 86.19 56 ARG D C 1
ATOM 3944 O O . ARG D 1 56 ? 185.385 249.154 347.455 1.00 86.19 56 ARG D O 1
ATOM 3952 N N . GLN D 1 57 ? 187.276 249.404 346.201 1.00 88.05 57 GLN D N 1
ATOM 3953 C CA . GLN D 1 57 ? 188.156 249.513 347.358 1.00 88.05 57 GLN D CA 1
ATOM 3954 C C . GLN D 1 57 ? 187.768 250.696 348.231 1.00 88.05 57 GLN D C 1
ATOM 3955 O O . GLN D 1 57 ? 187.797 250.605 349.463 1.00 88.05 57 GLN D O 1
ATOM 3961 N N . ALA D 1 58 ? 187.407 251.808 347.584 1.00 88.78 58 ALA D N 1
ATOM 3962 C CA . ALA D 1 58 ? 187.015 253.030 348.324 1.00 88.78 58 ALA D CA 1
ATOM 3963 C C . ALA D 1 58 ? 185.738 252.756 349.122 1.00 88.78 58 ALA D C 1
ATOM 3964 O O . ALA D 1 58 ? 185.686 253.146 350.296 1.00 88.78 58 ALA D O 1
ATOM 3966 N N . ILE D 1 59 ? 184.746 252.120 348.495 1.00 89.20 59 ILE D N 1
ATOM 3967 C CA . ILE D 1 59 ? 183.466 251.804 349.194 1.00 89.20 59 ILE D CA 1
ATOM 3968 C C . ILE D 1 59 ? 183.781 250.947 350.425 1.00 89.20 59 ILE D C 1
ATOM 3969 O O . ILE D 1 59 ? 183.292 251.293 351.521 1.00 89.20 59 ILE D O 1
ATOM 3974 N N . LEU D 1 60 ? 184.598 249.901 350.260 1.00 90.74 60 LEU D N 1
ATOM 3975 C CA . LEU D 1 60 ? 184.924 249.026 351.381 1.00 90.74 60 LEU D CA 1
ATOM 3976 C C . LEU D 1 60 ? 185.653 249.787 352.479 1.00 90.74 60 LEU D C 1
ATOM 3977 O O . LEU D 1 60 ? 185.379 249.592 353.669 1.00 90.74 60 LEU D O 1
ATOM 3982 N N . CYS D 1 61 ? 186.576 250.654 352.057 1.00 95.70 61 CYS D N 1
ATOM 3983 C CA . CYS D 1 61 ? 187.327 251.507 353.009 1.00 95.70 61 CYS D CA 1
ATOM 3984 C C . CYS D 1 61 ? 186.346 252.321 353.851 1.00 95.70 61 CYS D C 1
ATOM 3985 O O . CYS D 1 61 ? 186.491 252.331 355.087 1.00 95.70 61 CYS D O 1
ATOM 3988 N N . TRP D 1 62 ? 185.399 252.993 353.194 1.00 95.74 62 TRP D N 1
ATOM 3989 C CA . TRP D 1 62 ? 184.442 253.853 353.931 1.00 95.74 62 TRP D CA 1
ATOM 3990 C C . TRP D 1 62 ? 183.598 252.987 354.865 1.00 95.74 62 TRP D C 1
ATOM 3991 O O . TRP D 1 62 ? 183.418 253.393 356.022 1.00 95.74 62 TRP D O 1
ATOM 4002 N N . GLY D 1 63 ? 183.104 251.843 354.382 1.00 98.30 63 GLY D N 1
ATOM 4003 C CA . GLY D 1 63 ? 182.358 250.971 355.269 1.00 98.30 63 GLY D CA 1
ATOM 4004 C C . GLY D 1 63 ? 183.153 250.608 356.505 1.00 98.30 63 GLY D C 1
ATOM 4005 O O . GLY D 1 63 ? 182.615 250.562 357.613 1.00 98.30 63 GLY D O 1
ATOM 4006 N N . GLU D 1 64 ? 184.452 250.375 356.335 1.00 100.17 64 GLU D N 1
ATOM 4007 C CA . GLU D 1 64 ? 185.285 249.972 357.461 1.00 100.17 64 GLU D CA 1
ATOM 4008 C C . GLU D 1 64 ? 185.487 251.121 358.440 1.00 100.17 64 GLU D C 1
ATOM 4009 O O . GLU D 1 64 ? 185.405 250.929 359.660 1.00 100.17 64 GLU D O 1
ATOM 4015 N N . LEU D 1 65 ? 185.743 252.320 357.909 1.00 100.83 65 LEU D N 1
ATOM 4016 C CA . LEU D 1 65 ? 185.907 253.519 358.776 1.00 100.83 65 LEU D CA 1
ATOM 4017 C C . LEU D 1 65 ? 184.599 253.786 359.528 1.00 100.83 65 LEU D C 1
ATOM 4018 O O . LEU D 1 65 ? 184.677 254.141 360.715 1.00 100.83 65 LEU D O 1
ATOM 4023 N N . MET D 1 66 ? 183.450 253.625 358.863 1.00 104.12 66 MET D N 1
ATOM 4024 C CA . MET D 1 66 ? 182.168 253.810 359.526 1.00 104.12 66 MET D CA 1
ATOM 4025 C C . MET D 1 66 ? 181.960 252.771 360.614 1.00 104.12 66 MET D C 1
ATOM 4026 O O . MET D 1 66 ? 181.502 253.099 361.712 1.00 104.12 66 MET D O 1
ATOM 4031 N N . THR D 1 67 ? 182.273 251.509 360.324 1.00 106.87 67 THR D N 1
ATOM 4032 C CA . THR D 1 67 ? 182.184 250.468 361.339 1.00 106.87 67 THR D CA 1
ATOM 4033 C C . THR D 1 67 ? 183.002 250.835 362.568 1.00 106.87 67 THR D C 1
ATOM 4034 O O . THR D 1 67 ? 182.512 250.773 363.703 1.00 106.87 67 THR D O 1
ATOM 4038 N N . LEU D 1 68 ? 184.261 251.212 362.356 1.00 109.08 68 LEU D N 1
ATOM 4039 C CA . LEU D 1 68 ? 185.129 251.561 363.473 1.00 109.08 68 LEU D CA 1
ATOM 4040 C C . LEU D 1 68 ? 184.544 252.705 364.286 1.00 109.08 68 LEU D C 1
ATOM 4041 O O . LEU D 1 68 ? 184.410 252.608 365.510 1.00 109.08 68 LEU D O 1
ATOM 4046 N N . ALA D 1 69 ? 184.209 253.811 363.620 1.00 109.89 69 ALA D N 1
ATOM 4047 C CA . ALA D 1 69 ? 183.744 254.988 364.341 1.00 109.89 69 ALA D CA 1
ATOM 4048 C C . ALA D 1 69 ? 182.417 254.729 365.038 1.00 109.89 69 ALA D C 1
ATOM 4049 O O . ALA D 1 69 ? 182.178 255.254 366.128 1.00 109.89 69 ALA D O 1
ATOM 4051 N N . THR D 1 70 ? 181.553 253.910 364.442 1.00 114.25 70 THR D N 1
ATOM 4052 C CA . THR D 1 70 ? 180.280 253.578 365.069 1.00 114.25 70 THR D CA 1
ATOM 4053 C C . THR D 1 70 ? 180.491 252.747 366.324 1.00 114.25 70 THR D C 1
ATOM 4054 O O . THR D 1 70 ? 179.900 253.026 367.372 1.00 114.25 70 THR D O 1
ATOM 4058 N N . TRP D 1 71 ? 181.309 251.698 366.228 1.00 117.69 71 TRP D N 1
ATOM 4059 C CA . TRP D 1 71 ? 181.634 250.896 367.402 1.00 117.69 71 TRP D CA 1
ATOM 4060 C C . TRP D 1 71 ? 182.246 251.760 368.501 1.00 117.69 71 TRP D C 1
ATOM 4061 O O . TRP D 1 71 ? 181.904 251.625 369.685 1.00 117.69 71 TRP D O 1
ATOM 4072 N N . VAL D 1 72 ? 183.106 252.704 368.097 1.00 119.07 72 VAL D N 1
ATOM 4073 C CA . VAL D 1 72 ? 183.742 253.642 369.074 1.00 119.07 72 VAL D CA 1
ATOM 4074 C C . VAL D 1 72 ? 182.663 254.578 369.624 1.00 119.07 72 VAL D C 1
ATOM 4075 O O . VAL D 1 72 ? 182.626 254.772 370.850 1.00 119.07 72 VAL D O 1
ATOM 4079 N N . GLY D 1 73 ? 181.809 255.119 368.751 1.00 122.44 73 GLY D N 1
ATOM 4080 C CA . GLY D 1 73 ? 180.780 256.085 369.183 1.00 122.44 73 GLY D CA 1
ATOM 4081 C C . GLY D 1 73 ? 179.798 255.470 370.161 1.00 122.44 73 GLY D C 1
ATOM 4082 O O . GLY D 1 73 ? 179.430 256.154 371.132 1.00 122.44 73 GLY D O 1
ATOM 4083 N N . VAL D 1 74 ? 179.392 254.220 369.921 1.00 121.96 74 VAL D N 1
ATOM 4084 C CA . VAL D 1 74 ? 178.466 253.524 370.860 1.00 121.96 74 VAL D CA 1
ATOM 4085 C C . VAL D 1 74 ? 179.175 253.407 372.212 1.00 121.96 74 VAL D C 1
ATOM 4086 O O . VAL D 1 74 ? 178.533 253.686 373.245 1.00 121.96 74 VAL D O 1
ATOM 4090 N N . ASN D 1 75 ? 180.441 252.986 372.197 1.00 125.29 75 ASN D N 1
ATOM 4091 C CA . ASN D 1 75 ? 181.207 252.822 373.460 1.00 125.29 75 ASN D CA 1
ATOM 4092 C C . ASN D 1 75 ? 181.254 254.170 374.188 1.00 125.29 75 ASN D C 1
ATOM 4093 O O . ASN D 1 75 ? 180.996 254.187 375.408 1.00 125.29 75 ASN D O 1
ATOM 4098 N N . LEU D 1 76 ? 181.543 255.254 373.462 1.00 128.74 76 LEU D N 1
ATOM 4099 C CA . LEU D 1 76 ? 181.650 256.603 374.084 1.00 128.74 76 LEU D CA 1
ATOM 4100 C C . LEU D 1 76 ? 180.289 257.032 374.645 1.00 128.74 76 LEU D C 1
ATOM 4101 O O . LEU D 1 76 ? 179.265 256.745 373.997 1.00 128.74 76 LEU D O 1
ATOM 4106 N N . GLU D 1 77 ? 180.285 257.698 375.804 1.00 134.07 77 GLU D N 1
ATOM 4107 C CA . GLU D 1 77 ? 179.019 258.179 376.422 1.00 134.07 77 GLU D CA 1
ATOM 4108 C C . GLU D 1 77 ? 179.003 259.709 376.372 1.00 134.07 77 GLU D C 1
ATOM 4109 O O . GLU D 1 77 ? 177.942 260.293 376.662 1.00 134.07 77 GLU D O 1
ATOM 4115 N N . ASP D 1 78 ? 180.136 260.324 376.021 1.00 134.65 78 ASP D N 1
ATOM 4116 C CA . ASP D 1 78 ? 180.249 261.809 375.924 1.00 134.65 78 ASP D CA 1
ATOM 4117 C C . ASP D 1 78 ? 179.820 262.320 374.533 1.00 134.65 78 ASP D C 1
ATOM 4118 O O . ASP D 1 78 ? 180.604 262.093 373.595 1.00 134.65 78 ASP D O 1
ATOM 4123 N N . PRO D 1 79 ? 178.660 263.007 374.325 1.00 133.24 79 PRO D N 1
ATOM 4124 C CA . PRO D 1 79 ? 178.302 263.482 372.980 1.00 133.24 79 PRO D CA 1
ATOM 4125 C C . PRO D 1 79 ? 179.124 264.665 372.505 1.00 133.24 79 PRO D C 1
ATOM 4126 O O . PRO D 1 79 ? 179.289 264.834 371.296 1.00 133.24 79 PRO D O 1
ATOM 4130 N N . ALA D 1 80 ? 179.641 265.499 373.405 1.00 132.12 80 ALA D N 1
ATOM 4131 C CA . ALA D 1 80 ? 180.483 266.612 372.977 1.00 132.12 80 ALA D CA 1
ATOM 4132 C C . ALA D 1 80 ? 181.687 266.111 372.183 1.00 132.12 80 ALA D C 1
ATOM 4133 O O . ALA D 1 80 ? 181.849 266.426 370.996 1.00 132.12 80 ALA D O 1
ATOM 4135 N N . SER D 1 81 ? 182.542 265.314 372.824 1.00 130.73 81 SER D N 1
ATOM 4136 C CA . SER D 1 81 ? 183.690 264.761 372.116 1.00 130.73 81 SER D CA 1
ATOM 4137 C C . SER D 1 81 ? 183.270 263.766 371.039 1.00 130.73 81 SER D C 1
ATOM 4138 O O . SER D 1 81 ? 184.023 263.557 370.083 1.00 130.73 81 SER D O 1
ATOM 4141 N N . ARG D 1 82 ? 182.060 263.201 371.137 1.00 129.32 82 ARG D N 1
ATOM 4142 C CA . ARG D 1 82 ? 181.557 262.295 370.060 1.00 129.32 82 ARG D CA 1
ATOM 4143 C C . ARG D 1 82 ? 181.343 263.120 368.789 1.00 129.32 82 ARG D C 1
ATOM 4144 O O . ARG D 1 82 ? 181.756 262.664 367.714 1.00 129.32 82 ARG D O 1
ATOM 4152 N N . ASP D 1 83 ? 180.673 264.266 368.892 1.00 127.64 83 ASP D N 1
ATOM 4153 C CA . ASP D 1 83 ? 180.538 265.169 367.757 1.00 127.64 83 ASP D CA 1
ATOM 4154 C C . ASP D 1 83 ? 181.891 265.697 367.310 1.00 127.64 83 ASP D C 1
ATOM 4155 O O . ASP D 1 83 ? 182.110 265.897 366.114 1.00 127.64 83 ASP D O 1
ATOM 4160 N N . LEU D 1 84 ? 182.809 265.923 368.248 1.00 125.14 84 LEU D N 1
ATOM 4161 C CA . LEU D 1 84 ? 184.152 266.350 367.869 1.00 125.14 84 LEU D CA 1
ATOM 4162 C C . LEU D 1 84 ? 184.804 265.332 366.936 1.00 125.14 84 LEU D C 1
ATOM 4163 O O . LEU D 1 84 ? 185.313 265.682 365.859 1.00 125.14 84 LEU D O 1
ATOM 4168 N N . VAL D 1 85 ? 184.789 264.060 367.334 1.00 121.35 85 VAL D N 1
ATOM 4169 C CA . VAL D 1 85 ? 185.461 263.032 366.549 1.00 121.35 85 VAL D CA 1
ATOM 4170 C C . VAL D 1 85 ? 184.740 262.812 365.225 1.00 121.35 85 VAL D C 1
ATOM 4171 O O . VAL D 1 85 ? 185.378 262.589 364.189 1.00 121.35 85 VAL D O 1
ATOM 4175 N N . VAL D 1 86 ? 183.405 262.878 365.226 1.00 119.26 86 VAL D N 1
ATOM 4176 C CA . VAL D 1 86 ? 182.697 262.658 363.969 1.00 119.26 86 VAL D CA 1
ATOM 4177 C C . VAL D 1 86 ? 182.901 263.840 363.036 1.00 119.26 86 VAL D C 1
ATOM 4178 O O . VAL D 1 86 ? 182.883 263.678 361.815 1.00 119.26 86 VAL D O 1
ATOM 4182 N N . SER D 1 87 ? 183.112 265.039 363.578 1.00 117.79 87 SER D N 1
ATOM 4183 C CA . SER D 1 87 ? 183.436 266.181 362.732 1.00 117.79 87 SER D CA 1
ATOM 4184 C C . SER D 1 87 ? 184.816 266.026 362.116 1.00 117.79 87 SER D C 1
ATOM 4185 O O . SER D 1 87 ? 185.009 266.310 360.931 1.00 117.79 87 SER D O 1
ATOM 4188 N N . TYR D 1 88 ? 185.793 265.591 362.913 1.00 113.40 88 TYR D N 1
ATOM 4189 C CA . TYR D 1 88 ? 187.104 265.274 362.353 1.00 113.40 88 TYR D CA 1
ATOM 4190 C C . TYR D 1 88 ? 186.974 264.264 361.219 1.00 113.40 88 TYR D C 1
ATOM 4191 O O . TYR D 1 88 ? 187.511 264.461 360.117 1.00 113.40 88 TYR D O 1
ATOM 4200 N N . VAL D 1 89 ? 186.268 263.164 361.487 1.00 111.16 89 VAL D N 1
ATOM 4201 C CA . VAL D 1 89 ? 186.057 262.129 360.480 1.00 111.16 89 VAL D CA 1
ATOM 4202 C C . VAL D 1 89 ? 185.457 262.738 359.225 1.00 111.16 89 VAL D C 1
ATOM 4203 O O . VAL D 1 89 ? 186.050 262.692 358.141 1.00 111.16 89 VAL D O 1
ATOM 4207 N N . ASN D 1 90 ? 184.261 263.314 359.356 1.00 111.85 90 ASN D N 1
ATOM 4208 C CA . ASN D 1 90 ? 183.608 263.941 358.220 1.00 111.85 90 ASN D CA 1
ATOM 4209 C C . ASN D 1 90 ? 184.593 264.804 357.454 1.00 111.85 90 ASN D C 1
ATOM 4210 O O . ASN D 1 90 ? 185.003 264.447 356.350 1.00 111.85 90 ASN D O 1
ATOM 4215 N N . THR D 1 91 ? 185.085 265.869 358.077 1.00 108.52 91 THR D N 1
ATOM 4216 C CA . THR D 1 91 ? 185.954 266.785 357.360 1.00 108.52 91 THR D CA 1
ATOM 4217 C C . THR D 1 91 ? 187.017 266.012 356.594 1.00 108.52 91 THR D C 1
ATOM 4218 O O . THR D 1 91 ? 186.907 265.861 355.375 1.00 108.52 91 THR D O 1
ATOM 4222 N N . ASN D 1 92 ? 187.946 265.371 357.303 1.00 107.73 92 ASN D N 1
ATOM 4223 C CA . ASN D 1 92 ? 189.129 264.845 356.627 1.00 107.73 92 ASN D CA 1
ATOM 4224 C C . ASN D 1 92 ? 188.775 263.680 355.710 1.00 107.73 92 ASN D C 1
ATOM 4225 O O . ASN D 1 92 ? 188.916 263.765 354.480 1.00 107.73 92 ASN D O 1
ATOM 4230 N N . MET D 1 93 ? 188.487 262.533 356.335 1.00 104.45 93 MET D N 1
ATOM 4231 C CA . MET D 1 93 ? 188.230 261.298 355.549 1.00 104.45 93 MET D CA 1
ATOM 4232 C C . MET D 1 93 ? 187.045 261.531 354.618 1.00 104.45 93 MET D C 1
ATOM 4233 O O . MET D 1 93 ? 187.142 261.151 353.445 1.00 104.45 93 MET D O 1
ATOM 4238 N N . GLY D 1 94 ? 185.989 262.170 355.116 1.00 98.74 94 GLY D N 1
ATOM 4239 C CA . GLY D 1 94 ? 184.789 262.333 354.281 1.00 98.74 94 GLY D CA 1
ATOM 4240 C C . GLY D 1 94 ? 185.088 263.136 353.032 1.00 98.74 94 GLY D C 1
ATOM 4241 O O . GLY D 1 94 ? 184.645 262.707 351.973 1.00 98.74 94 GLY D O 1
ATOM 4242 N N . LEU D 1 95 ? 185.852 264.228 353.149 1.00 93.45 95 LEU D N 1
ATOM 4243 C CA . LEU D 1 95 ? 186.187 265.082 351.974 1.00 93.45 95 LEU D CA 1
ATOM 4244 C C . LEU D 1 95 ? 187.037 264.291 350.976 1.00 93.45 95 LEU D C 1
ATOM 4245 O O . LEU D 1 95 ? 186.727 264.350 349.776 1.00 93.45 95 LEU D O 1
ATOM 4250 N N . LYS D 1 96 ? 188.081 263.608 351.453 1.00 94.97 96 LYS D N 1
ATOM 4251 C CA . LYS D 1 96 ? 188.993 262.873 350.534 1.00 94.97 96 LYS D CA 1
ATOM 4252 C C . LYS D 1 96 ? 188.215 261.767 349.821 1.00 94.97 96 LYS D C 1
ATOM 4253 O O . LYS D 1 96 ? 188.279 261.712 348.581 1.00 94.97 96 LYS D O 1
ATOM 4259 N N A PHE D 1 97 ? 187.305 261.106 350.542 0.50 93.46 97 PHE D N 1
ATOM 4260 N N B PHE D 1 97 ? 187.358 261.051 350.555 0.50 93.46 97 PHE D N 1
ATOM 4261 C CA A PHE D 1 97 ? 186.540 259.983 349.937 0.50 93.46 97 PHE D CA 1
ATOM 4262 C CA B PHE D 1 97 ? 186.519 259.981 349.950 0.50 93.46 97 PHE D CA 1
ATOM 4263 C C A PHE D 1 97 ? 185.432 260.534 349.033 0.50 93.46 97 PHE D C 1
ATOM 4264 C C B PHE D 1 97 ? 185.542 260.603 348.950 0.50 93.46 97 PHE D C 1
ATOM 4265 O O A PHE D 1 97 ? 184.857 259.731 348.275 0.50 93.46 97 PHE D O 1
ATOM 4266 O O B PHE D 1 97 ? 185.147 259.900 348.002 0.50 93.46 97 PHE D O 1
ATOM 4281 N N . ARG D 1 98 ? 184.966 261.756 349.307 1.00 89.54 98 ARG D N 1
ATOM 4282 C CA . ARG D 1 98 ? 183.955 262.401 348.422 1.00 89.54 98 ARG D CA 1
ATOM 4283 C C . ARG D 1 98 ? 184.654 262.769 347.112 1.00 89.54 98 ARG D C 1
ATOM 4284 O O . ARG D 1 98 ? 184.045 262.562 346.051 1.00 89.54 98 ARG D O 1
ATOM 4292 N N . GLN D 1 99 ? 185.887 263.284 347.190 1.00 87.27 99 GLN D N 1
ATOM 4293 C CA . GLN D 1 99 ? 186.665 263.591 345.961 1.00 87.27 99 GLN D CA 1
ATOM 4294 C C . GLN D 1 99 ? 186.912 262.283 345.210 1.00 87.27 99 GLN D C 1
ATOM 4295 O O . GLN D 1 99 ? 186.656 262.247 343.992 1.00 87.27 99 GLN D O 1
ATOM 4301 N N . LEU D 1 100 ? 187.397 261.257 345.917 1.00 86.85 100 LEU D N 1
ATOM 4302 C CA . LEU D 1 100 ? 187.707 259.956 345.273 1.00 86.85 100 LEU D CA 1
ATOM 4303 C C . LEU D 1 100 ? 186.460 259.441 344.553 1.00 86.85 100 LEU D C 1
ATOM 4304 O O . LEU D 1 100 ? 186.587 259.018 343.395 1.00 86.85 100 LEU D O 1
ATOM 4309 N N . LEU D 1 101 ? 185.292 259.533 345.193 1.00 86.77 101 LEU D N 1
ATOM 4310 C CA . LEU D 1 101 ? 184.065 258.967 344.577 1.00 86.77 101 LEU D CA 1
ATOM 4311 C C . LEU D 1 101 ? 183.690 259.836 343.383 1.00 86.77 101 LEU D C 1
ATOM 4312 O O . LEU D 1 101 ? 183.501 259.279 342.289 1.00 86.77 101 LEU D O 1
ATOM 4317 N N . TRP D 1 102 ? 183.604 261.149 343.595 1.00 82.35 102 TRP D N 1
ATOM 4318 C CA . TRP D 1 102 ? 183.271 262.076 342.525 1.00 82.35 102 TRP D CA 1
ATOM 4319 C C . TRP D 1 102 ? 184.151 261.838 341.309 1.00 82.35 102 TRP D C 1
ATOM 4320 O O . TRP D 1 102 ? 183.653 261.678 340.189 1.00 82.35 102 TRP D O 1
ATOM 4331 N N . PHE D 1 103 ? 185.467 261.813 341.511 1.00 82.33 103 PHE D N 1
ATOM 4332 C CA . PHE D 1 103 ? 186.388 261.626 340.401 1.00 82.33 103 PHE D CA 1
ATOM 4333 C C . PHE D 1 103 ? 186.059 260.365 339.623 1.00 82.33 103 PHE D C 1
ATOM 4334 O O . PHE D 1 103 ? 185.966 260.385 338.392 1.00 82.33 103 PHE D O 1
ATOM 4342 N N . HIS D 1 104 ? 185.858 259.256 340.328 1.00 82.61 104 HIS D N 1
ATOM 4343 C CA . HIS D 1 104 ? 185.684 257.984 339.640 1.00 82.61 104 HIS D CA 1
ATOM 4344 C C . HIS D 1 104 ? 184.328 257.885 338.958 1.00 82.61 104 HIS D C 1
ATOM 4345 O O . HIS D 1 104 ? 184.244 257.464 337.799 1.00 82.61 104 HIS D O 1
ATOM 4352 N N . ILE D 1 105 ? 183.258 258.261 339.654 1.00 83.93 105 ILE D N 1
ATOM 4353 C CA . ILE D 1 105 ? 181.931 258.231 339.054 1.00 83.93 105 ILE D CA 1
ATOM 4354 C C . ILE D 1 105 ? 181.882 259.131 337.829 1.00 83.93 105 ILE D C 1
ATOM 4355 O O . ILE D 1 105 ? 181.244 258.806 336.823 1.00 83.93 105 ILE D O 1
ATOM 4360 N N . SER D 1 106 ? 182.559 260.277 337.890 1.00 83.23 106 SER D N 1
ATOM 4361 C CA . SER D 1 106 ? 182.554 261.196 336.763 1.00 83.23 106 SER D CA 1
ATOM 4362 C C . SER D 1 106 ? 183.363 260.651 335.597 1.00 83.23 106 SER D C 1
ATOM 4363 O O . SER D 1 106 ? 182.923 260.717 334.445 1.00 83.23 106 SER D O 1
ATOM 4366 N N . CYS D 1 107 ? 184.552 260.114 335.870 1.00 84.13 107 CYS D N 1
ATOM 4367 C CA . CYS D 1 107 ? 185.363 259.551 334.802 1.00 84.13 107 CYS D CA 1
ATOM 4368 C C . CYS D 1 107 ? 184.678 258.352 334.168 1.00 84.13 107 CYS D C 1
ATOM 4369 O O . CYS D 1 107 ? 184.935 258.025 333.004 1.00 84.13 107 CYS D O 1
ATOM 4372 N N . LEU D 1 108 ? 183.805 257.682 334.917 1.00 83.82 108 LEU D N 1
ATOM 4373 C CA . LEU D 1 108 ? 183.042 256.582 334.342 1.00 83.82 108 LEU D CA 1
ATOM 4374 C C . LEU D 1 108 ? 181.866 257.092 333.523 1.00 83.82 108 LEU D C 1
ATOM 4375 O O . LEU D 1 108 ? 181.565 256.553 332.453 1.00 83.82 108 LEU D O 1
ATOM 4380 N N . THR D 1 109 ? 181.190 258.129 334.013 1.00 83.16 109 THR D N 1
ATOM 4381 C CA . THR D 1 109 ? 179.998 258.625 333.340 1.00 83.16 109 THR D CA 1
ATOM 4382 C C . THR D 1 109 ? 180.350 259.482 332.133 1.00 83.16 109 THR D C 1
ATOM 4383 O O . THR D 1 109 ? 179.747 259.334 331.064 1.00 83.16 109 THR D O 1
ATOM 4387 N N . PHE D 1 110 ? 181.320 260.381 332.282 1.00 82.55 110 PHE D N 1
ATOM 4388 C CA . PHE D 1 110 ? 181.624 261.370 331.261 1.00 82.55 110 PHE D CA 1
ATOM 4389 C C . PHE D 1 110 ? 182.953 261.147 330.563 1.00 82.55 110 PHE D C 1
ATOM 4390 O O . PHE D 1 110 ? 183.049 261.411 329.362 1.00 82.55 110 PHE D O 1
ATOM 4398 N N . GLY D 1 111 ? 183.968 260.677 331.274 1.00 84.64 111 GLY D N 1
ATOM 4399 C CA . GLY D 1 111 ? 185.271 260.477 330.685 1.00 84.64 111 GLY D CA 1
ATOM 4400 C C . GLY D 1 111 ? 186.369 261.214 331.415 1.00 84.64 111 GLY D C 1
ATOM 4401 O O . GLY D 1 111 ? 186.154 262.304 331.953 1.00 84.64 111 GLY D O 1
ATOM 4402 N N . ARG D 1 112 ? 187.561 260.625 331.433 1.00 88.04 112 ARG D N 1
ATOM 4403 C CA . ARG D 1 112 ? 188.679 261.242 332.133 1.00 88.04 112 ARG D CA 1
ATOM 4404 C C . ARG D 1 112 ? 189.092 262.547 331.467 1.00 88.04 112 ARG D C 1
ATOM 4405 O O . ARG D 1 112 ? 189.411 263.527 332.149 1.00 88.04 112 ARG D O 1
ATOM 4413 N N . GLU D 1 113 ? 189.105 262.572 330.136 1.00 89.01 113 GLU D N 1
ATOM 4414 C CA . GLU D 1 113 ? 189.428 263.801 329.424 1.00 89.01 113 GLU D CA 1
ATOM 4415 C C . GLU D 1 113 ? 188.481 264.918 329.825 1.00 89.01 113 GLU D C 1
ATOM 4416 O O . GLU D 1 113 ? 188.910 266.018 330.197 1.00 89.01 113 GLU D O 1
ATOM 4422 N N . THR D 1 114 ? 187.179 264.652 329.735 1.00 84.33 114 THR D N 1
ATOM 4423 C CA . THR D 1 114 ? 186.187 265.653 330.094 1.00 84.33 114 THR D CA 1
ATOM 4424 C C . THR D 1 114 ? 186.340 266.082 331.543 1.00 84.33 114 THR D C 1
ATOM 4425 O O . THR D 1 114 ? 186.202 267.265 331.860 1.00 84.33 114 THR D O 1
ATOM 4429 N N . VAL D 1 115 ? 186.634 265.141 332.434 1.00 83.15 115 VAL D N 1
ATOM 4430 C CA . VAL D 1 115 ? 186.735 265.475 333.848 1.00 83.15 115 VAL D CA 1
ATOM 4431 C C . VAL D 1 115 ? 187.923 266.389 334.101 1.00 83.15 115 VAL D C 1
ATOM 4432 O O . VAL D 1 115 ? 187.835 267.345 334.881 1.00 83.15 115 VAL D O 1
ATOM 4436 N N . ILE D 1 116 ? 189.045 266.131 333.434 1.00 84.84 116 ILE D N 1
ATOM 4437 C CA . ILE D 1 116 ? 190.226 266.958 333.646 1.00 84.84 116 ILE D CA 1
ATOM 4438 C C . ILE D 1 116 ? 190.027 268.342 333.044 1.00 84.84 116 ILE D C 1
ATOM 4439 O O . ILE D 1 116 ? 190.388 269.361 333.651 1.00 84.84 116 ILE D O 1
ATOM 4444 N N . GLU D 1 117 ? 189.454 268.407 331.842 1.00 85.82 117 GLU D N 1
ATOM 4445 C CA . GLU D 1 117 ? 189.146 269.707 331.257 1.00 85.82 117 GLU D CA 1
ATOM 4446 C C . GLU D 1 117 ? 188.165 270.476 332.130 1.00 85.82 117 GLU D C 1
ATOM 4447 O O . GLU D 1 117 ? 188.261 271.702 332.257 1.00 85.82 117 GLU D O 1
ATOM 4453 N N . TYR D 1 118 ? 187.223 269.770 332.751 1.00 82.12 118 TYR D N 1
ATOM 4454 C CA . TYR D 1 118 ? 186.282 270.414 333.654 1.00 82.12 118 TYR D CA 1
ATOM 4455 C C . TYR D 1 118 ? 186.989 270.963 334.877 1.00 82.12 118 TYR D C 1
ATOM 4456 O O . TYR D 1 118 ? 186.672 272.057 335.346 1.00 82.12 118 TYR D O 1
ATOM 4465 N N . LEU D 1 119 ? 187.941 270.210 335.419 1.00 82.66 119 LEU D N 1
ATOM 4466 C CA . LEU D 1 119 ? 188.697 270.696 336.564 1.00 82.66 119 LEU D CA 1
ATOM 4467 C C . LEU D 1 119 ? 189.450 271.967 336.207 1.00 82.66 119 LEU D C 1
ATOM 4468 O O . LEU D 1 119 ? 189.444 272.944 336.962 1.00 82.66 119 LEU D O 1
ATOM 4473 N N . VAL D 1 120 ? 190.098 271.973 335.043 1.00 82.32 120 VAL D N 1
ATOM 4474 C CA . VAL D 1 120 ? 190.831 273.160 334.607 1.00 82.32 120 VAL D CA 1
ATOM 4475 C C . VAL D 1 120 ? 189.887 274.350 334.463 1.00 82.32 120 VAL D C 1
ATOM 4476 O O . VAL D 1 120 ? 190.159 275.451 334.961 1.00 82.32 120 VAL D O 1
ATOM 4480 N N . SER D 1 121 ? 188.773 274.151 333.758 1.00 81.19 121 SER D N 1
ATOM 4481 C CA . SER D 1 121 ? 187.849 275.248 333.509 1.00 81.19 121 SER D CA 1
ATOM 4482 C C . SER D 1 121 ? 187.231 275.764 334.800 1.00 81.19 121 SER D C 1
ATOM 4483 O O . SER D 1 121 ? 187.044 276.974 334.966 1.00 81.19 121 SER D O 1
ATOM 4486 N N . PHE D 1 122 ? 186.894 274.865 335.723 1.00 81.13 122 PHE D N 1
ATOM 4487 C CA . PHE D 1 122 ? 186.350 275.295 337.000 1.00 81.13 122 PHE D CA 1
ATOM 4488 C C . PHE D 1 122 ? 187.393 276.018 337.832 1.00 81.13 122 PHE D C 1
ATOM 4489 O O . PHE D 1 122 ? 187.049 276.924 338.596 1.00 81.13 122 PHE D O 1
ATOM 4497 N N . GLY D 1 123 ? 188.661 275.641 337.705 1.00 81.80 123 GLY D N 1
ATOM 4498 C CA . GLY D 1 123 ? 189.703 276.412 338.353 1.00 81.80 123 GLY D CA 1
ATOM 4499 C C . GLY D 1 123 ? 189.765 277.824 337.816 1.00 81.80 123 GLY D C 1
ATOM 4500 O O . GLY D 1 123 ? 189.845 278.788 338.578 1.00 81.80 123 GLY D O 1
ATOM 4501 N N . VAL D 1 124 ? 189.716 277.961 336.492 1.00 80.53 124 VAL D N 1
ATOM 4502 C CA . VAL D 1 124 ? 189.647 279.285 335.879 1.00 80.53 124 VAL D CA 1
ATOM 4503 C C . VAL D 1 124 ? 188.476 280.071 336.455 1.00 80.53 124 VAL D C 1
ATOM 4504 O O . VAL D 1 124 ? 188.622 281.212 336.910 1.00 80.53 124 VAL D O 1
ATOM 4508 N N . TRP D 1 125 ? 187.294 279.461 336.433 1.00 80.86 125 TRP D N 1
ATOM 4509 C CA . TRP D 1 125 ? 186.081 280.125 336.894 1.00 80.86 125 TRP D CA 1
ATOM 4510 C C . TRP D 1 125 ? 186.217 280.595 338.335 1.00 80.86 125 TRP D C 1
ATOM 4511 O O . TRP D 1 125 ? 185.994 281.770 338.642 1.00 80.86 125 TRP D O 1
ATOM 4522 N N . ILE D 1 126 ? 186.586 279.686 339.238 1.00 81.50 126 ILE D N 1
ATOM 4523 C CA . ILE D 1 126 ? 186.619 280.005 340.656 1.00 81.50 126 ILE D CA 1
ATOM 4524 C C . ILE D 1 126 ? 187.800 280.894 341.011 1.00 81.50 126 ILE D C 1
ATOM 4525 O O . ILE D 1 126 ? 187.805 281.511 342.081 1.00 81.50 126 ILE D O 1
ATOM 4530 N N . ARG D 1 127 ? 188.805 280.981 340.143 1.00 83.41 127 ARG D N 1
ATOM 4531 C CA . ARG D 1 127 ? 189.860 281.964 340.331 1.00 83.41 127 ARG D CA 1
ATOM 4532 C C . ARG D 1 127 ? 189.397 283.351 339.918 1.00 83.41 127 ARG D C 1
ATOM 4533 O O . ARG D 1 127 ? 189.745 284.345 340.562 1.00 83.41 127 ARG D O 1
ATOM 4541 N N . THR D 1 128 ? 188.625 283.430 338.845 1.00 82.48 128 THR D N 1
ATOM 4542 C CA . THR D 1 128 ? 188.101 284.694 338.369 1.00 82.48 128 THR D CA 1
ATOM 4543 C C . THR D 1 128 ? 187.334 285.398 339.487 1.00 82.48 128 THR D C 1
ATOM 4544 O O . THR D 1 128 ? 186.386 284.819 340.034 1.00 82.48 128 THR D O 1
ATOM 4548 N N . PRO D 1 129 ? 187.712 286.617 339.861 1.00 83.30 129 PRO D N 1
ATOM 4549 C CA . PRO D 1 129 ? 186.965 287.341 340.881 1.00 83.30 129 PRO D CA 1
ATOM 4550 C C . PRO D 1 129 ? 185.488 287.407 340.542 1.00 83.30 129 PRO D C 1
ATOM 4551 O O . PRO D 1 129 ? 185.111 287.383 339.361 1.00 83.30 129 PRO D O 1
ATOM 4555 N N . PRO D 1 130 ? 184.618 287.502 341.548 1.00 84.06 130 PRO D N 1
ATOM 4556 C CA . PRO D 1 130 ? 183.177 287.416 341.271 1.00 84.06 130 PRO D CA 1
ATOM 4557 C C . PRO D 1 130 ? 182.660 288.525 340.380 1.00 84.06 130 PRO D C 1
ATOM 4558 O O . PRO D 1 130 ? 181.733 288.294 339.595 1.00 84.06 130 PRO D O 1
ATOM 4562 N N . ALA D 1 131 ? 183.225 289.727 340.479 1.00 85.15 131 ALA D N 1
ATOM 4563 C CA . ALA D 1 131 ? 182.752 290.836 339.666 1.00 85.15 131 ALA D CA 1
ATOM 4564 C C . ALA D 1 131 ? 182.891 290.558 338.179 1.00 85.15 131 ALA D C 1
ATOM 4565 O O . ALA D 1 131 ? 182.169 291.157 337.375 1.00 85.15 131 ALA D O 1
ATOM 4567 N N . TYR D 1 132 ? 183.797 289.660 337.800 1.00 84.44 132 TYR D N 1
ATOM 4568 C CA . TYR D 1 132 ? 184.023 289.295 336.409 1.00 84.44 132 TYR D CA 1
ATOM 4569 C C . TYR D 1 132 ? 183.765 287.814 336.175 1.00 84.44 132 TYR D C 1
ATOM 4570 O O . TYR D 1 132 ? 184.212 287.255 335.170 1.00 84.44 132 TYR D O 1
ATOM 4579 N N . ARG D 1 133 ? 183.046 287.173 337.093 1.00 82.34 133 ARG D N 1
ATOM 4580 C CA . ARG D 1 133 ? 182.782 285.748 337.030 1.00 82.34 133 ARG D CA 1
ATOM 4581 C C . ARG D 1 133 ? 181.400 285.516 336.451 1.00 82.34 133 ARG D C 1
ATOM 4582 O O . ARG D 1 133 ? 180.414 285.995 337.032 1.00 82.34 133 ARG D O 1
ATOM 4590 N N . PRO D 1 134 ? 181.263 284.810 335.336 1.00 84.03 134 PRO D N 1
ATOM 4591 C CA . PRO D 1 134 ? 179.936 284.503 334.823 1.00 84.03 134 PRO D CA 1
ATOM 4592 C C . PRO D 1 134 ? 179.140 283.703 335.835 1.00 84.03 134 PRO D C 1
ATOM 4593 O O . PRO D 1 134 ? 179.717 283.048 336.715 1.00 84.03 134 PRO D O 1
ATOM 4597 N N . PRO D 1 135 ? 177.820 283.733 335.750 1.00 87.98 135 PRO D N 1
ATOM 4598 C CA . PRO D 1 135 ? 177.011 282.945 336.681 1.00 87.98 135 PRO D CA 1
ATOM 4599 C C . PRO D 1 135 ? 176.847 281.510 336.215 1.00 87.98 135 PRO D C 1
ATOM 4600 O O . PRO D 1 135 ? 176.647 280.597 337.021 1.00 87.98 135 PRO D O 1
ATOM 4604 N N . ASN D 1 136 ? 176.935 281.306 334.902 1.00 88.73 136 ASN D N 1
ATOM 4605 C CA . ASN D 1 136 ? 176.778 279.982 334.306 1.00 88.73 136 ASN D CA 1
ATOM 4606 C C . ASN D 1 136 ? 178.091 279.225 334.461 1.00 88.73 136 ASN D C 1
ATOM 4607 O O . ASN D 1 136 ? 178.879 279.067 333.526 1.00 88.73 136 ASN D O 1
ATOM 4612 N N . ALA D 1 137 ? 178.326 278.756 335.677 1.00 83.15 137 ALA D N 1
ATOM 4613 C CA . ALA D 1 137 ? 179.498 277.949 335.972 1.00 83.15 137 ALA D CA 1
ATOM 4614 C C . ALA D 1 137 ? 179.562 276.748 335.043 1.00 83.15 137 ALA D C 1
ATOM 4615 O O . ALA D 1 137 ? 178.538 276.342 334.481 1.00 83.15 137 ALA D O 1
ATOM 4617 N N . PRO D 1 138 ? 180.736 276.158 334.852 1.00 81.19 138 PRO D N 1
ATOM 4618 C CA . PRO D 1 138 ? 180.813 274.925 334.073 1.00 81.19 138 PRO D CA 1
ATOM 4619 C C . PRO D 1 138 ? 180.239 273.757 334.852 1.00 81.19 138 PRO D C 1
ATOM 4620 O O . PRO D 1 138 ? 180.200 273.747 336.083 1.00 81.19 138 PRO D O 1
ATOM 4624 N N . ILE D 1 139 ? 179.783 272.756 334.105 1.00 81.64 139 ILE D N 1
ATOM 4625 C CA . ILE D 1 139 ? 179.137 271.602 334.704 1.00 81.64 139 ILE D CA 1
ATOM 4626 C C . ILE D 1 139 ? 179.264 270.440 333.739 1.00 81.64 139 ILE D C 1
ATOM 4627 O O . ILE D 1 139 ? 179.256 270.620 332.520 1.00 81.64 139 ILE D O 1
ATOM 4632 N N . LEU D 1 140 ? 179.391 269.242 334.293 1.00 81.91 140 LEU D N 1
ATOM 4633 C CA . LEU D 1 140 ? 179.461 268.035 333.492 1.00 81.91 140 LEU D CA 1
ATOM 4634 C C . LEU D 1 140 ? 178.059 267.618 333.075 1.00 81.91 140 LEU D C 1
ATOM 4635 O O . LEU D 1 140 ? 177.162 267.501 333.914 1.00 81.91 140 LEU D O 1
ATOM 4640 N N . SER D 1 141 ? 177.871 267.399 331.779 1.00 89.86 141 SER D N 1
ATOM 4641 C CA . SER D 1 141 ? 176.550 267.087 331.260 1.00 89.86 141 SER D CA 1
ATOM 4642 C C . SER D 1 141 ? 176.690 266.345 329.943 1.00 89.86 141 SER D C 1
ATOM 4643 O O . SER D 1 141 ? 177.639 266.562 329.187 1.00 89.86 141 SER D O 1
ATOM 4646 N N . THR D 1 142 ? 175.729 265.462 329.687 1.00 95.08 142 THR D N 1
ATOM 4647 C CA . THR D 1 142 ? 175.630 264.733 328.433 1.00 95.08 142 THR D CA 1
ATOM 4648 C C . THR D 1 142 ? 174.649 265.386 327.469 1.00 95.08 142 THR D C 1
ATOM 4649 O O . THR D 1 142 ? 174.153 264.723 326.553 1.00 95.08 142 THR D O 1
ATOM 4653 N N . LEU D 1 143 ? 174.362 266.665 327.655 1.00 101.33 143 LEU D N 1
ATOM 4654 C CA . LEU D 1 143 ? 173.352 267.383 326.900 1.00 101.33 143 LEU D CA 1
ATOM 4655 C C . LEU D 1 143 ? 173.914 268.704 326.407 1.00 101.33 143 LEU D C 1
ATOM 4656 O O . LEU D 1 143 ? 174.953 269.166 326.890 1.00 101.33 143 LEU D O 1
ATOM 4661 N N . PRO D 1 144 ? 173.245 269.345 325.437 1.00 107.84 144 PRO D N 1
ATOM 4662 C CA . PRO D 1 144 ? 173.653 270.676 324.980 1.00 107.84 144 PRO D CA 1
ATOM 4663 C C . PRO D 1 144 ? 173.456 271.745 326.049 1.00 107.84 144 PRO D C 1
ATOM 4664 O O . PRO D 1 144 ? 172.316 271.974 326.454 1.00 107.84 144 PRO D O 1
ATOM 4668 N N . UNK E 2 1 ? 168.045 205.411 381.100 1.00 132.46 5 UNK F N 1
ATOM 4669 C CA . UNK E 2 1 ? 169.303 205.003 381.712 1.00 132.46 5 UNK F CA 1
ATOM 4670 C C . UNK E 2 1 ? 170.165 206.214 382.028 1.00 132.46 5 UNK F C 1
ATOM 4671 O O . UNK E 2 1 ? 170.626 206.385 383.156 1.00 132.46 5 UNK F O 1
ATOM 4673 N N . UNK E 2 2 ? 170.377 207.054 381.017 1.00 132.35 6 UNK F N 1
ATOM 4674 C CA . UNK E 2 2 ? 171.254 208.207 381.157 1.00 132.35 6 UNK F CA 1
ATOM 4675 C C . UNK E 2 2 ? 170.474 209.514 381.094 1.00 132.35 6 UNK F C 1
ATOM 4676 O O . UNK E 2 2 ? 170.534 210.325 382.025 1.00 132.35 6 UNK F O 1
ATOM 4678 N N . UNK E 2 3 ? 169.724 209.714 380.015 1.00 133.58 7 UNK F N 1
ATOM 4679 C CA . UNK E 2 3 ? 169.139 211.020 379.739 1.00 133.58 7 UNK F CA 1
ATOM 4680 C C . UNK E 2 3 ? 168.165 211.440 380.835 1.00 133.58 7 UNK F C 1
ATOM 4681 O O . UNK E 2 3 ? 167.627 210.614 381.577 1.00 133.58 7 UNK F O 1
ATOM 4683 N N . UNK E 2 4 ? 167.945 212.755 380.927 1.00 133.91 8 UNK F N 1
ATOM 4684 C CA . UNK E 2 4 ? 167.061 213.296 381.955 1.00 133.91 8 UNK F CA 1
ATOM 4685 C C . UNK E 2 4 ? 165.602 213.219 381.528 1.00 133.91 8 UNK F C 1
ATOM 4686 O O . UNK E 2 4 ? 164.708 213.063 382.367 1.00 133.91 8 UNK F O 1
ATOM 4688 N N . UNK E 2 5 ? 165.342 213.335 380.227 1.00 133.40 9 UNK F N 1
ATOM 4689 C CA . UNK E 2 5 ? 163.984 213.284 379.689 1.00 133.40 9 UNK F CA 1
ATOM 4690 C C . UNK E 2 5 ? 163.170 214.500 380.135 1.00 133.40 9 UNK F C 1
ATOM 4691 O O . UNK E 2 5 ? 162.014 214.385 380.542 1.00 133.40 9 UNK F O 1
ATOM 4693 N N . UNK E 2 6 ? 163.789 215.674 380.050 1.00 132.52 10 UNK F N 1
ATOM 4694 C CA . UNK E 2 6 ? 163.122 216.926 380.383 1.00 132.52 10 UNK F CA 1
ATOM 4695 C C . UNK E 2 6 ? 162.602 216.902 381.816 1.00 132.52 10 UNK F C 1
ATOM 4696 O O . UNK E 2 6 ? 163.283 217.346 382.740 1.00 132.52 10 UNK F O 1
ATOM 4698 N N . UNK F 2 1 ? 189.106 265.756 373.838 1.00 130.26 5 UNK E N 1
ATOM 4699 C CA . UNK F 2 1 ? 187.910 264.938 373.740 1.00 130.26 5 UNK E CA 1
ATOM 4700 C C . UNK F 2 1 ? 187.930 263.774 374.708 1.00 130.26 5 UNK E C 1
ATOM 4701 O O . UNK F 2 1 ? 187.762 262.621 374.315 1.00 130.26 5 UNK E O 1
ATOM 4703 N N . UNK F 2 2 ? 188.140 264.084 375.984 1.00 132.73 6 UNK E N 1
ATOM 4704 C CA . UNK F 2 2 ? 188.211 263.050 377.004 1.00 132.73 6 UNK E CA 1
ATOM 4705 C C . UNK F 2 2 ? 186.888 262.299 377.106 1.00 132.73 6 UNK E C 1
ATOM 4706 O O . UNK F 2 2 ? 185.809 262.891 377.034 1.00 132.73 6 UNK E O 1
ATOM 4708 N N . UNK F 2 3 ? 186.976 260.968 377.249 1.00 131.91 7 UNK E N 1
ATOM 4709 C CA . UNK F 2 3 ? 185.762 260.116 377.341 1.00 131.91 7 UNK E CA 1
ATOM 4710 C C . UNK F 2 3 ? 186.149 258.711 377.820 1.00 131.91 7 UNK E C 1
ATOM 4711 O O . UNK F 2 3 ? 187.334 258.350 377.681 1.00 131.91 7 UNK E O 1
ATOM 4713 N N . UNK F 2 4 ? 185.185 257.949 378.351 1.00 131.65 8 UNK E N 1
ATOM 4714 C CA . UNK F 2 4 ? 185.447 256.563 378.813 1.00 131.65 8 UNK E CA 1
ATOM 4715 C C . UNK F 2 4 ? 184.492 255.606 378.093 1.00 131.65 8 UNK E C 1
ATOM 4716 O O . UNK F 2 4 ? 183.459 256.096 377.589 1.00 131.65 8 UNK E O 1
ATOM 4718 N N . UNK F 2 5 ? 184.799 254.302 378.072 1.00 128.60 9 UNK E N 1
ATOM 4719 C CA . UNK F 2 5 ? 183.969 253.351 377.294 1.00 128.60 9 UNK E CA 1
ATOM 4720 C C . UNK F 2 5 ? 184.356 251.901 377.599 1.00 128.60 9 UNK E C 1
ATOM 4721 O O . UNK F 2 5 ? 185.573 251.626 377.597 1.00 128.60 9 UNK E O 1
ATOM 4723 N N . UNK F 2 6 ? 183.376 251.005 377.812 1.00 129.06 10 UNK E N 1
ATOM 4724 C CA . UNK F 2 6 ? 183.715 249.600 377.990 1.00 129.06 10 UNK E CA 1
ATOM 4725 C C . UNK F 2 6 ? 182.482 248.721 377.806 1.00 129.06 10 UNK E C 1
ATOM 4726 O O . UNK F 2 6 ? 181.350 249.194 377.906 1.00 129.06 10 UNK E O 1
#

B-factor: mean 95.03, std 14.36, range [30.0, 136.05]

Nearest PDB structures (foldseek):
  7oev-assembly1_A  TM=1.004E+00  e=3.982E-22  Hepatitis B virus ayw/France/Tiollais/1979
  7od8-assembly1_A  TM=1.004E+00  e=3.158E-21  Hepatitis B virus ayw/France/Tiollais/1979
  7oew-assembly1_C  TM=9.861E-01  e=1.934E-21  Hepatitis B virus ayw/France/Tiollais/1979
  7pzm-assembly1_A  TM=9.692E-01  e=1.710E-20  Hepatitis B virus ayw/France/Tiollais/1979
  8uyu-assembly1_B  TM=9.439E-01  e=2.505E-20  Hepatitis B virus

Solvent-accessible surface area: 28194 Å² total; per-residue (Å²): 65,140,18,32,20,3,85,7,2,52,3,46,67,116,42,0,67,75,8,38,55,108,10,5,15,56,18,164,39,9,25,37,8,0,16,17,34,33,75,118,16,1,43,26,62,97,83,63,28,46,18,16,1,0,0,2,7,3,23,50,4,22,31,17,0,65,68,4,23,83,54,6,9,116,53,15,120,57,86,77,6,78,88,84,15,69,61,49,2,72,91,65,4,2,44,88,9,41,21,15,1,23,0,0,12,9,7,48,55,64,23,102,122,59,0,35,112,14,2,77,58,0,2,78,30,46,145,40,69,102,89,178,54,85,125,121,8,38,63,40,37,76,31,88,153,63,1,35,24,135,64,114,16,28,14,3,85,8,10,48,1,46,74,127,35,0,74,78,4,38,57,128,55,7,53,56,15,151,83,12,19,84,53,0,37,86,97,30,100,115,27,3,46,23,77,104,78,64,22,44,20,16,1,0,0,4,10,0,21,47,12,25,28,32,0,69,68,2,16,86,54,7,11,112,22,9,117,40,86,79,13,63,85,99,12,76,61,49,3,71,87,56,2,4,43,78,8,51,30,12,2,17,0,0,10,9,6,43,53,66,18,81,107,53,0,38,112,18,0,71,54,9,0,75,44,54,161,36,78,105,89,176,69,72,126,132,42,36,146,30,58,113,191,55,132,20,26,18,6,72,7,3,49,4,60,70,57,15,0,65,5,6,44,64,132,53,9,51,55,21,144,82,11,10,73,49,1,41,75,84,31,106,114,21,3,46,22,76,106,90,64,27,44,20,18,2,0,0,1,10,2,21,44,5,24,35,20,0,61,63,6,30,82,61,27,12,127,38,25,115,38,78,83,14,89,82,87,33,71,64,34,3,72,83,65,2,6,34,111,15,51,12,15,2,16,0,0,10,8,8,46,49,58,17,86,100,24,0,34,98,7,0,35,10,15,0,55,23,70,41,28,26,96,72,25,43,10,109,90,48,4,102,28,27,99,136,148,64,133,19,28,18,6,69,4,13,44,3,44,76,123,32,1,82,64,6,42,64,132,60,10,53,54,23,141,80,10,23,67,48,0,37,83,102,46,107,134,21,0,42,25,70,99,79,62,28,42,20,14,1,0,0,0,10,3,21,51,8,29,36,25,0,66,68,8,22,84,65,20,11,115,34,17,134,59,80,81,9,81,86,84,18,63,60,43,0,78,82,54,0,4,34,99,16,53,27,8,7,20,0,0,10,8,11,36,55,66,19,84,111,65,0,33,108,18,0,62,52,13,0,82,48,54,143,38,77,100,91,172,65,76,121,133,41,40,138,29,62,106,136,182,118,26,16,17,6,74,39,62,12,66,18,132

Radius of gyration: 30.79 Å; Cα contacts (8 Å, |Δi|>4): 644; chains: 6; bounding box: 81×96×58 Å

Secondary structure (DSSP, 8-state):
----TTTTTT--HHHHTSS-STTS--HHHHHHHHHHHHHHHHTSSS---HHHHHHHHHHHHHHHHHHHHHHHHHHSS-HHHHHHHHHHHIIIIIHHHHHHHHHHHHHHHH-HHHHHHHHHHHHHHHHS-GGG--SS-------/----TTGGGT--HHHHSSS-GGGSPPHHHHHHHHHHHHHHHHSSSS---HHHHHHHHHHHHHHHHHHHHHHHHHH---HHHHHHHHHHHHHHHHHHHHHHHHHHHHHHHT-HHHHHHHHHHHHHHHHS-TTTS-SS-----SS-TT--B-/----TTGGGT--HHHHTTS-TTSSPPHHHHHHHHHHHSHHHHTSSS---HHHHHHHHHHHHHHHHHHHHHHHHHH---HHHHHHHHHHHIIIIIHHHHHHHHHHHHHHHH-HHHHHHHHHHHHHHHHS-GGGS-SSPP-B-S--/----TTTTTT--TTTSTTS-TTSSPPHHHHHHHHHHHSHHHHHSSS---HHHHHHHHHHHHHHHHHHHHHHHHHH---HHHHHHHHHHHIIIIIHHHHHHHHHHHHHHHT-HHHHHHHHHHHHHHHHS-GGG--SS-----S--/------/------

InterPro domains:
  IPR002006 Hepatitis core antigen [MF_04076] (1-183)
  IPR002006 Hepatitis core antigen [PF00906] (2-72)
  IPR002006 Hepatitis core antigen [PF00906] (87-144)
  IPR002006 Hepatitis core antigen [PF00906] (145-183)
  IPR036459 Viral capsid core domain supefamily, Hepatitis B virus [G3DSA:1.10.4090.10] (1-154)
  IPR036459 Viral capsid core domain supefamily, Hepatitis B virus [SSF47852] (1-142)

Organism: Hepatitis B virus genotype D subtype ayw (isolate France/Tiollais/1979) (NCBI:txid490133)